Protein AF-0000000072192775 (afdb_homodimer)

Sequence (724 aa):
MSHDRILIKGNEAVAFGALDAGCRCYFGYPITPQNEIPETMSLRLPECGGQFVQAESEVAAINMLLGAGACGIPAMTSSSSCGISLMQEGISYMAGSHIPAVIVNMERGGPGLGDIGPSQGDYFQAVKGGGHGDHRNLVLAPSTAQECYDMMFLAFALAFKYANPVMLLGDAIVAQIKEPVRRQPPADALSPEALAELAAPWRMEGYGKRGPGARPRLLKSVYLAEGALAARNRLLMEKYAAMQAEACAECWNTDDAELVVVAFGSMARIARSAVRKLREEGLKAGLFRPKTLYPFPAGALRALAPGRRFLVIEQNTGQMVEDVRLSLMGENARVDWHGVMPGLFIGADALEDPIRQACKENMSHDRILIKGNEAVAFGALDAGCRCYFGYPITPQNEIPETMSLRLPECGGQFVQAESEVAAINMLLGAGACGIPAMTSSSSCGISLMQEGISYMAGSHIPAVIVNMERGGPGLGDIGPSQGDYFQAVKGGGHGDHRNLVLAPSTAQECYDMMFLAFALAFKYANPVMLLGDAIVAQIKEPVRRQPPADALSPEALAELAAPWRMEGYGKRGPGARPRLLKSVYLAEGALAARNRLLMEKYAAMQAEACAECWNTDDAELVVVAFGSMARIARSAVRKLREEGLKAGLFRPKTLYPFPAGALRALAPGRRFLVIEQNTGQMVEDVRLSLMGENARVDWHGVMPGLFIGADALEDPIRQACKEN

Structure (mmCIF, N/CA/C/O backbone):
data_AF-0000000072192775-model_v1
#
loop_
_entity.id
_entity.type
_entity.pdbx_description
1 polymer '2-oxoglutarate oxidoreductase, alpha subunit'
#
loop_
_atom_site.group_PDB
_atom_site.id
_atom_site.type_symbol
_atom_site.label_atom_id
_atom_site.label_alt_id
_atom_site.label_comp_id
_atom_site.label_asym_id
_atom_site.label_entity_id
_atom_site.label_seq_id
_atom_site.pdbx_PDB_ins_code
_atom_site.Cartn_x
_atom_site.Cartn_y
_atom_site.Cartn_z
_atom_site.occupancy
_atom_site.B_iso_or_equiv
_atom_site.auth_seq_id
_atom_site.auth_comp_id
_atom_site.auth_asym_id
_atom_site.auth_atom_id
_atom_site.pdbx_PDB_model_num
ATOM 1 N N . MET A 1 1 ? -4.758 -40 -22.578 1 39.53 1 MET A N 1
ATOM 2 C CA . MET A 1 1 ? -3.82 -39.406 -23.531 1 39.53 1 MET A CA 1
ATOM 3 C C . MET A 1 1 ? -2.602 -38.844 -22.797 1 39.53 1 MET A C 1
ATOM 5 O O . MET A 1 1 ? -2.73 -38.25 -21.734 1 39.53 1 MET A O 1
ATOM 9 N N . SER A 1 2 ? -1.519 -39.344 -22.766 1 46.53 2 SER A N 1
ATOM 10 C CA . SER A 1 2 ? -0.275 -38.969 -22.094 1 46.53 2 SER A CA 1
ATOM 11 C C . SER A 1 2 ? -0.077 -37.469 -22.141 1 46.53 2 SER A C 1
ATOM 13 O O . SER A 1 2 ? -0.031 -36.875 -23.203 1 46.53 2 SER A O 1
ATOM 15 N N . HIS A 1 3 ? -0.639 -36.688 -21.281 1 59.78 3 HIS A N 1
ATOM 16 C CA . HIS A 1 3 ? -0.583 -35.25 -21.469 1 59.78 3 HIS A CA 1
ATOM 17 C C . HIS A 1 3 ? 0.86 -34.75 -21.547 1 59.78 3 HIS A C 1
ATOM 19 O O . HIS A 1 3 ? 1.587 -34.781 -20.547 1 59.78 3 HIS A O 1
ATOM 25 N N . ASP A 1 4 ? 1.481 -34.719 -22.766 1 79.81 4 ASP A N 1
ATOM 26 C CA . ASP A 1 4 ? 2.846 -34.344 -23.109 1 79.81 4 ASP A CA 1
ATOM 27 C C . ASP A 1 4 ? 3.201 -32.969 -22.531 1 79.81 4 ASP A C 1
ATOM 29 O O . ASP A 1 4 ? 2.338 -32.094 -22.391 1 79.81 4 ASP A O 1
ATOM 33 N N . ARG A 1 5 ? 4.348 -32.906 -21.719 1 92.44 5 ARG A N 1
ATOM 34 C CA . ARG A 1 5 ? 4.906 -31.656 -21.203 1 92.44 5 ARG A CA 1
ATOM 35 C C . ARG A 1 5 ? 5.52 -30.828 -22.328 1 92.44 5 ARG A C 1
ATOM 37 O O . ARG A 1 5 ? 6.133 -31.375 -23.25 1 92.44 5 ARG A O 1
ATOM 44 N N . ILE A 1 6 ? 5.227 -29.578 -22.266 1 96 6 ILE A N 1
ATOM 45 C CA . ILE A 1 6 ? 5.805 -28.672 -23.25 1 96 6 ILE A CA 1
ATOM 46 C C . ILE A 1 6 ? 6.766 -27.703 -22.547 1 96 6 ILE A C 1
ATOM 48 O O . ILE A 1 6 ? 6.492 -27.25 -21.438 1 96 6 ILE A O 1
ATOM 52 N N . LEU A 1 7 ? 7.941 -27.469 -23.125 1 97.81 7 LEU A N 1
ATOM 53 C CA . LEU A 1 7 ? 8.93 -26.547 -22.578 1 97.81 7 LEU A CA 1
ATOM 54 C C . LEU A 1 7 ? 8.562 -25.109 -22.906 1 97.81 7 LEU A C 1
ATOM 56 O O . LEU A 1 7 ? 8.672 -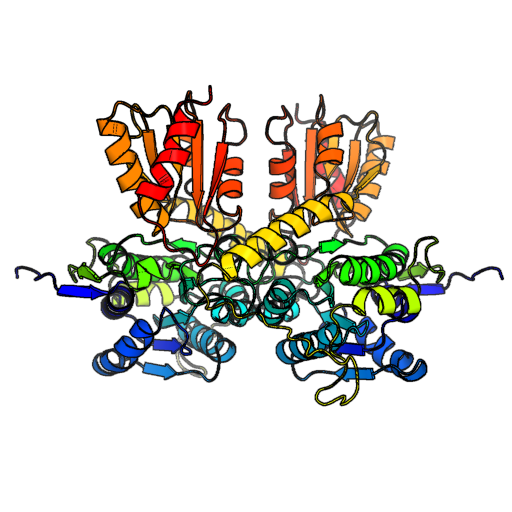24.672 -24.062 1 97.81 7 LEU A O 1
ATOM 60 N N . ILE A 1 8 ? 8.133 -24.328 -21.922 1 98 8 ILE A N 1
ATOM 61 C CA . ILE A 1 8 ? 7.691 -22.969 -22.156 1 98 8 ILE A CA 1
ATOM 62 C C . ILE A 1 8 ? 8.117 -22.078 -20.984 1 98 8 ILE A C 1
ATOM 64 O O . ILE A 1 8 ? 8.516 -22.578 -19.938 1 98 8 ILE A O 1
ATOM 68 N N . LYS A 1 9 ? 8.062 -20.812 -21.188 1 98.44 9 LYS A N 1
ATOM 69 C CA . LYS A 1 9 ? 8.391 -19.812 -20.172 1 98.44 9 LYS A CA 1
ATOM 70 C C . LYS A 1 9 ? 7.238 -19.625 -19.188 1 98.44 9 LYS A C 1
ATOM 72 O O . LYS A 1 9 ? 6.094 -19.953 -19.5 1 98.44 9 LYS A O 1
ATOM 77 N N . GLY A 1 10 ? 7.562 -19.094 -17.984 1 98.75 10 GLY A N 1
ATOM 78 C CA . GLY A 1 10 ? 6.52 -18.766 -17.016 1 98.75 10 GLY A CA 1
ATOM 79 C C . GLY A 1 10 ? 5.426 -17.891 -17.609 1 98.75 10 GLY A C 1
ATOM 80 O O . GLY A 1 10 ? 4.238 -18.156 -17.391 1 98.75 10 GLY A O 1
ATOM 81 N N . ASN A 1 11 ? 5.793 -16.859 -18.391 1 98.81 11 ASN A N 1
ATOM 82 C CA . ASN A 1 11 ? 4.824 -15.992 -19.047 1 98.81 11 ASN A CA 1
ATOM 83 C C . ASN A 1 11 ? 3.895 -16.781 -19.969 1 98.81 11 ASN A C 1
ATOM 85 O O . ASN A 1 11 ? 2.682 -16.562 -19.969 1 98.81 11 ASN A O 1
ATOM 89 N N . GLU A 1 12 ? 4.457 -17.641 -20.766 1 98.75 12 GLU A N 1
ATOM 90 C CA . GLU A 1 12 ? 3.648 -18.469 -21.656 1 98.75 12 GLU A CA 1
ATOM 91 C C . GLU A 1 12 ? 2.717 -19.391 -20.875 1 98.75 12 GLU A C 1
ATOM 93 O O . GLU A 1 12 ? 1.563 -19.578 -21.266 1 98.75 12 GLU A O 1
ATOM 98 N N . ALA A 1 13 ? 3.262 -19.938 -19.797 1 98.81 13 ALA A N 1
ATOM 99 C CA . ALA A 1 13 ? 2.455 -20.797 -18.938 1 98.81 13 ALA A CA 1
ATOM 100 C C . ALA A 1 13 ? 1.255 -20.047 -18.375 1 98.81 13 ALA A C 1
ATOM 102 O O . ALA A 1 13 ? 0.152 -20.594 -18.297 1 98.81 13 ALA A O 1
ATOM 103 N N . VAL A 1 14 ? 1.438 -18.812 -17.984 1 98.88 14 VAL A N 1
ATOM 104 C CA . VAL A 1 14 ? 0.349 -17.953 -17.516 1 98.88 14 VAL A CA 1
ATOM 105 C C . VAL A 1 14 ? -0.704 -17.812 -18.609 1 98.88 14 VAL A C 1
ATOM 107 O O . VAL A 1 14 ? -1.898 -17.984 -18.359 1 98.88 14 VAL A O 1
ATOM 110 N N . ALA A 1 15 ? -0.265 -17.484 -19.812 1 98.75 15 ALA A N 1
ATOM 111 C CA . ALA A 1 15 ? -1.183 -17.281 -20.938 1 98.75 15 ALA A CA 1
ATOM 112 C C . ALA A 1 15 ? -1.99 -18.531 -21.219 1 98.75 15 ALA A C 1
ATOM 114 O O . ALA A 1 15 ? -3.217 -18.484 -21.344 1 98.75 15 ALA A O 1
ATOM 115 N N . PHE A 1 16 ? -1.298 -19.656 -21.328 1 98.25 16 PHE A N 1
ATOM 116 C CA . PHE A 1 16 ? -1.972 -20.906 -21.609 1 98.25 16 PHE A CA 1
ATOM 117 C C . PHE A 1 16 ? -2.918 -21.297 -20.484 1 98.25 16 PHE A C 1
ATOM 119 O O . PHE A 1 16 ? -4.02 -21.781 -20.719 1 98.25 16 PHE A O 1
ATOM 126 N N . GLY A 1 17 ? -2.432 -21.094 -19.219 1 98.44 17 GLY A N 1
ATOM 127 C CA . GLY A 1 17 ? -3.309 -21.344 -18.094 1 98.44 17 GLY A CA 1
ATOM 128 C C . GLY A 1 17 ? -4.578 -20.516 -18.125 1 98.44 17 GLY A C 1
ATOM 129 O O . GLY A 1 17 ? -5.664 -21.016 -17.844 1 98.44 17 GLY A O 1
ATOM 130 N N . ALA A 1 18 ? -4.465 -19.266 -18.453 1 98.56 18 ALA A N 1
ATOM 131 C CA . ALA A 1 18 ? -5.621 -18.375 -18.547 1 98.56 18 ALA A CA 1
ATOM 132 C C . ALA A 1 18 ? -6.586 -18.844 -19.625 1 98.56 18 ALA A C 1
ATOM 134 O O . ALA A 1 18 ? -7.797 -18.906 -19.406 1 98.56 18 ALA A O 1
ATOM 135 N N . LEU A 1 19 ? -6.035 -19.141 -20.812 1 97.56 19 LEU A N 1
ATOM 136 C CA . LEU A 1 19 ? -6.848 -19.609 -21.938 1 97.56 19 LEU A CA 1
ATOM 137 C C . LEU A 1 19 ? -7.605 -20.875 -21.562 1 97.56 19 LEU A C 1
ATOM 139 O O . LEU A 1 19 ? -8.812 -20.969 -21.797 1 97.56 19 LEU A O 1
ATOM 143 N N . ASP A 1 20 ? -6.863 -21.781 -20.938 1 96.75 20 ASP A N 1
ATOM 144 C CA . ASP A 1 20 ? -7.445 -23.078 -20.594 1 96.75 20 ASP A CA 1
ATOM 145 C C . ASP A 1 20 ? -8.445 -22.938 -19.453 1 96.75 20 ASP A C 1
ATOM 147 O O . ASP A 1 20 ? -9.367 -23.75 -19.312 1 96.75 20 ASP A O 1
ATOM 151 N N . ALA A 1 21 ? -8.281 -21.906 -18.641 1 97.44 21 ALA A N 1
ATOM 152 C CA . ALA A 1 21 ? -9.195 -21.641 -17.531 1 97.44 21 ALA A CA 1
ATOM 153 C C . ALA A 1 21 ? -10.469 -20.969 -18 1 97.44 21 ALA A C 1
ATOM 155 O O . ALA A 1 21 ? -11.406 -20.766 -17.234 1 97.44 21 ALA A O 1
ATOM 156 N N . GLY A 1 22 ? -10.508 -20.531 -19.281 1 96.12 22 GLY A N 1
ATOM 157 C CA . GLY A 1 22 ? -11.742 -20 -19.844 1 96.12 22 GLY A CA 1
ATOM 158 C C . GLY A 1 22 ? -11.703 -18.5 -20.062 1 96.12 22 GLY A C 1
ATOM 159 O O . GLY A 1 22 ? -12.734 -17.875 -20.297 1 96.12 22 GLY A O 1
ATOM 160 N N . CYS A 1 23 ? -10.508 -17.906 -19.984 1 97.81 23 CYS A N 1
ATOM 161 C CA . CYS A 1 23 ? -10.367 -16.484 -20.266 1 97.81 23 CYS A CA 1
ATOM 162 C C . CYS A 1 23 ? -10.836 -16.156 -21.672 1 97.81 23 CYS A C 1
ATOM 164 O O . CYS A 1 23 ? -10.477 -16.859 -22.625 1 97.81 23 CYS A O 1
ATOM 166 N N . ARG A 1 24 ? -11.586 -15.055 -21.797 1 97.06 24 ARG A N 1
ATOM 167 C CA . ARG A 1 24 ? -12.117 -14.75 -23.125 1 97.06 24 ARG A CA 1
ATOM 168 C C . ARG A 1 24 ? -11.844 -13.305 -23.5 1 97.06 24 ARG A C 1
ATOM 170 O O . ARG A 1 24 ? -12.016 -12.914 -24.656 1 97.06 24 ARG A O 1
ATOM 177 N N . CYS A 1 25 ? -11.383 -12.508 -22.578 1 98.38 25 CYS A N 1
ATOM 178 C CA . CYS A 1 25 ? -10.969 -11.141 -22.875 1 98.38 25 CYS A CA 1
ATOM 179 C C . CYS A 1 25 ? -9.625 -10.82 -22.234 1 98.38 25 CYS A C 1
ATOM 181 O O . CYS A 1 25 ? -9.367 -11.211 -21.109 1 98.38 25 CYS A O 1
ATOM 183 N N . TYR A 1 26 ? -8.797 -10.227 -23 1 98.75 26 TYR A N 1
ATOM 184 C CA . TYR A 1 26 ? -7.523 -9.719 -22.516 1 98.75 26 TYR A CA 1
ATOM 185 C C . TYR A 1 26 ? -7.316 -8.266 -22.922 1 98.75 26 TYR A C 1
ATOM 187 O O . TYR A 1 26 ? -7.484 -7.918 -24.094 1 98.75 26 TYR A O 1
ATOM 195 N N . PHE A 1 27 ? -6.965 -7.418 -21.938 1 98.69 27 PHE A N 1
ATOM 196 C CA . PHE A 1 27 ? -6.633 -6.012 -22.141 1 98.69 27 PHE A CA 1
ATOM 197 C C . PHE A 1 27 ? -5.277 -5.68 -21.531 1 98.69 27 PHE A C 1
ATOM 199 O O . PHE A 1 27 ? -5.074 -5.855 -20.328 1 98.69 27 PHE A O 1
ATOM 206 N N . GLY A 1 28 ? -4.355 -5.293 -22.297 1 97.38 28 GLY A N 1
ATOM 207 C CA . GLY A 1 28 ? -3.061 -5.016 -21.703 1 97.38 28 GLY A CA 1
ATOM 208 C C . GLY A 1 28 ? -2.242 -4.008 -22.484 1 97.38 28 GLY A C 1
ATOM 209 O O . GLY A 1 28 ? -2.668 -3.543 -23.547 1 97.38 28 GLY A O 1
ATOM 210 N N . TYR A 1 29 ? -1.213 -3.527 -21.906 1 96 29 TYR A N 1
ATOM 211 C CA . TYR A 1 29 ? -0.194 -2.652 -22.469 1 96 29 TYR A CA 1
ATOM 212 C C . TYR A 1 29 ? 1.191 -3.273 -22.344 1 96 29 TYR A C 1
ATOM 214 O O . TYR A 1 29 ? 1.532 -3.836 -21.297 1 96 29 TYR A O 1
ATOM 222 N N . PRO A 1 30 ? 2.023 -3.197 -23.438 1 94.88 30 PRO A N 1
ATOM 223 C CA . PRO A 1 30 ? 3.322 -3.873 -23.391 1 94.88 30 PRO A CA 1
ATOM 224 C C . PRO A 1 30 ? 4.27 -3.279 -22.359 1 94.88 30 PRO A C 1
ATOM 226 O O . PRO A 1 30 ? 4.395 -2.057 -22.25 1 94.88 30 PRO A O 1
ATOM 229 N N . ILE A 1 31 ? 4.922 -4.09 -21.688 1 95.62 31 ILE A N 1
ATOM 230 C CA . ILE A 1 31 ? 5.957 -3.703 -20.734 1 95.62 31 ILE A CA 1
ATOM 231 C C . ILE A 1 31 ? 6.742 -4.938 -20.297 1 95.62 31 ILE A C 1
ATOM 233 O O . ILE A 1 31 ? 6.16 -5.98 -20 1 95.62 31 ILE A O 1
ATOM 237 N N . THR A 1 32 ? 8.016 -4.871 -20.297 1 94.88 32 THR A N 1
ATOM 238 C CA . THR A 1 32 ? 8.883 -5.953 -19.859 1 94.88 32 THR A CA 1
ATOM 239 C C . THR A 1 32 ? 8.836 -6.098 -18.344 1 94.88 32 THR A C 1
ATOM 241 O O . THR A 1 32 ? 8.852 -5.098 -17.609 1 94.88 32 THR A O 1
ATOM 244 N N . PRO A 1 33 ? 8.672 -7.273 -17.781 1 96.69 33 PRO A N 1
ATOM 245 C CA . PRO A 1 33 ? 9.078 -8.547 -18.391 1 96.69 33 PRO A CA 1
ATOM 246 C C . PRO A 1 33 ? 7.887 -9.422 -18.766 1 96.69 33 PRO A C 1
ATOM 248 O O . PRO A 1 33 ? 8.055 -10.617 -19.016 1 96.69 33 PRO A O 1
ATOM 251 N N . GLN A 1 34 ? 6.691 -8.938 -18.812 1 97.31 34 GLN A N 1
ATOM 252 C CA . GLN A 1 34 ? 5.516 -9.789 -18.984 1 97.31 34 GLN A CA 1
ATOM 253 C C . GLN A 1 34 ? 5.113 -9.891 -20.453 1 97.31 34 GLN A C 1
ATOM 255 O O . GLN A 1 34 ? 4.012 -10.352 -20.766 1 97.31 34 GLN A O 1
ATOM 260 N N . ASN A 1 35 ? 5.93 -9.555 -21.422 1 96.5 35 ASN A N 1
ATOM 261 C CA . ASN A 1 35 ? 5.551 -9.305 -22.797 1 96.5 35 ASN A CA 1
ATOM 262 C C . ASN A 1 35 ? 5.086 -10.578 -23.5 1 96.5 35 ASN A C 1
ATOM 264 O O . ASN A 1 35 ? 4.266 -10.523 -24.422 1 96.5 35 ASN A O 1
ATOM 268 N N . GLU A 1 36 ? 5.559 -11.758 -23.125 1 98.06 36 GLU A N 1
ATOM 269 C CA . GLU A 1 36 ? 5.164 -13 -23.781 1 98.06 36 GLU A CA 1
ATOM 270 C C . GLU A 1 36 ? 3.707 -13.344 -23.5 1 98.06 36 GLU A C 1
ATOM 272 O O . GLU A 1 36 ? 3.092 -14.125 -24.219 1 98.06 36 GLU A O 1
ATOM 277 N N . ILE A 1 37 ? 3.135 -12.727 -22.406 1 98.69 37 ILE A N 1
ATOM 278 C CA . ILE A 1 37 ? 1.734 -12.984 -22.094 1 98.69 37 ILE A CA 1
ATOM 279 C C . ILE A 1 37 ? 0.841 -12.375 -23.172 1 98.69 37 ILE A C 1
ATOM 281 O O . ILE A 1 37 ? 0.1 -13.086 -23.859 1 98.69 37 ILE A O 1
ATOM 285 N N . PRO A 1 38 ? 0.933 -11.039 -23.359 1 98.38 38 PRO A N 1
ATOM 286 C CA . PRO A 1 38 ? 0.093 -10.477 -24.422 1 98.38 38 PRO A CA 1
ATOM 287 C C . PRO A 1 38 ? 0.439 -11.031 -25.797 1 98.38 38 PRO A C 1
ATOM 289 O O . PRO A 1 38 ? -0.441 -11.156 -26.656 1 98.38 38 PRO A O 1
ATOM 292 N N . GLU A 1 39 ? 1.694 -11.352 -26.062 1 98.12 39 GLU A N 1
ATOM 293 C CA . GLU A 1 39 ? 2.061 -11.961 -27.328 1 98.12 39 GLU A CA 1
ATOM 294 C C . GLU A 1 39 ? 1.301 -13.258 -27.562 1 98.12 39 GLU A C 1
ATOM 296 O O . GLU A 1 39 ? 0.729 -13.477 -28.641 1 98.12 39 GLU A O 1
ATOM 301 N N . THR A 1 40 ? 1.324 -14.102 -26.578 1 98.25 40 THR A N 1
ATOM 302 C CA . THR A 1 40 ? 0.631 -15.383 -26.672 1 98.25 40 THR A CA 1
ATOM 303 C C . THR A 1 40 ? -0.878 -15.18 -26.75 1 98.25 40 THR A C 1
ATOM 305 O O . THR A 1 40 ? -1.558 -15.812 -27.547 1 98.25 40 THR A O 1
ATOM 308 N N . MET A 1 41 ? -1.397 -14.289 -25.938 1 98.5 41 MET A N 1
ATOM 309 C CA . MET A 1 41 ? -2.832 -14.031 -25.891 1 98.5 41 MET A CA 1
ATOM 310 C C . MET A 1 41 ? -3.32 -13.461 -27.219 1 98.5 41 MET A C 1
ATOM 312 O O . MET A 1 41 ? -4.418 -13.789 -27.672 1 98.5 41 MET A O 1
ATOM 316 N N . SER A 1 42 ? -2.537 -12.578 -27.781 1 98 42 SER A N 1
ATOM 317 C CA . SER A 1 42 ? -2.926 -11.953 -29.047 1 98 42 SER A CA 1
ATOM 318 C C . SER A 1 42 ? -3.078 -12.984 -30.156 1 98 42 SER A C 1
ATOM 320 O O . SER A 1 42 ? -3.898 -12.82 -31.047 1 98 42 SER A O 1
ATOM 322 N N . LEU A 1 43 ? -2.369 -14.047 -30.062 1 97.56 43 LEU A N 1
ATOM 323 C CA . LEU A 1 43 ? -2.396 -15.094 -31.078 1 97.56 43 LEU A CA 1
ATOM 324 C C . LEU A 1 43 ? -3.496 -16.109 -30.781 1 97.56 43 LEU A C 1
ATOM 326 O O . LEU A 1 43 ? -4.242 -16.5 -31.672 1 97.56 43 LEU A O 1
ATOM 330 N N . ARG A 1 44 ? -3.631 -16.484 -29.531 1 97.44 44 ARG A N 1
ATOM 331 C CA . ARG A 1 44 ? -4.402 -17.672 -29.188 1 97.44 44 ARG A CA 1
ATOM 332 C C . ARG A 1 44 ? -5.828 -17.312 -28.781 1 97.44 44 ARG A C 1
ATOM 334 O O . ARG A 1 44 ? -6.754 -18.094 -28.984 1 97.44 44 ARG A O 1
ATOM 341 N N . LEU A 1 45 ? -5.988 -16.156 -28.203 1 97.62 45 LEU A N 1
ATOM 342 C CA . LEU A 1 45 ? -7.289 -15.781 -27.656 1 97.62 45 LEU A CA 1
ATOM 343 C C . LEU A 1 45 ? -8.336 -15.703 -28.766 1 97.62 45 LEU A C 1
ATOM 345 O O . LEU A 1 45 ? -9.445 -16.234 -28.625 1 97.62 45 LEU A O 1
ATOM 349 N N . PRO A 1 46 ? -8.078 -15.039 -29.906 1 96.25 46 PRO A N 1
ATOM 350 C CA . PRO A 1 46 ? -9.055 -15 -30.984 1 96.25 46 PRO A CA 1
ATOM 351 C C . PRO A 1 46 ? -9.414 -16.391 -31.5 1 96.25 46 PRO A C 1
ATOM 353 O O . PRO A 1 46 ? -10.547 -16.625 -31.938 1 96.25 46 PRO A O 1
ATOM 356 N N . GLU A 1 47 ? -8.547 -17.297 -31.391 1 96.19 47 GLU A N 1
ATOM 357 C CA . GLU A 1 47 ? -8.758 -18.656 -31.875 1 96.19 47 GLU A CA 1
ATOM 358 C C . GLU A 1 47 ? -9.812 -19.391 -31.031 1 96.19 47 GLU A C 1
ATOM 360 O O . GLU A 1 47 ? -10.445 -20.328 -31.516 1 96.19 47 GLU A O 1
ATOM 365 N N . CYS A 1 48 ? -9.969 -18.969 -29.906 1 92.31 48 CYS A N 1
ATOM 366 C CA . CYS A 1 48 ? -10.938 -19.609 -29.031 1 92.31 48 CYS A CA 1
ATOM 367 C C . CYS A 1 48 ? -12.172 -18.734 -28.844 1 92.31 48 CYS A C 1
ATOM 369 O O . CYS A 1 48 ? -12.906 -18.906 -27.859 1 92.31 48 CYS A O 1
ATOM 371 N N . GLY A 1 49 ? -12.312 -17.672 -29.703 1 94.5 49 GLY A N 1
ATOM 372 C CA . GLY A 1 49 ? -13.508 -16.859 -29.688 1 94.5 49 GLY A CA 1
ATOM 373 C C . GLY A 1 49 ? -13.414 -15.68 -28.719 1 94.5 49 GLY A C 1
ATOM 374 O O . GLY A 1 49 ? -14.414 -15.039 -28.422 1 94.5 49 GLY A O 1
ATOM 375 N N . GLY A 1 50 ? -12.188 -15.469 -28.234 1 96.62 50 GLY A N 1
ATOM 376 C CA . GLY A 1 50 ? -12 -14.367 -27.312 1 96.62 50 GLY A CA 1
ATOM 377 C C . GLY A 1 50 ? -11.547 -13.086 -27.984 1 96.62 50 GLY A C 1
ATOM 378 O O . GLY A 1 50 ? -11.477 -13.016 -29.203 1 96.62 50 GLY A O 1
ATOM 379 N N . GLN A 1 51 ? -11.383 -12.07 -27.188 1 97.69 51 GLN A N 1
ATOM 380 C CA . GLN A 1 51 ? -10.992 -10.758 -27.688 1 97.69 51 GLN A CA 1
ATOM 381 C C . GLN A 1 51 ? -9.695 -10.281 -27.047 1 97.69 51 GLN A C 1
ATOM 383 O O . GLN A 1 51 ? -9.531 -10.398 -25.828 1 97.69 51 GLN A O 1
ATOM 388 N N . PHE A 1 52 ? -8.828 -9.836 -27.844 1 98.19 52 PHE A N 1
ATOM 389 C CA . PHE A 1 52 ? -7.562 -9.242 -27.422 1 98.19 52 PHE A CA 1
ATOM 390 C C . PHE A 1 52 ? -7.52 -7.758 -27.781 1 98.19 52 PHE A C 1
ATOM 392 O O . PHE A 1 52 ? -7.746 -7.387 -28.938 1 98.19 52 PHE A O 1
ATOM 399 N N . VAL A 1 53 ? -7.254 -6.887 -26.781 1 98.12 53 VAL A N 1
ATOM 400 C CA . VAL A 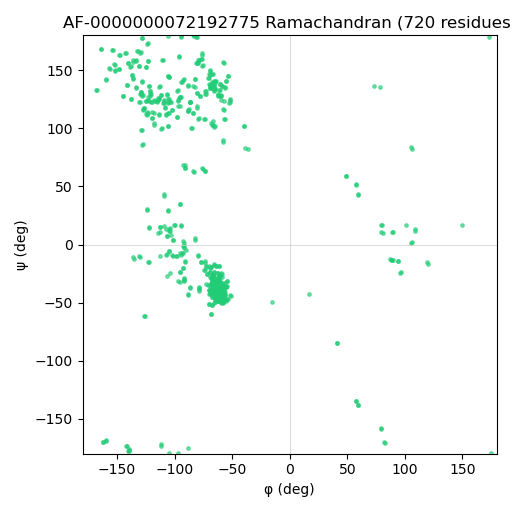1 53 ? -7.094 -5.461 -27.047 1 98.12 53 VAL A CA 1
ATOM 401 C C . VAL A 1 53 ? -5.781 -4.965 -26.453 1 98.12 53 VAL A C 1
ATOM 403 O O . VAL A 1 53 ? -5.555 -5.086 -25.234 1 98.12 53 VAL A O 1
ATOM 406 N N . GLN A 1 54 ? -4.906 -4.531 -27.234 1 97.44 54 GLN A N 1
ATOM 407 C CA . GLN A 1 54 ? -3.797 -3.727 -26.734 1 97.44 54 GLN A CA 1
ATOM 408 C C . GLN A 1 54 ? -4.254 -2.312 -26.391 1 97.44 54 GLN A C 1
ATOM 410 O O . GLN A 1 54 ? -4.5 -1.499 -27.281 1 97.44 54 GLN A O 1
ATOM 415 N N . ALA A 1 55 ? -4.301 -2.062 -25.141 1 96.75 55 ALA A N 1
ATOM 416 C CA . ALA A 1 55 ? -4.832 -0.781 -24.688 1 96.75 55 ALA A CA 1
ATOM 417 C C . ALA A 1 55 ? -3.818 0.339 -24.906 1 96.75 55 ALA A C 1
ATOM 419 O O . ALA A 1 55 ? -2.633 0.078 -25.125 1 96.75 55 ALA A O 1
ATOM 420 N N . GLU A 1 56 ? -4.246 1.581 -24.844 1 95.69 56 GLU A N 1
ATOM 421 C CA . GLU A 1 56 ? -3.395 2.758 -25 1 95.69 56 GLU A CA 1
ATOM 422 C C . GLU A 1 56 ? -2.547 2.992 -23.75 1 95.69 56 GLU A C 1
ATOM 424 O O . GLU A 1 56 ? -1.524 3.678 -23.812 1 95.69 56 GLU A O 1
ATOM 429 N N . SER A 1 57 ? -2.979 2.473 -22.672 1 96.5 57 SER A N 1
ATOM 430 C CA . SER A 1 57 ? -2.305 2.586 -21.375 1 96.5 57 SER A CA 1
ATOM 431 C C . SER A 1 57 ? -2.842 1.562 -20.391 1 96.5 57 SER A C 1
ATOM 433 O O . SER A 1 57 ? -3.848 0.901 -20.641 1 96.5 57 SER A O 1
ATOM 435 N N . GLU A 1 58 ? -2.199 1.449 -19.391 1 97.25 58 GLU A N 1
ATOM 436 C CA . GLU A 1 58 ? -2.668 0.565 -18.328 1 97.25 58 GLU A CA 1
ATOM 437 C C . GLU A 1 58 ? -3.926 1.119 -17.672 1 97.25 58 GLU A C 1
ATOM 439 O O . GLU A 1 58 ? -4.754 0.358 -17.156 1 97.25 58 GLU A O 1
ATOM 444 N N . VAL A 1 59 ? -4.148 2.434 -17.656 1 97.5 59 VAL A N 1
ATOM 445 C CA . VAL A 1 59 ? -5.406 3.004 -17.172 1 97.5 59 VAL A CA 1
ATOM 446 C C . VAL A 1 59 ? -6.559 2.51 -18.047 1 97.5 59 VAL A C 1
ATOM 448 O O . VAL A 1 59 ? -7.602 2.096 -17.531 1 97.5 59 VAL A O 1
ATOM 451 N N . ALA A 1 60 ? -6.316 2.551 -19.344 1 98.06 60 ALA A N 1
ATOM 452 C CA . ALA A 1 60 ? -7.336 2.055 -20.266 1 98.06 60 ALA A CA 1
ATOM 453 C C . ALA A 1 60 ? -7.562 0.557 -20.062 1 98.06 60 ALA A C 1
ATOM 455 O O . ALA A 1 60 ? -8.711 0.095 -20.062 1 98.06 60 ALA A O 1
ATOM 456 N N . ALA A 1 61 ? -6.523 -0.194 -19.922 1 98.5 61 ALA A N 1
ATOM 457 C CA . ALA A 1 61 ? -6.598 -1.647 -19.797 1 98.5 61 ALA A CA 1
ATOM 458 C C . ALA A 1 61 ? -7.441 -2.057 -18.594 1 98.5 61 ALA A C 1
ATOM 460 O O . ALA A 1 61 ? -8.328 -2.906 -18.719 1 98.5 61 ALA A O 1
ATOM 461 N N . ILE A 1 62 ? -7.176 -1.429 -17.469 1 98.5 62 ILE A N 1
ATOM 462 C CA . ILE A 1 62 ? -7.855 -1.837 -16.234 1 98.5 62 ILE A CA 1
ATOM 463 C C . ILE A 1 62 ? -9.328 -1.456 -16.328 1 98.5 62 ILE A C 1
ATOM 465 O O . ILE A 1 62 ? -10.188 -2.168 -15.797 1 98.5 62 ILE A O 1
ATOM 469 N N . ASN A 1 63 ? -9.641 -0.343 -16.953 1 97.81 63 ASN A N 1
ATOM 470 C CA . ASN A 1 63 ? -11.031 0.062 -17.078 1 97.81 63 ASN A CA 1
ATOM 471 C C . ASN A 1 63 ? -11.797 -0.834 -18.062 1 97.81 63 ASN A C 1
ATOM 473 O O . ASN A 1 63 ? -12.984 -1.086 -17.875 1 97.81 63 ASN A O 1
ATOM 477 N N . MET A 1 64 ? -11.117 -1.291 -19.109 1 98.38 64 MET A N 1
ATOM 478 C CA . MET A 1 64 ? -11.727 -2.283 -19.984 1 98.38 64 MET A CA 1
ATOM 479 C C . MET A 1 64 ? -11.961 -3.596 -19.25 1 98.38 64 MET A C 1
ATOM 481 O O . MET A 1 64 ? -13 -4.238 -19.438 1 98.38 64 MET A O 1
ATOM 485 N N . LEU A 1 65 ? -11.008 -3.98 -18.422 1 98.5 65 LEU A N 1
ATOM 486 C CA . LEU A 1 65 ? -11.148 -5.176 -17.594 1 98.5 65 LEU A CA 1
ATOM 487 C C . LEU A 1 65 ? -12.352 -5.051 -16.656 1 98.5 65 LEU A C 1
ATOM 489 O O . LEU A 1 65 ? -13.102 -6.012 -16.484 1 98.5 65 LEU A O 1
ATOM 493 N N . LEU A 1 66 ? -12.461 -3.854 -16.078 1 97.38 66 LEU A N 1
ATOM 494 C CA . LEU A 1 66 ? -13.617 -3.559 -15.234 1 97.38 66 LEU A CA 1
ATOM 495 C C . LEU A 1 66 ? -14.922 -3.814 -15.992 1 97.38 66 LEU A C 1
ATOM 497 O O . LEU A 1 66 ? -15.836 -4.449 -15.461 1 97.38 66 LEU A O 1
ATOM 501 N N . GLY A 1 67 ? -15.008 -3.322 -17.203 1 96.06 67 GLY A N 1
ATOM 502 C CA . GLY A 1 67 ? -16.203 -3.535 -18.031 1 96.06 67 GLY A CA 1
ATOM 503 C C . GLY A 1 67 ? -16.484 -5 -18.281 1 96.06 67 GLY A C 1
ATOM 504 O O . GLY A 1 67 ? -17.625 -5.449 -18.109 1 96.06 67 GLY A O 1
ATOM 505 N N . ALA A 1 68 ? -15.484 -5.754 -18.656 1 96.88 68 ALA A N 1
ATOM 506 C CA . ALA A 1 68 ? -15.648 -7.18 -18.938 1 96.88 68 ALA A CA 1
ATOM 507 C C . ALA A 1 68 ? -16.047 -7.941 -17.688 1 96.88 68 ALA A C 1
ATOM 509 O O . ALA A 1 68 ? -16.953 -8.773 -17.719 1 96.88 68 ALA A O 1
ATOM 510 N N . GLY A 1 69 ? -15.352 -7.672 -16.562 1 96.69 69 GLY A N 1
ATOM 511 C CA . GLY A 1 69 ? -15.68 -8.305 -15.305 1 96.69 69 GLY A CA 1
ATOM 512 C C . GLY A 1 69 ? -17.109 -8.047 -14.859 1 96.69 69 GLY A C 1
ATOM 513 O O . GLY A 1 69 ? -17.766 -8.93 -14.312 1 96.69 69 GLY A O 1
ATOM 514 N N . ALA A 1 70 ? -17.547 -6.812 -15.078 1 95.44 70 ALA A N 1
ATOM 515 C CA . ALA A 1 70 ? -18.906 -6.434 -14.703 1 95.44 70 ALA A CA 1
ATOM 516 C C . ALA A 1 70 ? -19.938 -7.266 -15.461 1 95.44 70 ALA A C 1
ATOM 518 O O . ALA A 1 70 ? -21.047 -7.504 -14.961 1 95.44 70 ALA A O 1
ATOM 519 N N . CYS A 1 71 ? -19.578 -7.742 -16.609 1 94.12 71 CYS A N 1
ATOM 520 C CA . CYS A 1 71 ? -20.484 -8.539 -17.438 1 94.12 71 CYS A CA 1
ATOM 521 C C . CYS A 1 71 ? -20.312 -10.023 -17.156 1 94.12 71 CYS A C 1
ATOM 523 O O . CYS A 1 71 ? -20.922 -10.859 -17.812 1 94.12 71 CYS A O 1
ATOM 525 N N . GLY A 1 72 ? -19.484 -10.367 -16.234 1 94.38 72 GLY A N 1
ATOM 526 C CA . GLY A 1 72 ? -19.297 -11.758 -15.844 1 94.38 72 GLY A CA 1
ATOM 527 C C . GLY A 1 72 ? -18.406 -12.531 -16.812 1 94.38 72 GLY A C 1
ATOM 528 O O . GLY A 1 72 ? -18.453 -13.766 -16.844 1 94.38 72 GLY A O 1
ATOM 529 N N . ILE A 1 73 ? -17.688 -11.82 -17.609 1 95.69 73 ILE A N 1
ATOM 530 C CA . ILE A 1 73 ? -16.797 -12.453 -18.578 1 95.69 73 ILE A CA 1
ATOM 531 C C . ILE A 1 73 ? -15.445 -12.742 -17.938 1 95.69 73 ILE A C 1
ATOM 533 O O . ILE A 1 73 ? -14.82 -11.844 -17.359 1 95.69 73 ILE A O 1
ATOM 537 N N . PRO A 1 74 ? -15.016 -14 -17.938 1 97.62 74 PRO A N 1
ATOM 538 C CA . PRO A 1 74 ? -13.648 -14.25 -17.5 1 97.62 74 PRO A CA 1
ATOM 539 C C . PRO A 1 74 ? -12.609 -13.477 -18.312 1 97.62 74 PRO A C 1
ATOM 541 O O . PRO A 1 74 ? -12.43 -13.758 -19.5 1 97.62 74 PRO A O 1
ATOM 544 N N . ALA A 1 75 ? -12.008 -12.477 -17.75 1 98.44 75 ALA A N 1
ATOM 545 C CA . ALA A 1 75 ? -11.078 -11.57 -18.422 1 98.44 75 ALA A CA 1
ATOM 546 C C . ALA A 1 75 ? -9.852 -11.305 -17.547 1 98.44 75 ALA A C 1
ATOM 548 O O . ALA A 1 75 ? -9.883 -11.508 -16.328 1 98.44 75 ALA A O 1
ATOM 549 N N . MET A 1 76 ? -8.797 -10.891 -18.203 1 98.81 76 MET A N 1
ATOM 550 C CA . MET A 1 76 ? -7.586 -10.641 -17.422 1 98.81 76 MET A CA 1
ATOM 551 C C . MET A 1 76 ? -6.77 -9.508 -18.047 1 98.81 76 MET A C 1
ATOM 553 O O . MET A 1 76 ? -7.051 -9.086 -19.172 1 98.81 76 MET A O 1
ATOM 557 N N . THR A 1 77 ? -5.898 -9 -17.281 1 98.88 77 THR A N 1
ATOM 558 C CA . THR A 1 77 ? -4.828 -8.117 -17.719 1 98.88 77 THR A CA 1
ATOM 559 C C . THR A 1 77 ? -3.49 -8.539 -17.109 1 98.88 77 THR A C 1
ATOM 561 O O . THR A 1 77 ? -3.449 -9.375 -16.219 1 98.88 77 THR A O 1
ATOM 564 N N . SER A 1 78 ? -2.463 -8.156 -17.703 1 98.81 78 SER A N 1
ATOM 565 C CA . SER A 1 78 ? -1.119 -8.344 -17.172 1 98.81 78 SER A CA 1
ATOM 566 C C . SER A 1 78 ? -0.264 -7.098 -17.359 1 98.81 78 SER A C 1
ATOM 568 O O . SER A 1 78 ? -0.475 -6.336 -18.312 1 98.81 78 SER A O 1
ATOM 570 N N . SER A 1 79 ? 0.588 -6.82 -16.469 1 98.69 79 SER A N 1
ATOM 571 C CA . SER A 1 79 ? 1.538 -5.715 -16.531 1 98.69 79 SER A CA 1
ATOM 572 C C . SER A 1 79 ? 2.717 -5.938 -15.594 1 98.69 79 SER A C 1
ATOM 574 O O . SER A 1 79 ? 3.025 -7.074 -15.234 1 98.69 79 SER A O 1
ATOM 576 N N . SER A 1 80 ? 3.502 -4.863 -15.422 1 98.19 80 SER A N 1
ATOM 577 C CA . SER A 1 80 ? 4.664 -4.918 -14.547 1 98.19 80 SER A CA 1
ATOM 578 C C . SER A 1 80 ? 4.781 -3.652 -13.703 1 98.19 80 SER A C 1
ATOM 580 O O . SER A 1 80 ? 4.812 -2.543 -14.242 1 98.19 80 SER A O 1
ATOM 582 N N . SER A 1 81 ? 4.848 -3.777 -12.438 1 97.44 81 SER A N 1
ATOM 583 C CA . SER A 1 81 ? 5.242 -2.803 -11.43 1 97.44 81 SER A CA 1
ATOM 584 C C . SER A 1 81 ? 4.664 -1.424 -11.734 1 97.44 81 SER A C 1
ATOM 586 O O . SER A 1 81 ? 3.502 -1.15 -11.43 1 97.44 81 SER A O 1
ATOM 588 N N . CYS A 1 82 ? 5.379 -0.61 -12.617 1 96.12 82 CYS A N 1
ATOM 589 C CA . CYS A 1 82 ? 4.93 0.75 -12.883 1 96.12 82 CYS A CA 1
ATOM 590 C C . CYS A 1 82 ? 3.578 0.749 -13.594 1 96.12 82 CYS A C 1
ATOM 592 O O . CYS A 1 82 ? 2.725 1.59 -13.305 1 96.12 82 CYS A O 1
ATOM 594 N N . GLY A 1 83 ? 3.395 -0.227 -14.516 1 97.5 83 GLY A N 1
ATOM 595 C CA . GLY A 1 83 ? 2.092 -0.353 -15.156 1 97.5 83 GLY A CA 1
ATOM 596 C C . GLY A 1 83 ? 0.98 -0.684 -14.18 1 97.5 83 GLY A C 1
ATOM 597 O O . GLY A 1 83 ? -0.144 -0.199 -14.32 1 97.5 83 GLY A O 1
ATOM 598 N N . ILE A 1 84 ? 1.258 -1.515 -13.219 1 98.31 84 ILE A N 1
ATOM 599 C CA . ILE A 1 84 ? 0.278 -1.869 -12.203 1 98.31 84 ILE A CA 1
ATOM 600 C C . ILE A 1 84 ? -0.055 -0.641 -11.359 1 98.31 84 ILE A C 1
ATOM 602 O O . ILE A 1 84 ? -1.197 -0.468 -10.922 1 98.31 84 ILE A O 1
ATOM 606 N N . SER A 1 85 ? 0.945 0.23 -11.094 1 97.94 85 SER A N 1
ATOM 607 C CA . SER A 1 85 ? 0.712 1.471 -10.359 1 97.94 85 SER A CA 1
ATOM 608 C C . SER A 1 85 ? -0.331 2.338 -11.055 1 97.94 85 SER A C 1
ATOM 610 O O . SER A 1 85 ? -1.134 3.004 -10.398 1 97.94 85 SER A O 1
ATOM 612 N N . LEU A 1 86 ? -0.355 2.318 -12.367 1 97.94 86 LEU A N 1
ATOM 613 C CA . LEU A 1 86 ? -1.311 3.098 -13.148 1 97.94 86 LEU A CA 1
ATOM 614 C C . LEU A 1 86 ? -2.709 2.496 -13.055 1 97.94 86 LEU A C 1
ATOM 616 O O . LEU A 1 86 ? -3.699 3.168 -13.352 1 97.94 86 LEU A O 1
ATOM 620 N N . MET A 1 87 ? -2.777 1.234 -12.656 1 98.19 87 MET A N 1
ATOM 621 C CA . MET A 1 87 ? -4.051 0.517 -12.648 1 98.19 87 MET A CA 1
ATOM 622 C C . MET A 1 87 ? -4.734 0.643 -11.289 1 98.19 87 MET A C 1
ATOM 624 O O . MET A 1 87 ? -5.867 0.189 -11.117 1 98.19 87 MET A O 1
ATOM 628 N N . GLN A 1 88 ? -4.117 1.322 -10.305 1 97.94 88 GLN A N 1
ATOM 629 C CA . GLN A 1 88 ? -4.512 1.191 -8.906 1 97.94 88 GLN A CA 1
ATOM 630 C C . GLN A 1 88 ? -5.918 1.73 -8.68 1 97.94 88 GLN A C 1
ATOM 632 O O . GLN A 1 88 ? -6.688 1.166 -7.898 1 97.94 88 GLN A O 1
ATOM 637 N N . GLU A 1 89 ? -6.301 2.867 -9.305 1 97.25 89 GLU A N 1
ATOM 638 C CA . GLU A 1 89 ? -7.664 3.365 -9.148 1 97.25 89 GLU A CA 1
ATOM 639 C C . GLU A 1 89 ? -8.688 2.334 -9.617 1 97.25 89 GLU A C 1
ATOM 641 O O . GLU A 1 89 ? -9.672 2.064 -8.922 1 97.25 89 GLU A O 1
ATOM 646 N N . GLY A 1 90 ? -8.414 1.752 -10.812 1 97.12 90 GLY A N 1
ATOM 647 C CA . GLY A 1 90 ? -9.328 0.756 -11.359 1 97.12 90 GLY A CA 1
ATOM 648 C C . GLY A 1 90 ? -9.422 -0.491 -10.5 1 97.12 90 GLY A C 1
ATOM 649 O O . GLY A 1 90 ? -10.508 -1.056 -10.336 1 97.12 90 GLY A O 1
ATOM 650 N N . ILE A 1 91 ? -8.32 -0.928 -9.922 1 97.62 91 ILE A N 1
ATOM 651 C CA . ILE A 1 91 ? -8.289 -2.117 -9.078 1 97.62 91 ILE A CA 1
ATOM 652 C C . ILE A 1 91 ? -9.141 -1.888 -7.828 1 97.62 91 ILE A C 1
ATOM 654 O O . ILE A 1 91 ? -9.977 -2.725 -7.477 1 97.62 91 ILE A O 1
ATOM 658 N N . SER A 1 92 ? -8.938 -0.757 -7.199 1 96.62 92 SER A N 1
ATOM 659 C CA . SER A 1 92 ? -9.719 -0.415 -6.016 1 96.62 92 SER A CA 1
ATOM 660 C C . SER A 1 92 ? -11.203 -0.292 -6.352 1 96.62 92 SER A C 1
ATOM 662 O O . SER A 1 92 ? -12.062 -0.672 -5.551 1 96.62 92 SER A O 1
ATOM 664 N N . TYR A 1 93 ? -11.484 0.235 -7.551 1 96.31 93 TYR A N 1
ATOM 665 C CA . TYR A 1 93 ? -12.859 0.38 -8.008 1 96.31 93 TYR A CA 1
ATOM 666 C C . TYR A 1 93 ? -13.531 -0.98 -8.18 1 96.31 93 TYR A C 1
ATOM 668 O O . TYR A 1 93 ? -14.672 -1.178 -7.758 1 96.31 93 TYR A O 1
ATOM 676 N N . MET A 1 94 ? -12.844 -1.864 -8.742 1 96.25 94 MET A N 1
ATOM 677 C CA . MET A 1 94 ? -13.383 -3.203 -8.961 1 96.25 94 MET A CA 1
ATOM 678 C C . MET A 1 94 ? -13.633 -3.912 -7.637 1 96.25 94 MET A C 1
ATOM 680 O O . MET A 1 94 ? -14.664 -4.559 -7.457 1 96.25 94 MET A O 1
ATOM 684 N N . ALA A 1 95 ? -12.695 -3.781 -6.699 1 95.69 95 ALA A N 1
ATOM 685 C CA . ALA A 1 95 ? -12.875 -4.383 -5.379 1 95.69 95 ALA A CA 1
ATOM 686 C C . ALA A 1 95 ? -14.102 -3.807 -4.68 1 95.69 95 ALA A C 1
ATOM 688 O O . ALA A 1 95 ? -14.914 -4.551 -4.121 1 95.69 95 ALA A O 1
ATOM 689 N N . GLY A 1 96 ? -14.219 -2.477 -4.73 1 93.88 96 GLY A N 1
ATOM 690 C CA . GLY A 1 96 ? -15.352 -1.812 -4.098 1 93.88 96 GLY A CA 1
ATOM 691 C C . GLY A 1 96 ? -16.672 -2.152 -4.742 1 93.88 96 GLY A C 1
ATOM 692 O O . GLY A 1 96 ? -17.719 -2.102 -4.09 1 93.88 96 GLY A O 1
ATOM 693 N N . SER A 1 97 ? -16.641 -2.576 -6.039 1 93.5 97 SER A N 1
ATOM 694 C CA . SER A 1 97 ? -17.859 -2.838 -6.801 1 93.5 97 SER A CA 1
ATOM 695 C C . SER A 1 97 ? -18.141 -4.332 -6.879 1 93.5 97 SER A C 1
ATOM 697 O O . SER A 1 97 ? -19.078 -4.754 -7.562 1 93.5 97 SER A O 1
ATOM 699 N N . HIS A 1 98 ? -17.391 -5.113 -6.25 1 93.69 98 HIS A N 1
ATOM 700 C CA . HIS A 1 98 ? -17.562 -6.562 -6.27 1 93.69 98 HIS A CA 1
ATOM 701 C C . HIS A 1 98 ? -17.5 -7.105 -7.695 1 93.69 98 HIS A C 1
ATOM 703 O O . HIS A 1 98 ? -18.406 -7.828 -8.125 1 93.69 98 HIS A O 1
ATOM 709 N N . ILE A 1 99 ? -16.469 -6.719 -8.344 1 96.06 99 ILE A N 1
ATOM 710 C CA . ILE A 1 99 ? -16.266 -7.152 -9.719 1 96.06 99 ILE A CA 1
ATOM 711 C C . ILE A 1 99 ? -15.031 -8.055 -9.797 1 96.06 99 ILE A C 1
ATOM 713 O O . ILE A 1 99 ? -13.945 -7.684 -9.336 1 96.06 99 ILE A O 1
ATOM 717 N N . PRO A 1 100 ? -15.188 -9.242 -10.336 1 97.25 100 PRO A N 1
ATOM 718 C CA . PRO A 1 100 ? -14.031 -10.125 -10.484 1 97.25 100 PRO A CA 1
ATOM 719 C C . PRO A 1 100 ? -13.047 -9.633 -11.539 1 97.25 100 PRO A C 1
ATOM 721 O O . PRO A 1 100 ? -13.453 -9.031 -12.539 1 97.25 100 PRO A O 1
ATOM 724 N N . ALA A 1 101 ? -11.82 -9.898 -11.281 1 96.5 101 ALA A N 1
ATOM 725 C CA . ALA A 1 101 ? -10.734 -9.609 -12.219 1 96.5 101 ALA A CA 1
ATOM 726 C C . ALA A 1 101 ? -9.5 -10.445 -11.906 1 96.5 101 ALA A C 1
ATOM 728 O O . ALA A 1 101 ? -9.203 -10.719 -10.742 1 96.5 101 ALA A O 1
ATOM 729 N N . VAL A 1 102 ? -8.852 -10.883 -12.977 1 98.88 102 VAL A N 1
ATOM 730 C CA . VAL A 1 102 ? -7.555 -11.516 -12.805 1 98.88 102 VAL A CA 1
ATOM 731 C C . VAL A 1 102 ? -6.457 -10.602 -13.344 1 98.88 102 VAL A C 1
ATOM 733 O O . VAL A 1 102 ? -6.504 -10.18 -14.5 1 98.88 102 VAL A O 1
ATOM 736 N N . ILE A 1 103 ? -5.527 -10.25 -12.516 1 98.88 103 ILE A N 1
ATOM 737 C CA . ILE A 1 103 ? -4.441 -9.328 -12.836 1 98.88 103 ILE A CA 1
ATOM 738 C C . ILE A 1 103 ? -3.098 -10.008 -12.594 1 98.88 103 ILE A C 1
ATOM 740 O O . ILE A 1 103 ? -2.848 -10.531 -11.5 1 98.88 103 ILE A O 1
ATOM 744 N N . VAL A 1 104 ? -2.283 -10.031 -13.609 1 98.94 104 VAL A N 1
ATOM 745 C CA . VAL A 1 104 ? -0.945 -10.594 -13.445 1 98.94 104 VAL A CA 1
ATOM 746 C C . VAL A 1 104 ? 0.079 -9.461 -13.352 1 98.94 104 VAL A C 1
ATOM 748 O O . VAL A 1 104 ? 0.137 -8.594 -14.219 1 98.94 104 VAL A O 1
ATOM 751 N N . ASN A 1 105 ? 0.831 -9.406 -12.305 1 98.81 105 ASN A N 1
ATOM 752 C CA . ASN A 1 105 ? 1.962 -8.508 -12.125 1 98.81 105 ASN A CA 1
ATOM 753 C C . ASN A 1 105 ? 3.287 -9.266 -12.117 1 98.81 105 ASN A C 1
ATOM 755 O O . ASN A 1 105 ? 3.643 -9.898 -11.125 1 98.81 105 ASN A O 1
ATOM 759 N N . MET A 1 106 ? 3.975 -9.242 -13.266 1 98.81 106 MET A N 1
ATOM 760 C CA . MET A 1 106 ? 5.359 -9.695 -13.273 1 98.81 106 MET A CA 1
ATOM 761 C C . MET A 1 106 ? 6.309 -8.57 -12.883 1 98.81 106 MET A C 1
ATOM 763 O O . MET A 1 106 ? 6.727 -7.781 -13.742 1 98.81 106 MET A O 1
ATOM 767 N N . GLU A 1 107 ? 6.727 -8.602 -11.641 1 98.38 107 GLU A N 1
ATOM 768 C CA . GLU A 1 107 ? 7.434 -7.477 -11.047 1 98.38 107 GLU A CA 1
ATOM 769 C C . GLU A 1 107 ? 8.781 -7.242 -11.727 1 98.38 107 GLU A C 1
ATOM 771 O O . GLU A 1 107 ? 9.477 -8.195 -12.078 1 98.38 107 GLU A O 1
ATOM 776 N N . ARG A 1 108 ? 9.062 -6.016 -11.898 1 96.44 108 ARG A N 1
ATOM 777 C CA . ARG A 1 108 ? 10.398 -5.582 -12.305 1 96.44 108 ARG A CA 1
ATOM 778 C C . ARG A 1 108 ? 10.984 -4.594 -11.305 1 96.44 108 ARG A C 1
ATOM 780 O O . ARG A 1 108 ? 10.289 -4.145 -10.391 1 96.44 108 ARG A O 1
ATOM 787 N N . GLY A 1 109 ? 12.25 -4.246 -11.516 1 94.62 109 GLY A N 1
ATOM 788 C CA . GLY A 1 109 ? 12.953 -3.412 -10.555 1 94.62 109 GLY A CA 1
ATOM 789 C C . GLY A 1 109 ? 12.383 -2.008 -10.453 1 94.62 109 GLY A C 1
ATOM 790 O O . GLY A 1 109 ? 12.109 -1.371 -11.477 1 94.62 109 GLY A O 1
ATOM 791 N N . GLY A 1 110 ? 12.125 -1.465 -9.219 1 93.69 110 GLY A N 1
ATOM 792 C CA . GLY A 1 110 ? 11.75 -0.098 -8.898 1 93.69 110 GLY A CA 1
ATOM 793 C C . GLY A 1 110 ? 12.391 0.417 -7.621 1 93.69 110 GLY A C 1
ATOM 794 O O . GLY A 1 110 ? 13.281 -0.229 -7.062 1 93.69 110 GLY A O 1
ATOM 795 N N . PRO A 1 111 ? 11.992 1.596 -7.207 1 94.88 111 PRO A N 1
ATOM 796 C CA . PRO A 1 111 ? 10.938 2.457 -7.758 1 94.88 111 PRO A CA 1
ATOM 797 C C . PRO A 1 111 ? 11.406 3.262 -8.969 1 94.88 111 PRO A C 1
ATOM 799 O O . PRO A 1 111 ? 12.562 3.133 -9.391 1 94.88 111 PRO A O 1
ATOM 802 N N . GLY A 1 112 ? 10.508 4.059 -9.562 1 91.38 112 GLY A N 1
ATOM 803 C CA . GLY A 1 112 ? 10.812 4.773 -10.797 1 91.38 112 GLY A CA 1
ATOM 804 C C . GLY A 1 112 ? 10.711 3.898 -12.031 1 91.38 112 GLY A C 1
ATOM 805 O O . GLY A 1 112 ? 9.984 2.902 -12.039 1 91.38 112 GLY A O 1
ATOM 806 N N . LEU A 1 113 ? 11.367 4.312 -13.055 1 87.25 113 LEU A N 1
ATOM 807 C CA . LEU A 1 113 ? 11.398 3.426 -14.211 1 87.25 113 LEU A CA 1
ATOM 808 C C . LEU A 1 113 ? 12.195 2.16 -13.906 1 87.25 113 LEU A C 1
ATOM 810 O O . LEU A 1 113 ? 11.977 1.12 -14.531 1 87.25 113 LEU A O 1
ATOM 814 N N . GLY A 1 114 ? 13.117 2.385 -12.922 1 90.88 114 GLY A N 1
ATOM 815 C CA . GLY A 1 114 ? 13.836 1.227 -12.414 1 90.88 114 GLY A CA 1
ATOM 816 C C . GLY A 1 114 ? 14.625 0.497 -13.484 1 90.88 114 GLY A C 1
ATOM 817 O O . GLY A 1 114 ? 15.398 1.113 -14.227 1 90.88 114 GLY A O 1
ATOM 818 N N . ASP A 1 115 ? 14.562 -0.774 -13.422 1 91.12 115 ASP A N 1
ATOM 819 C CA . ASP A 1 115 ? 15.148 -1.631 -14.445 1 91.12 115 ASP A CA 1
ATOM 820 C C . ASP A 1 115 ? 14.234 -2.812 -14.766 1 91.12 115 ASP A C 1
ATOM 822 O O . ASP A 1 115 ? 13.062 -2.828 -14.359 1 91.12 115 ASP A O 1
ATOM 826 N N . ILE A 1 116 ? 14.664 -3.723 -15.609 1 89.56 116 ILE A N 1
ATOM 827 C CA . ILE A 1 116 ? 13.797 -4.812 -16.047 1 89.56 116 ILE A CA 1
ATOM 828 C C . ILE A 1 116 ? 14.195 -6.105 -15.352 1 89.56 116 ILE A C 1
ATOM 830 O O . ILE A 1 116 ? 13.672 -7.176 -15.664 1 89.56 116 ILE A O 1
ATOM 834 N N . GLY A 1 117 ? 15.055 -5.941 -14.328 1 93.19 117 GLY A N 1
ATOM 835 C CA . GLY A 1 117 ? 15.516 -7.105 -13.594 1 93.19 117 GLY A CA 1
ATOM 836 C C . GLY A 1 117 ? 14.562 -7.547 -12.5 1 93.19 117 GLY A C 1
ATOM 837 O O . GLY A 1 117 ? 13.492 -6.953 -12.336 1 93.19 117 GLY A O 1
ATOM 838 N N . PRO A 1 118 ? 14.938 -8.586 -11.82 1 95.56 118 PRO A N 1
ATOM 839 C CA . PRO A 1 118 ? 14.023 -9.188 -10.844 1 95.56 118 PRO A CA 1
ATOM 840 C C . PRO A 1 118 ? 13.812 -8.305 -9.609 1 95.56 118 PRO A C 1
ATOM 842 O O . PRO A 1 118 ? 14.758 -7.648 -9.148 1 95.56 118 PRO A O 1
ATOM 845 N N . SER A 1 119 ? 12.641 -8.312 -9.133 1 97.56 119 SER A N 1
ATOM 846 C CA . SER A 1 119 ? 12.258 -7.57 -7.938 1 97.56 119 SER A CA 1
ATOM 847 C C . SER A 1 119 ? 11.023 -8.18 -7.281 1 97.56 119 SER A C 1
ATOM 849 O O . SER A 1 119 ? 10.219 -8.836 -7.949 1 97.56 119 SER A O 1
ATOM 851 N N . GLN A 1 120 ? 10.93 -8.023 -6.059 1 98.31 120 GLN A N 1
ATOM 852 C CA . GLN A 1 120 ? 9.719 -8.336 -5.301 1 98.31 120 GLN A CA 1
ATOM 853 C C . GLN A 1 120 ? 9.234 -7.121 -4.52 1 98.31 120 GLN A C 1
ATOM 855 O O . GLN A 1 120 ? 8.672 -7.262 -3.43 1 98.31 120 GLN A O 1
ATOM 860 N N . GLY A 1 121 ? 9.531 -5.98 -5.105 1 97.5 121 GLY A N 1
ATOM 861 C CA . GLY A 1 121 ? 9.289 -4.723 -4.41 1 97.5 121 GLY A CA 1
ATOM 862 C C . GLY A 1 121 ? 7.852 -4.254 -4.516 1 97.5 121 GLY A C 1
ATOM 863 O O . GLY A 1 121 ? 7.52 -3.152 -4.066 1 97.5 121 GLY A O 1
ATOM 864 N N . ASP A 1 122 ? 6.938 -5.039 -5.109 1 97.94 122 ASP A N 1
ATOM 865 C CA . ASP A 1 122 ? 5.543 -4.633 -5.262 1 97.94 122 ASP A CA 1
ATOM 866 C C . ASP A 1 122 ? 4.648 -5.367 -4.266 1 97.94 122 ASP A C 1
ATOM 868 O O . ASP A 1 122 ? 3.422 -5.344 -4.391 1 97.94 122 ASP A O 1
ATOM 872 N N . TYR A 1 123 ? 5.293 -6.02 -3.242 1 98.56 123 TYR A N 1
ATOM 873 C CA . TYR A 1 123 ? 4.555 -6.836 -2.287 1 98.56 123 TYR A CA 1
ATOM 874 C C . TYR A 1 123 ? 3.49 -6.012 -1.57 1 98.56 123 TYR A C 1
ATOM 876 O O . TYR A 1 123 ? 2.312 -6.379 -1.562 1 98.56 123 TYR A O 1
ATOM 884 N N . PHE A 1 124 ? 3.877 -4.844 -1.042 1 97.94 124 PHE A N 1
ATOM 885 C CA . PHE A 1 124 ? 2.924 -4.008 -0.319 1 97.94 124 PHE A CA 1
ATOM 886 C C . PHE A 1 124 ? 1.824 -3.512 -1.248 1 97.94 124 PHE A C 1
ATOM 888 O O . PHE A 1 124 ? 0.646 -3.529 -0.889 1 97.94 124 PHE A O 1
ATOM 895 N N . GLN A 1 125 ? 2.172 -3.08 -2.418 1 97.56 125 GLN A N 1
ATOM 896 C CA . GLN A 1 125 ? 1.187 -2.617 -3.389 1 97.56 125 GLN A CA 1
ATOM 897 C C . GLN A 1 125 ? 0.152 -3.699 -3.682 1 97.56 125 GLN A C 1
ATOM 899 O O . GLN A 1 125 ? -1.038 -3.408 -3.822 1 97.56 125 GLN A O 1
ATOM 904 N N . ALA A 1 126 ? 0.612 -4.91 -3.709 1 98.12 126 ALA A N 1
ATOM 905 C CA . ALA A 1 126 ? -0.24 -6.031 -4.098 1 98.12 126 ALA A CA 1
ATOM 906 C C . ALA A 1 126 ? -1.149 -6.453 -2.945 1 98.12 126 ALA A C 1
ATOM 908 O O . ALA A 1 126 ? -2.336 -6.719 -3.148 1 98.12 126 ALA A O 1
ATOM 909 N N . VAL A 1 127 ? -0.597 -6.43 -1.652 1 97.38 127 VAL A N 1
ATOM 910 C CA . VAL A 1 127 ? -1.335 -7.109 -0.593 1 97.38 127 VAL A CA 1
ATOM 911 C C . VAL A 1 127 ? -1.991 -6.078 0.324 1 97.38 127 VAL A C 1
ATOM 913 O O . VAL A 1 127 ? -2.91 -6.406 1.078 1 97.38 127 VAL A O 1
ATOM 916 N N . LYS A 1 128 ? -1.522 -4.832 0.529 1 87.88 128 LYS A N 1
ATOM 917 C CA . LYS A 1 128 ? -2.01 -3.885 1.528 1 87.88 128 LYS A CA 1
ATOM 918 C C . LYS A 1 128 ? -2.682 -2.684 0.867 1 87.88 128 LYS A C 1
ATOM 920 O O . LYS A 1 128 ? -3.322 -1.875 1.542 1 87.88 128 LYS A O 1
ATOM 925 N N . GLY A 1 129 ? -2.65 -2.41 -0.438 1 71.12 129 GLY A N 1
ATOM 926 C CA . GLY A 1 129 ? -3.428 -1.232 -0.786 1 71.12 129 GLY A CA 1
ATOM 927 C C . GLY A 1 129 ? -2.877 -0.488 -1.988 1 71.12 129 GLY A C 1
ATOM 928 O O . GLY A 1 129 ? -3.055 0.726 -2.107 1 71.12 129 GLY A O 1
ATOM 929 N N . GLY A 1 130 ? -2.266 -0.823 -2.613 1 90.81 130 GLY A N 1
ATOM 930 C CA . GLY A 1 130 ? -1.91 -0.086 -3.816 1 90.81 130 GLY A CA 1
ATOM 931 C C . GLY A 1 130 ? -2.871 1.044 -4.129 1 90.81 130 GLY A C 1
ATOM 932 O O . GLY A 1 130 ? -2.48 2.213 -4.148 1 90.81 130 GLY A O 1
ATOM 933 N N . GLY A 1 131 ? -4.215 0.797 -4.129 1 95.62 131 GLY A N 1
ATOM 934 C CA . GLY A 1 131 ? -5.277 1.758 -4.375 1 95.62 131 GLY A CA 1
ATOM 935 C C . GLY A 1 131 ? -5.891 2.311 -3.102 1 95.62 131 GLY A C 1
ATOM 936 O O . GLY A 1 131 ? -5.402 2.039 -2.004 1 95.62 131 GLY A O 1
ATOM 937 N N . HIS A 1 132 ? -6.895 3.199 -3.23 1 96.88 132 HIS A N 1
ATOM 938 C CA . HIS A 1 132 ? -7.516 3.895 -2.109 1 96.88 132 HIS A CA 1
ATOM 939 C C . HIS A 1 132 ? -8.531 3.004 -1.402 1 96.88 132 HIS A C 1
ATOM 941 O O . HIS A 1 132 ? -9.031 2.043 -1.988 1 96.88 132 HIS A O 1
ATOM 947 N N . GLY A 1 133 ? -8.781 3.336 -0.149 1 95.69 133 GLY A N 1
ATOM 948 C CA . GLY A 1 133 ? -9.797 2.652 0.639 1 95.69 133 GLY A CA 1
ATOM 949 C C . GLY A 1 133 ? -9.305 1.35 1.241 1 95.69 133 GLY A C 1
ATOM 950 O O . GLY A 1 133 ? -8.109 1.059 1.214 1 95.69 133 GLY A O 1
ATOM 951 N N . ASP A 1 134 ? -10.109 0.523 1.804 1 95.06 134 ASP A N 1
ATOM 952 C CA . ASP A 1 134 ? -9.812 -0.709 2.529 1 95.06 134 ASP A CA 1
ATOM 953 C C . ASP A 1 134 ? -9.922 -1.925 1.611 1 95.06 134 ASP A C 1
ATOM 955 O O . ASP A 1 134 ? -10.336 -3.002 2.047 1 95.06 134 ASP A O 1
ATOM 959 N N . HIS A 1 135 ? -9.531 -1.701 0.352 1 94.69 135 HIS A N 1
ATOM 960 C CA . HIS A 1 135 ? -9.641 -2.832 -0.562 1 94.69 135 HIS A CA 1
ATOM 961 C C . HIS A 1 135 ? -8.477 -3.801 -0.377 1 94.69 135 HIS A C 1
ATOM 963 O O . HIS A 1 135 ? -7.422 -3.418 0.132 1 94.69 135 HIS A O 1
ATOM 969 N N . ARG A 1 136 ? -8.695 -5.043 -0.751 1 96.44 136 ARG A N 1
ATOM 970 C CA . ARG A 1 136 ? -7.652 -6.062 -0.821 1 96.44 136 ARG A CA 1
ATOM 971 C C . ARG A 1 136 ? -7.777 -6.883 -2.102 1 96.44 136 ARG A C 1
ATOM 973 O O . ARG A 1 136 ? -8.883 -7.141 -2.574 1 96.44 136 ARG A O 1
ATOM 980 N N . ASN A 1 137 ? -6.621 -7.18 -2.586 1 97.31 137 ASN A N 1
ATOM 981 C CA . ASN A 1 137 ? -6.566 -8.242 -3.586 1 97.31 137 ASN A CA 1
ATOM 982 C C . ASN A 1 137 ? -6.258 -9.594 -2.949 1 97.31 137 ASN A C 1
ATOM 984 O O . ASN A 1 137 ? -5.516 -9.672 -1.969 1 97.31 137 ASN A O 1
ATOM 988 N N . LEU A 1 138 ? -6.965 -10.641 -3.459 1 98.5 138 LEU A N 1
ATOM 989 C CA . LEU A 1 138 ? -6.371 -11.945 -3.209 1 98.5 138 LEU A CA 1
ATOM 990 C C . LEU A 1 138 ? -5.133 -12.156 -4.074 1 98.5 138 LEU A C 1
ATOM 992 O O . LEU A 1 138 ? -5.16 -11.898 -5.277 1 98.5 138 LEU A O 1
ATOM 996 N N . VAL A 1 139 ? -4 -12.57 -3.465 1 98.88 139 VAL A N 1
ATOM 997 C CA . VAL A 1 139 ? -2.73 -12.555 -4.188 1 98.88 139 VAL A CA 1
ATOM 998 C C . VAL A 1 139 ? -2.094 -13.938 -4.148 1 98.88 139 VAL A C 1
ATOM 1000 O O . VAL A 1 139 ? -1.855 -14.492 -3.07 1 98.88 139 VAL A O 1
ATOM 1003 N N . LEU A 1 140 ? -1.826 -14.477 -5.305 1 98.94 140 LEU A N 1
ATOM 1004 C CA . LEU A 1 140 ? -1.132 -15.75 -5.48 1 98.94 140 LEU A CA 1
ATOM 1005 C C . LEU A 1 140 ? 0.301 -15.523 -5.953 1 98.94 140 LEU A C 1
ATOM 1007 O O . LEU A 1 140 ? 0.567 -14.594 -6.719 1 98.94 140 LEU A O 1
ATOM 1011 N N . ALA A 1 141 ? 1.218 -16.344 -5.516 1 98.88 141 ALA A N 1
ATOM 1012 C CA . ALA A 1 141 ? 2.625 -16.172 -5.863 1 98.88 141 ALA A CA 1
ATOM 1013 C C . ALA A 1 141 ? 3.227 -17.453 -6.418 1 98.88 141 ALA A C 1
ATOM 1015 O O . ALA A 1 141 ? 3.701 -18.297 -5.656 1 98.88 141 ALA A O 1
ATOM 1016 N N . PRO A 1 142 ? 3.322 -17.594 -7.691 1 98.81 142 PRO A N 1
ATOM 1017 C CA . PRO A 1 142 ? 3.939 -18.797 -8.281 1 98.81 142 PRO A CA 1
ATOM 1018 C C . PRO A 1 142 ? 5.461 -18.781 -8.164 1 98.81 142 PRO A C 1
ATOM 1020 O O . PRO A 1 142 ? 6.074 -17.719 -8.086 1 98.81 142 PRO A O 1
ATOM 1023 N N . SER A 1 143 ? 6.055 -19.953 -8.172 1 98.5 143 SER A N 1
ATOM 1024 C CA . SER A 1 143 ? 7.508 -20.078 -8.102 1 98.5 143 SER A CA 1
ATOM 1025 C C . SER A 1 143 ? 8.055 -20.859 -9.289 1 98.5 143 SER A C 1
ATOM 1027 O O . SER A 1 143 ? 9.258 -20.844 -9.547 1 98.5 143 SER A O 1
ATOM 1029 N N . THR A 1 144 ? 7.211 -21.578 -10.047 1 98.31 144 THR A N 1
ATOM 1030 C CA . THR A 1 144 ? 7.605 -22.375 -11.195 1 98.31 144 THR A CA 1
ATOM 1031 C C . THR A 1 144 ? 6.691 -22.109 -12.391 1 98.31 144 THR A C 1
ATOM 1033 O O . THR A 1 144 ? 5.625 -21.5 -12.234 1 98.31 144 THR A O 1
ATOM 1036 N N . ALA A 1 145 ? 7.121 -22.562 -13.547 1 98.5 145 ALA A N 1
ATOM 1037 C CA . ALA A 1 145 ? 6.281 -22.422 -14.734 1 98.5 145 ALA A CA 1
ATOM 1038 C C . ALA A 1 145 ? 4.984 -23.219 -14.578 1 98.5 145 ALA A C 1
ATOM 1040 O O . ALA A 1 145 ? 3.918 -22.766 -15 1 98.5 145 ALA A O 1
ATOM 1041 N N . GLN A 1 146 ? 5.07 -24.375 -14 1 98.5 146 GLN A N 1
ATOM 1042 C CA . GLN A 1 146 ? 3.869 -25.172 -13.789 1 98.5 146 GLN A CA 1
ATOM 1043 C C . GLN A 1 146 ? 2.879 -24.438 -12.883 1 98.5 146 GLN A C 1
ATOM 1045 O O . GLN A 1 146 ? 1.672 -24.469 -13.133 1 98.5 146 GLN A O 1
ATOM 1050 N N . GLU A 1 147 ? 3.383 -23.828 -11.828 1 98.56 147 GLU A N 1
ATOM 1051 C CA . GLU A 1 147 ? 2.506 -23.094 -10.93 1 98.56 147 GLU A CA 1
ATOM 1052 C C . GLU A 1 147 ? 1.902 -21.875 -11.625 1 98.56 147 GLU A C 1
ATOM 1054 O O . GLU A 1 147 ? 0.769 -21.484 -11.336 1 98.56 147 GLU A O 1
ATOM 1059 N N . CYS A 1 148 ? 2.68 -21.25 -12.531 1 98.88 148 CYS A N 1
ATOM 1060 C CA . CYS A 1 148 ? 2.117 -20.172 -13.336 1 98.88 148 CYS A CA 1
ATOM 1061 C C . CYS A 1 148 ? 0.882 -20.656 -14.094 1 98.88 148 CYS A C 1
ATOM 1063 O O . CYS A 1 148 ? -0.118 -19.938 -14.164 1 98.88 148 CYS A O 1
ATOM 1065 N N . TYR A 1 149 ? 0.988 -21.828 -14.641 1 98.69 149 TYR A N 1
ATOM 1066 C CA . TYR A 1 149 ? -0.131 -22.422 -15.367 1 98.69 149 TYR A CA 1
ATOM 1067 C C . TYR A 1 149 ? -1.271 -22.766 -14.422 1 98.69 149 TYR A C 1
ATOM 1069 O O . TYR A 1 149 ? -2.408 -22.328 -14.617 1 98.69 149 TYR A O 1
ATOM 1077 N N . ASP A 1 150 ? -0.98 -23.484 -13.367 1 98.69 150 ASP A N 1
ATOM 1078 C CA . ASP A 1 150 ? -1.986 -24.031 -12.461 1 98.69 150 ASP A CA 1
ATOM 1079 C C . ASP A 1 150 ? -2.719 -22.906 -11.719 1 98.69 150 ASP A C 1
ATOM 1081 O O . ASP A 1 150 ? -3.93 -22.984 -11.508 1 98.69 150 ASP A O 1
ATOM 1085 N N . MET A 1 151 ? -2.02 -21.891 -11.336 1 98.81 151 MET A N 1
ATOM 1086 C CA . MET A 1 151 ? -2.596 -20.859 -10.492 1 98.81 151 MET A CA 1
ATOM 1087 C C . MET A 1 151 ? -3.551 -19.969 -11.281 1 98.81 151 MET A C 1
ATOM 1089 O O . MET A 1 151 ? -4.355 -19.234 -10.695 1 98.81 151 MET A O 1
ATOM 1093 N N . MET A 1 152 ? -3.496 -20.047 -12.609 1 98.81 152 MET A N 1
ATOM 1094 C CA . MET A 1 152 ? -4.461 -19.266 -13.391 1 98.81 152 MET A CA 1
ATOM 1095 C C . MET A 1 152 ? -5.867 -19.844 -13.227 1 98.81 152 MET A C 1
ATOM 1097 O O . MET A 1 152 ? -6.844 -19.078 -13.172 1 98.81 152 MET A O 1
ATOM 1101 N N . PHE A 1 153 ? -5.973 -21.188 -13.188 1 98.56 153 PHE A N 1
ATOM 1102 C CA . PHE A 1 153 ? -7.273 -21.797 -12.914 1 98.56 153 PHE A CA 1
ATOM 1103 C C . PHE A 1 153 ? -7.809 -21.344 -11.562 1 98.56 153 PHE A C 1
ATOM 1105 O O . PHE A 1 153 ? -8.977 -20.969 -11.445 1 98.56 153 PHE A O 1
ATOM 1112 N N . LEU A 1 154 ? -6.918 -21.359 -10.625 1 98.75 154 LEU A N 1
ATOM 1113 C CA . LEU A 1 154 ? -7.277 -20.953 -9.273 1 98.75 154 LEU A CA 1
ATOM 1114 C C . LEU A 1 154 ? -7.66 -19.469 -9.234 1 98.75 154 LEU A C 1
ATOM 1116 O O . LEU A 1 154 ? -8.625 -19.094 -8.562 1 98.75 154 LEU A O 1
ATOM 1120 N N . ALA A 1 155 ? -6.902 -18.672 -9.891 1 98.88 155 ALA A N 1
ATOM 1121 C CA . ALA A 1 155 ? -7.137 -17.219 -9.914 1 98.88 155 ALA A CA 1
ATOM 1122 C C . ALA A 1 155 ? -8.539 -16.906 -10.438 1 98.88 155 ALA A C 1
ATOM 1124 O O . ALA A 1 155 ? -9.266 -16.125 -9.828 1 98.88 155 ALA A O 1
ATOM 1125 N N . PHE A 1 156 ? -8.906 -17.5 -11.555 1 98.75 156 PHE A N 1
ATOM 1126 C CA . PHE A 1 156 ? -10.234 -17.234 -12.117 1 98.75 156 PHE A CA 1
ATOM 1127 C C . PHE A 1 156 ? -11.32 -17.766 -11.188 1 98.75 156 PHE A C 1
ATOM 1129 O O . PHE A 1 156 ? -12.32 -17.078 -10.953 1 98.75 156 PHE A O 1
ATOM 1136 N N . ALA A 1 157 ? -11.133 -18.938 -10.664 1 98.62 157 ALA A N 1
ATOM 1137 C CA . ALA A 1 157 ? -12.117 -19.516 -9.75 1 98.62 157 ALA A CA 1
ATOM 1138 C C . ALA A 1 157 ? -12.336 -18.594 -8.547 1 98.62 157 ALA A C 1
ATOM 1140 O O . ALA A 1 157 ? -13.477 -18.312 -8.172 1 98.62 157 ALA A O 1
ATOM 1141 N N . LEU A 1 158 ? -11.273 -18.141 -7.938 1 98.75 158 LEU A N 1
ATOM 1142 C CA . LEU A 1 158 ? -11.344 -17.328 -6.73 1 98.75 158 LEU A CA 1
ATOM 1143 C C . LEU A 1 158 ? -11.906 -15.945 -7.039 1 98.75 158 LEU A C 1
ATOM 1145 O O . LEU A 1 158 ? -12.633 -15.367 -6.23 1 98.75 158 LEU A O 1
ATOM 1149 N N . ALA A 1 159 ? -11.508 -15.375 -8.211 1 98.69 159 ALA A N 1
ATOM 1150 C CA . ALA A 1 159 ? -12.031 -14.07 -8.602 1 98.69 159 ALA A CA 1
ATOM 1151 C C . ALA A 1 159 ? -13.555 -14.086 -8.68 1 98.69 159 ALA A C 1
ATOM 1153 O O . ALA A 1 159 ? -14.219 -13.172 -8.188 1 98.69 159 ALA A O 1
ATOM 1154 N N . PHE A 1 160 ? -14.125 -15.125 -9.273 1 98.06 160 PHE A N 1
ATOM 1155 C CA . PHE A 1 160 ? -15.562 -15.211 -9.453 1 98.06 160 PHE A CA 1
ATOM 1156 C C . PHE A 1 160 ? -16.25 -15.633 -8.156 1 98.06 160 PHE A C 1
ATOM 1158 O O . PHE A 1 160 ? -17.328 -15.148 -7.828 1 98.06 160 PHE A O 1
ATOM 1165 N N . LYS A 1 161 ? -15.586 -16.531 -7.402 1 97.81 161 LYS A N 1
ATOM 1166 C CA . LYS A 1 161 ? -16.141 -16.969 -6.121 1 97.81 161 LYS A CA 1
ATOM 1167 C C . LYS A 1 161 ? -16.359 -15.773 -5.188 1 97.81 161 LYS A C 1
ATOM 1169 O O . LYS A 1 161 ? -17.391 -15.68 -4.531 1 97.81 161 LYS A O 1
ATOM 1174 N N . TYR A 1 162 ? -15.43 -14.859 -5.172 1 97.75 162 TYR A N 1
ATOM 1175 C CA . TYR A 1 162 ? -15.469 -13.773 -4.199 1 97.75 162 TYR A CA 1
ATOM 1176 C C . TYR A 1 162 ? -15.906 -12.469 -4.859 1 97.75 162 TYR A C 1
ATOM 1178 O O . TYR A 1 162 ? -16.062 -11.453 -4.184 1 97.75 162 TYR A O 1
ATOM 1186 N N . ALA A 1 163 ? -16.062 -12.484 -6.215 1 96.5 163 ALA A N 1
ATOM 1187 C CA . ALA A 1 163 ? -16.344 -11.258 -6.953 1 96.5 163 ALA A CA 1
ATOM 1188 C C . ALA A 1 163 ? -15.375 -10.141 -6.551 1 96.5 163 ALA A C 1
ATOM 1190 O O . ALA A 1 163 ? -15.805 -9.086 -6.082 1 96.5 163 ALA A O 1
ATOM 1191 N N . ASN A 1 164 ? -14.086 -10.414 -6.754 1 97.38 164 ASN A N 1
ATOM 1192 C CA . ASN A 1 164 ? -12.977 -9.578 -6.305 1 97.38 164 ASN A CA 1
ATOM 1193 C C . ASN A 1 164 ? -11.758 -9.719 -7.207 1 97.38 164 ASN A C 1
ATOM 1195 O O . ASN A 1 164 ? -11.57 -10.758 -7.84 1 97.38 164 ASN A O 1
ATOM 1199 N N . PRO A 1 165 ? -10.984 -8.68 -7.32 1 98 165 PRO A N 1
ATOM 1200 C CA . PRO A 1 165 ? -9.727 -8.867 -8.047 1 98 165 PRO A CA 1
ATOM 1201 C C . PRO A 1 165 ? -8.812 -9.906 -7.395 1 98 165 PRO A C 1
ATOM 1203 O O . PRO A 1 165 ? -8.727 -9.977 -6.168 1 98 165 PRO A O 1
ATOM 1206 N N . VAL A 1 166 ? -8.227 -10.711 -8.195 1 98.81 166 VAL A N 1
ATOM 1207 C CA . VAL A 1 166 ? -7.184 -11.648 -7.809 1 98.81 166 VAL A CA 1
ATOM 1208 C C . VAL A 1 166 ? -5.91 -11.359 -8.602 1 98.81 166 VAL A C 1
ATOM 1210 O O . VAL A 1 166 ? -5.949 -11.219 -9.82 1 98.81 166 VAL A O 1
ATOM 1213 N N . MET A 1 167 ? -4.828 -11.25 -7.887 1 98.81 167 MET A N 1
ATOM 1214 C CA . MET A 1 167 ? -3.561 -10.938 -8.539 1 98.81 167 MET A CA 1
ATOM 1215 C C . MET A 1 167 ? -2.604 -12.125 -8.469 1 98.81 167 MET A C 1
ATOM 1217 O O . MET A 1 167 ? -2.486 -12.773 -7.43 1 98.81 167 MET A O 1
ATOM 1221 N N . LEU A 1 168 ? -2.078 -12.5 -9.555 1 98.94 168 LEU A N 1
ATOM 1222 C CA . LEU A 1 168 ? -0.889 -13.344 -9.594 1 98.94 168 LEU A CA 1
ATOM 1223 C C . LEU A 1 168 ? 0.379 -12.5 -9.57 1 98.94 168 LEU A C 1
ATOM 1225 O O . LEU A 1 168 ? 0.644 -11.742 -10.5 1 98.94 168 LEU A O 1
ATOM 1229 N N . LEU A 1 169 ? 1.139 -12.625 -8.539 1 98.88 169 LEU A N 1
ATOM 1230 C CA . LEU A 1 169 ? 2.336 -11.812 -8.352 1 98.88 169 LEU A CA 1
ATOM 1231 C C . LEU A 1 169 ? 3.596 -12.625 -8.617 1 98.88 169 LEU A C 1
ATOM 1233 O O . LEU A 1 169 ? 4.004 -13.438 -7.781 1 98.88 169 LEU A O 1
ATOM 1237 N N . GLY A 1 170 ? 4.188 -12.453 -9.75 1 98.69 170 GLY A N 1
ATOM 1238 C CA . GLY A 1 170 ? 5.477 -13.016 -10.109 1 98.69 170 GLY A CA 1
ATOM 1239 C C . GLY A 1 170 ? 6.566 -11.969 -10.25 1 98.69 170 GLY A C 1
ATOM 1240 O O . GLY A 1 170 ? 6.414 -10.836 -9.789 1 98.69 170 GLY A O 1
ATOM 1241 N N . ASP A 1 171 ? 7.715 -12.336 -10.695 1 98.31 171 ASP A N 1
ATOM 1242 C CA . ASP A 1 171 ? 8.812 -11.422 -10.977 1 98.31 171 ASP A CA 1
ATOM 1243 C C . ASP A 1 171 ? 9.539 -11.812 -12.258 1 98.31 171 ASP A C 1
ATOM 1245 O O . ASP A 1 171 ? 9.117 -12.727 -12.969 1 98.31 171 ASP A O 1
ATOM 1249 N N . ALA A 1 172 ? 10.562 -11.086 -12.562 1 97.62 172 ALA A N 1
ATOM 1250 C CA . ALA A 1 172 ? 11.25 -11.273 -13.836 1 97.62 172 ALA A CA 1
ATOM 1251 C C . ALA A 1 172 ? 11.82 -12.68 -13.953 1 97.62 172 ALA A C 1
ATOM 1253 O O . ALA A 1 172 ? 11.875 -13.25 -15.047 1 97.62 172 ALA A O 1
ATOM 1254 N N . ILE A 1 173 ? 12.195 -13.273 -12.875 1 97.94 173 ILE A N 1
ATOM 1255 C CA . ILE A 1 173 ? 12.742 -14.625 -12.883 1 97.94 173 ILE A CA 1
ATOM 1256 C C . ILE A 1 173 ? 11.641 -15.625 -13.211 1 97.94 173 ILE A C 1
ATOM 1258 O O . ILE A 1 173 ? 11.781 -16.453 -14.117 1 97.94 173 ILE A O 1
ATOM 1262 N N . VAL A 1 174 ? 10.539 -15.555 -12.516 1 98 174 VAL A N 1
ATOM 1263 C CA . VAL A 1 174 ? 9.398 -16.438 -12.727 1 98 174 VAL A CA 1
ATOM 1264 C C . VAL A 1 174 ? 8.852 -16.25 -14.141 1 98 174 VAL A C 1
ATOM 1266 O O . VAL A 1 174 ? 8.461 -17.219 -14.797 1 98 174 VAL A O 1
ATOM 1269 N N . ALA A 1 175 ? 8.852 -15.094 -14.617 1 98.25 175 ALA A N 1
ATOM 1270 C CA . ALA A 1 175 ? 8.344 -14.758 -15.945 1 98.25 175 ALA A CA 1
ATOM 1271 C C . ALA A 1 175 ? 9.141 -15.469 -17.031 1 98.25 175 ALA A C 1
ATOM 1273 O O . ALA A 1 175 ? 8.578 -15.906 -18.031 1 98.25 175 ALA A O 1
ATOM 1274 N N . GLN A 1 176 ? 10.445 -15.594 -16.781 1 97.19 176 GLN A N 1
ATOM 1275 C CA . GLN A 1 176 ? 11.344 -15.977 -17.875 1 97.19 176 GLN A CA 1
ATOM 1276 C C . GLN A 1 176 ? 11.82 -17.422 -17.703 1 97.19 176 GLN A C 1
ATOM 1278 O O . GLN A 1 176 ? 12.453 -17.984 -18.609 1 97.19 176 GLN A O 1
ATOM 1283 N N . ILE A 1 177 ? 11.523 -17.969 -16.594 1 96.56 177 ILE A N 1
ATOM 1284 C CA . ILE A 1 177 ? 11.969 -19.328 -16.375 1 96.56 177 ILE A CA 1
ATOM 1285 C C . ILE A 1 177 ? 11.367 -20.25 -17.422 1 96.56 177 ILE A C 1
ATOM 1287 O O . ILE A 1 177 ? 10.195 -20.109 -17.797 1 96.56 177 ILE A O 1
ATOM 1291 N N . LYS A 1 178 ? 12.211 -21.125 -18.031 1 97.62 178 LYS A N 1
ATOM 1292 C CA . LYS A 1 178 ? 11.75 -22.109 -19.016 1 97.62 178 LYS A CA 1
ATOM 1293 C C . LYS A 1 178 ? 11.773 -23.516 -18.422 1 97.62 178 LYS A C 1
ATOM 1295 O O . LYS A 1 178 ? 12.836 -24.031 -18.078 1 97.62 178 LYS A O 1
ATOM 1300 N N . GLU A 1 179 ? 10.555 -24.047 -18.234 1 97.94 179 GLU A N 1
ATOM 1301 C CA . GLU A 1 179 ? 10.391 -25.359 -17.625 1 97.94 179 GLU A CA 1
ATOM 1302 C C . GLU A 1 179 ? 9.328 -26.188 -18.344 1 97.94 179 GLU A C 1
ATOM 1304 O O . GLU A 1 179 ? 8.484 -25.625 -19.047 1 97.94 179 GLU A O 1
ATOM 1309 N N . PRO A 1 180 ? 9.453 -27.547 -18.266 1 98.06 180 PRO A N 1
ATOM 1310 C CA . PRO A 1 180 ? 8.352 -28.359 -18.781 1 98.06 180 PRO A CA 1
ATOM 1311 C C . PRO A 1 180 ? 7.043 -28.141 -18.031 1 98.06 180 PRO A C 1
ATOM 1313 O O . PRO A 1 180 ? 7.039 -28.141 -16.797 1 98.06 180 PRO A O 1
ATOM 1316 N N . VAL A 1 181 ? 5.988 -27.859 -18.75 1 98.12 181 VAL A N 1
ATOM 1317 C CA . VAL A 1 181 ? 4.676 -27.625 -18.156 1 98.12 181 VAL A CA 1
ATOM 1318 C C . VAL A 1 181 ? 3.664 -28.609 -18.719 1 98.12 181 VAL A C 1
ATOM 1320 O O . VAL A 1 181 ? 3.611 -28.859 -19.922 1 98.12 181 VAL A O 1
ATOM 1323 N N . ARG A 1 182 ? 3 -29.266 -17.781 1 97.38 182 ARG A N 1
ATOM 1324 C CA . ARG A 1 182 ? 1.86 -30.094 -18.172 1 97.38 182 ARG A CA 1
ATOM 1325 C C . ARG A 1 182 ? 0.592 -29.266 -18.297 1 97.38 182 ARG A C 1
ATOM 1327 O O . ARG A 1 182 ? 0.073 -28.766 -17.297 1 97.38 182 ARG A O 1
ATOM 1334 N N . ARG A 1 183 ? 0.075 -29.125 -19.484 1 95.69 183 ARG A N 1
ATOM 1335 C CA . ARG A 1 183 ? -1.125 -28.328 -19.719 1 95.69 183 ARG A CA 1
ATOM 1336 C C . ARG A 1 183 ? -2.385 -29.141 -19.438 1 95.69 183 ARG A C 1
ATOM 1338 O O . ARG A 1 183 ? -3.158 -29.438 -20.344 1 95.69 183 ARG A O 1
ATOM 1345 N N . GLN A 1 184 ? -2.523 -29.531 -18.312 1 95.69 184 GLN A N 1
ATOM 1346 C CA . GLN A 1 184 ? -3.697 -30.234 -17.797 1 95.69 184 GLN A CA 1
ATOM 1347 C C . GLN A 1 184 ? -4.344 -29.469 -16.641 1 95.69 184 GLN A C 1
ATOM 1349 O O . GLN A 1 184 ? -3.674 -29.125 -15.672 1 95.69 184 GLN A O 1
ATOM 1354 N N . PRO A 1 185 ? -5.562 -29.188 -16.875 1 95.44 185 PRO A N 1
ATOM 1355 C CA . PRO A 1 185 ? -6.238 -28.469 -15.781 1 95.44 185 PRO A CA 1
ATOM 1356 C C . PRO A 1 185 ? -6.148 -29.219 -14.445 1 95.44 185 PRO A C 1
ATOM 1358 O O . PRO A 1 185 ? -6.242 -30.438 -14.406 1 95.44 185 PRO A O 1
ATOM 1361 N N . PRO A 1 186 ? -5.941 -28.438 -13.383 1 95.62 186 PRO A N 1
ATOM 1362 C CA . PRO A 1 186 ? -6.004 -29.094 -12.07 1 95.62 186 PRO A CA 1
ATOM 1363 C C . PRO A 1 186 ? -7.336 -29.797 -11.82 1 95.62 186 PRO A C 1
ATOM 1365 O O . PRO A 1 186 ? -8.359 -29.406 -12.406 1 95.62 186 PRO A O 1
ATOM 1368 N N . ALA A 1 187 ? -7.305 -30.734 -10.977 1 93.25 187 ALA A N 1
ATOM 1369 C CA . ALA A 1 187 ? -8.477 -31.562 -10.719 1 93.25 187 ALA A CA 1
ATOM 1370 C C . ALA A 1 187 ? -9.641 -30.719 -10.18 1 93.25 187 ALA A C 1
ATOM 1372 O O . ALA A 1 187 ? -10.805 -31.031 -10.453 1 93.25 187 ALA A O 1
ATOM 1373 N N . ASP A 1 188 ? -9.289 -29.688 -9.5 1 93.38 188 ASP A N 1
ATOM 1374 C CA . ASP A 1 188 ? -10.32 -28.875 -8.852 1 93.38 188 ASP A CA 1
ATOM 1375 C C . ASP A 1 188 ? -10.633 -27.625 -9.672 1 93.38 188 ASP A C 1
ATOM 1377 O O . ASP A 1 188 ? -11.242 -26.688 -9.172 1 93.38 188 ASP A O 1
ATOM 1381 N N . ALA A 1 189 ? -10.25 -27.625 -10.906 1 96 189 ALA A N 1
ATOM 1382 C CA . ALA A 1 189 ? -10.5 -26.484 -11.773 1 96 189 ALA A CA 1
ATOM 1383 C C . ALA A 1 189 ? -11.992 -26.312 -12.055 1 9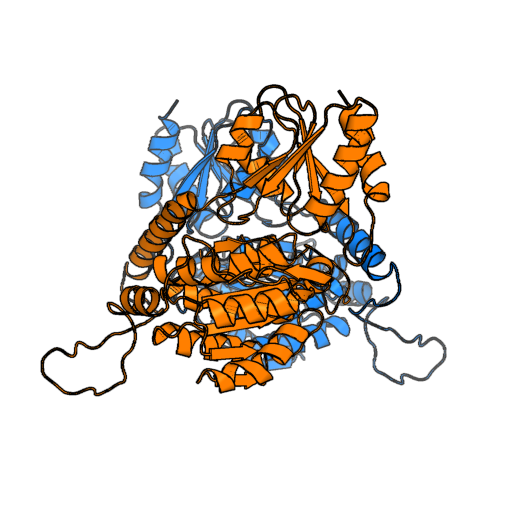6 189 ALA A C 1
ATOM 1385 O O . ALA A 1 189 ? -12.711 -27.312 -12.242 1 96 189 ALA A O 1
ATOM 1386 N N . LEU A 1 190 ? -12.445 -25.109 -12.062 1 95.75 190 LEU A N 1
ATOM 1387 C CA . LEU A 1 190 ? -13.828 -24.844 -12.445 1 95.75 190 LEU A CA 1
ATOM 1388 C C . LEU A 1 190 ? -13.961 -24.781 -13.969 1 95.75 190 LEU A C 1
ATOM 1390 O O . LEU A 1 190 ? -13.086 -24.25 -14.648 1 95.75 190 LEU A O 1
ATOM 1394 N N . SER A 1 191 ? -15.062 -25.297 -14.445 1 92.5 191 SER A N 1
ATOM 1395 C CA . SER A 1 191 ? -15.352 -25.188 -15.867 1 92.5 191 SER A CA 1
ATOM 1396 C C . SER A 1 191 ? -15.844 -23.781 -16.234 1 92.5 191 SER A C 1
ATOM 1398 O O . SER A 1 191 ? -16.297 -23.031 -15.359 1 92.5 191 SER A O 1
ATOM 1400 N N . PRO A 1 192 ? -15.742 -23.469 -17.469 1 89.38 192 PRO A N 1
ATOM 1401 C CA . PRO A 1 192 ? -16.297 -22.188 -17.906 1 89.38 192 PRO A CA 1
ATOM 1402 C C . PRO A 1 192 ? -17.781 -22.047 -17.547 1 89.38 192 PRO A C 1
ATOM 1404 O O . PRO A 1 192 ? -18.234 -20.938 -17.203 1 89.38 192 PRO A O 1
ATOM 1407 N N . GLU A 1 193 ? -18.484 -23.125 -17.625 1 92.19 193 GLU A N 1
ATOM 1408 C CA . GLU A 1 193 ? -19.906 -23.109 -17.281 1 92.19 193 GLU A CA 1
ATOM 1409 C C . GLU A 1 193 ? -20.094 -22.812 -15.797 1 92.19 193 GLU A C 1
ATOM 1411 O O . GLU A 1 193 ? -21 -22.062 -15.422 1 92.19 193 GLU A O 1
ATOM 1416 N N . ALA A 1 194 ? -19.203 -23.406 -15.031 1 95 194 ALA A N 1
ATOM 1417 C CA . ALA A 1 194 ? -19.281 -23.156 -13.594 1 95 194 ALA A CA 1
ATOM 1418 C C . ALA A 1 194 ? -18.969 -21.703 -13.266 1 95 194 ALA A C 1
ATOM 1420 O O . ALA A 1 194 ? -19.594 -21.109 -12.391 1 95 194 ALA A O 1
ATOM 1421 N N . LEU A 1 195 ? -18.031 -21.109 -13.906 1 94.44 195 LEU A N 1
ATOM 1422 C CA . LEU A 1 195 ? -17.703 -19.703 -13.719 1 94.44 195 LEU A CA 1
ATOM 1423 C C . LEU A 1 195 ? -18.891 -18.812 -14.094 1 94.44 195 LEU A C 1
ATOM 1425 O O . LEU A 1 195 ? -19.219 -17.859 -13.383 1 94.44 195 LEU A O 1
ATOM 1429 N N . ALA A 1 196 ? -19.5 -19.172 -15.219 1 92.25 196 ALA A N 1
ATOM 1430 C CA . ALA A 1 196 ? -20.656 -18.422 -15.68 1 92.25 196 ALA A CA 1
ATOM 1431 C C . ALA A 1 196 ? -21.797 -18.469 -14.656 1 92.25 196 ALA A C 1
ATOM 1433 O O . ALA A 1 196 ? -22.516 -17.5 -14.461 1 92.25 196 ALA A O 1
ATOM 1434 N N . GLU A 1 197 ? -21.922 -19.594 -14.062 1 94.56 197 GLU A N 1
ATOM 1435 C CA . GLU A 1 197 ? -22.969 -19.781 -13.062 1 94.56 197 GLU A CA 1
ATOM 1436 C C . GLU A 1 197 ? -22.703 -18.906 -11.836 1 94.56 197 GLU A C 1
ATOM 1438 O O . GLU A 1 197 ? -23.641 -18.375 -11.234 1 94.56 197 GLU A O 1
ATOM 1443 N N . LEU A 1 198 ? -21.453 -18.75 -11.469 1 93.81 198 LEU A N 1
ATOM 1444 C CA . LEU A 1 198 ? -21.094 -17.922 -10.32 1 93.81 198 LEU A CA 1
ATOM 1445 C C . LEU A 1 198 ? -21.453 -16.453 -10.586 1 93.81 198 LEU A C 1
ATOM 1447 O O . LEU A 1 198 ? -21.734 -15.711 -9.648 1 93.81 198 LEU A O 1
ATOM 1451 N N . ALA A 1 199 ? -21.438 -16.047 -11.828 1 92.94 199 ALA A N 1
ATOM 1452 C CA . ALA A 1 199 ? -21.672 -14.656 -12.188 1 92.94 199 ALA A CA 1
ATOM 1453 C C . ALA A 1 199 ? -23.156 -14.398 -12.445 1 92.94 199 ALA A C 1
ATOM 1455 O O . ALA A 1 199 ? -23.594 -13.242 -12.484 1 92.94 199 ALA A O 1
ATOM 1456 N N . ALA A 1 200 ? -23.984 -15.359 -12.609 1 89.44 200 ALA A N 1
ATOM 1457 C CA . ALA A 1 200 ? -25.359 -15.273 -13.07 1 89.44 200 ALA A CA 1
ATOM 1458 C C . ALA A 1 200 ? -26.188 -14.336 -12.195 1 89.44 200 ALA A C 1
ATOM 1460 O O . ALA A 1 200 ? -26.984 -13.555 -12.695 1 89.44 200 ALA A O 1
ATOM 1461 N N . PRO A 1 201 ? -25.875 -14.352 -10.906 1 86.56 201 PRO A N 1
ATOM 1462 C CA . PRO A 1 201 ? -26.75 -13.562 -10.039 1 86.56 201 PRO A CA 1
ATOM 1463 C C . PRO A 1 201 ? -26.469 -12.062 -10.133 1 86.56 201 PRO A C 1
ATOM 1465 O O . PRO A 1 201 ? -27.297 -11.25 -9.695 1 86.56 201 PRO A O 1
ATOM 1468 N N . TRP A 1 202 ? -25.312 -11.664 -10.711 1 86.06 202 TRP A N 1
ATOM 1469 C CA . TRP A 1 202 ? -24.969 -10.258 -10.539 1 86.06 202 TRP A CA 1
ATOM 1470 C C . TRP A 1 202 ? -24.484 -9.641 -11.852 1 86.06 202 TRP A C 1
ATOM 1472 O O . TRP A 1 202 ? -24.438 -8.422 -11.992 1 86.06 202 TRP A O 1
ATOM 1482 N N . ARG A 1 203 ? -24.203 -10.43 -12.82 1 88.25 203 ARG A N 1
ATOM 1483 C CA . ARG A 1 203 ? -23.562 -9.922 -14.031 1 88.25 203 ARG A CA 1
ATOM 1484 C C . ARG A 1 203 ? -24.516 -9.031 -14.82 1 88.25 203 ARG A C 1
ATOM 1486 O O . ARG A 1 203 ? -25.734 -9.273 -14.836 1 88.25 203 ARG A O 1
ATOM 1493 N N . MET A 1 204 ? -23.828 -8.062 -15.5 1 85.5 204 MET A N 1
ATOM 1494 C CA . MET A 1 204 ? -24.609 -7.191 -16.375 1 85.5 204 MET A CA 1
ATOM 1495 C C . MET A 1 204 ? -24.891 -7.875 -17.703 1 85.5 204 MET A C 1
ATOM 1497 O O . MET A 1 204 ? -23.984 -8.375 -18.375 1 85.5 204 MET A O 1
ATOM 1501 N N . GLU A 1 205 ? -26.203 -8.102 -18.062 1 77.56 205 GLU A N 1
ATOM 1502 C CA . GLU A 1 205 ? -26.609 -8.797 -19.281 1 77.56 205 GLU A CA 1
ATOM 1503 C C . GLU A 1 205 ? -27.234 -7.84 -20.281 1 77.56 205 GLU A C 1
ATOM 1505 O O . GLU A 1 205 ? -27.734 -8.266 -21.328 1 77.56 205 GLU A O 1
ATOM 1510 N N . GLY A 1 206 ? -26.703 -6.582 -20.547 1 62.91 206 GLY A N 1
ATOM 1511 C CA . GLY A 1 206 ? -27.156 -5.586 -21.516 1 62.91 206 GLY A CA 1
ATOM 1512 C C . GLY A 1 206 ? -28.438 -4.887 -21.094 1 62.91 206 GLY A C 1
ATOM 1513 O O . GLY A 1 206 ? -29.312 -5.5 -20.484 1 62.91 206 GLY A O 1
ATOM 1514 N N . TYR A 1 207 ? -28.219 -3.592 -21.359 1 54.44 207 TYR A N 1
ATOM 1515 C CA . TYR A 1 207 ? -29.312 -2.672 -21.062 1 54.44 207 TYR A CA 1
ATOM 1516 C C . TYR A 1 207 ? -30.531 -2.947 -21.938 1 54.44 207 TYR A C 1
ATOM 1518 O O . TYR A 1 207 ? -30.391 -3.121 -23.156 1 54.44 207 TYR A O 1
ATOM 1526 N N . GLY A 1 208 ? -31.719 -3.016 -21.547 1 51.75 208 GLY A N 1
ATOM 1527 C CA . GLY A 1 208 ? -32.906 -3.117 -22.359 1 51.75 208 GLY A CA 1
ATOM 1528 C C . GLY A 1 208 ? -33.406 -4.547 -22.547 1 51.75 208 GLY A C 1
ATOM 1529 O O . GLY A 1 208 ? -34.344 -4.797 -23.281 1 51.75 208 GLY A O 1
ATOM 1530 N N . LYS A 1 209 ? -32.375 -5.57 -22.391 1 55.25 209 LYS A N 1
ATOM 1531 C CA . LYS A 1 209 ? -33.156 -6.805 -22.422 1 55.25 209 LYS A CA 1
ATOM 1532 C C . LYS A 1 209 ? -34.469 -6.652 -21.656 1 55.25 209 LYS A C 1
ATOM 1534 O O . LYS A 1 209 ? -34.5 -6.145 -20.531 1 55.25 209 LYS A O 1
ATOM 1539 N N . ARG A 1 210 ? -35.406 -6.48 -22.578 1 50.56 210 ARG A N 1
ATOM 1540 C CA . ARG A 1 210 ? -36.844 -6.371 -22.328 1 50.56 210 ARG A CA 1
ATOM 1541 C C . ARG A 1 210 ? -37.5 -7.746 -22.328 1 50.56 210 ARG A C 1
ATOM 1543 O O . ARG A 1 210 ? -37.031 -8.672 -22.984 1 50.56 210 ARG A O 1
ATOM 1550 N N . GLY A 1 211 ? -37.969 -8.086 -21.25 1 48.31 211 GLY A N 1
ATOM 1551 C CA . GLY A 1 211 ? -38.844 -9.242 -21.125 1 48.31 211 GLY A CA 1
ATOM 1552 C C . GLY A 1 211 ? -39.219 -9.562 -19.703 1 48.31 211 GLY A C 1
ATOM 1553 O O . GLY A 1 211 ? -38.75 -8.914 -18.766 1 48.31 211 GLY A O 1
ATOM 1554 N N . PRO A 1 212 ? -39.969 -10.57 -19.531 1 48.34 212 PRO A N 1
ATOM 1555 C CA . PRO A 1 212 ? -40.406 -11.047 -18.219 1 48.34 212 PRO A CA 1
ATOM 1556 C C . PRO A 1 212 ? -39.281 -11.609 -17.359 1 48.34 212 PRO A C 1
ATOM 1558 O O . PRO A 1 212 ? -38.469 -12.414 -17.844 1 48.34 212 PRO A O 1
ATOM 1561 N N . GLY A 1 213 ? -38.719 -10.805 -16.25 1 57.03 213 GLY A N 1
ATOM 1562 C CA . GLY A 1 213 ? -37.75 -11.305 -15.312 1 57.03 213 GLY A CA 1
ATOM 1563 C C . GLY A 1 213 ? -36.438 -10.531 -15.336 1 57.03 213 GLY A C 1
ATOM 1564 O O . GLY A 1 213 ? -35.531 -10.805 -14.539 1 57.03 213 GLY A O 1
ATOM 1565 N N . ALA A 1 214 ? -36.375 -9.805 -16.391 1 53.94 214 ALA A N 1
ATOM 1566 C CA . ALA A 1 214 ? -35.125 -9.023 -16.422 1 53.94 214 ALA A CA 1
ATOM 1567 C C . ALA A 1 214 ? -35.125 -7.957 -15.328 1 53.94 214 ALA A C 1
ATOM 1569 O O . ALA A 1 214 ? -36.094 -7.188 -15.195 1 53.94 214 ALA A O 1
ATOM 1570 N N . ARG A 1 215 ? -34.438 -8.094 -14.266 1 60.44 215 ARG A N 1
ATOM 1571 C CA . ARG A 1 215 ? -34.281 -7.07 -13.242 1 60.44 215 ARG A CA 1
ATOM 1572 C C . ARG A 1 215 ? -33 -6.25 -13.477 1 60.44 215 ARG A C 1
ATOM 1574 O O . ARG A 1 215 ? -31.953 -6.801 -13.812 1 60.44 215 ARG A O 1
ATOM 1581 N N . PRO A 1 216 ? -33.188 -4.992 -13.516 1 61.84 216 PRO A N 1
ATOM 1582 C CA . PRO A 1 216 ? -32 -4.156 -13.656 1 61.84 216 PRO A CA 1
ATOM 1583 C C . PRO A 1 216 ? -30.938 -4.473 -12.617 1 61.84 216 PRO A C 1
ATOM 1585 O O . PRO A 1 216 ? -31.25 -4.777 -11.461 1 61.84 216 PRO A O 1
ATOM 1588 N N . ARG A 1 217 ? -29.75 -4.836 -13.188 1 73.56 217 ARG A N 1
ATOM 1589 C CA . ARG A 1 217 ? -28.594 -5.008 -12.297 1 73.56 217 ARG A CA 1
ATOM 1590 C C . ARG A 1 217 ? -27.734 -3.756 -12.273 1 73.56 217 ARG A C 1
ATOM 1592 O O . ARG A 1 217 ? -27.531 -3.107 -13.305 1 73.56 217 ARG A O 1
ATOM 1599 N N . LEU A 1 218 ? -27.531 -3.25 -11.125 1 70.06 218 LEU A N 1
ATOM 1600 C CA . LEU A 1 218 ? -26.703 -2.061 -10.938 1 70.06 218 LEU A CA 1
ATOM 1601 C C . LEU A 1 218 ? -25.438 -2.395 -10.164 1 70.06 218 LEU A C 1
ATOM 1603 O O . LEU A 1 218 ? -25.516 -2.953 -9.062 1 70.06 218 LEU A O 1
ATOM 1607 N N . LEU A 1 219 ? -24.375 -2.273 -10.953 1 74.5 219 LEU A N 1
ATOM 1608 C CA . LEU A 1 219 ? -23.078 -2.312 -10.281 1 74.5 219 LEU A CA 1
ATOM 1609 C C . LEU A 1 219 ? -22.547 -0.902 -10.039 1 74.5 219 LEU A C 1
ATOM 1611 O O . LEU A 1 219 ? -22.297 -0.156 -10.992 1 74.5 219 LEU A O 1
ATOM 1615 N N . LYS A 1 220 ? -22.531 -0.498 -8.82 1 74.31 220 LYS A N 1
ATOM 1616 C CA . LYS A 1 220 ? -22.078 0.854 -8.492 1 74.31 220 LYS A CA 1
ATOM 1617 C C . LYS A 1 220 ? -21.062 0.839 -7.359 1 74.31 220 LYS A C 1
ATOM 1619 O O . LYS A 1 220 ? -21.016 -0.102 -6.562 1 74.31 220 LYS A O 1
ATOM 1624 N N . SER A 1 221 ? -20.281 1.819 -7.402 1 75.38 221 SER A N 1
ATOM 1625 C CA . SER A 1 221 ? -19.281 1.964 -6.336 1 75.38 221 SER A CA 1
ATOM 1626 C C . SER A 1 221 ? -19.438 3.303 -5.621 1 75.38 221 SER A C 1
ATOM 1628 O O . SER A 1 221 ? -18.5 3.775 -4.977 1 75.38 221 SER A O 1
ATOM 1630 N N . VAL A 1 222 ? -20.516 3.98 -5.809 1 80.44 222 VAL A N 1
ATOM 1631 C CA . VAL A 1 222 ? -20.781 5.238 -5.121 1 80.44 222 VAL A CA 1
ATOM 1632 C C . VAL A 1 222 ? -21.891 5.043 -4.098 1 80.44 222 VAL A C 1
ATOM 1634 O O . VAL A 1 222 ? -22.953 4.488 -4.418 1 80.44 222 VAL A O 1
ATOM 1637 N N . TYR A 1 223 ? -21.672 5.34 -2.953 1 81.25 223 TYR A N 1
ATOM 1638 C CA . TYR A 1 223 ? -22.594 5.141 -1.845 1 81.25 223 TYR A CA 1
ATOM 1639 C C . TYR A 1 223 ? -22.781 6.43 -1.052 1 81.25 223 TYR A C 1
ATOM 1641 O O . TYR A 1 223 ? -22.203 6.594 0.023 1 81.25 223 TYR A O 1
ATOM 1649 N N . LEU A 1 224 ? -23.703 7.254 -1.511 1 79.38 224 LEU A N 1
ATOM 1650 C CA . LEU A 1 224 ? -23.844 8.586 -0.938 1 79.38 224 LEU A CA 1
ATOM 1651 C C . LEU A 1 224 ? -24.875 8.586 0.193 1 79.38 224 LEU A C 1
ATOM 1653 O O . LEU A 1 224 ? -24.844 9.461 1.062 1 79.38 224 LEU A O 1
ATOM 1657 N N . ALA A 1 225 ? -25.719 7.52 0.126 1 82.12 225 ALA A N 1
ATOM 1658 C CA . ALA A 1 225 ? -26.703 7.438 1.199 1 82.12 225 ALA A CA 1
ATOM 1659 C C . ALA A 1 225 ? -26.031 7.156 2.541 1 82.12 225 ALA A C 1
ATOM 1661 O O . ALA A 1 225 ? -25.062 6.406 2.607 1 82.12 225 ALA A O 1
ATOM 1662 N N . GLU A 1 226 ? -26.641 7.719 3.502 1 82.81 226 GLU A N 1
ATOM 1663 C CA . GLU A 1 226 ? -26.078 7.559 4.836 1 82.81 226 GLU A CA 1
ATOM 1664 C C . GLU A 1 226 ? -25.953 6.086 5.219 1 82.81 226 GLU A C 1
ATOM 1666 O O . GLU A 1 226 ? -26.922 5.328 5.074 1 82.81 226 GLU A O 1
ATOM 1671 N N . GLY A 1 227 ? -24.766 5.707 5.551 1 88.38 227 GLY A N 1
ATOM 1672 C CA . GLY A 1 227 ? -24.562 4.352 6.039 1 88.38 227 GLY A CA 1
ATOM 1673 C C . GLY A 1 227 ? -24.312 3.35 4.93 1 88.38 227 GLY A C 1
ATOM 1674 O O . GLY A 1 227 ? -23.875 2.223 5.191 1 88.38 227 GLY A O 1
ATOM 1675 N N . ALA A 1 228 ? -24.578 3.789 3.721 1 90.12 228 ALA A N 1
ATOM 1676 C CA . ALA A 1 228 ? -24.453 2.852 2.607 1 90.12 228 ALA A CA 1
ATOM 1677 C C . ALA A 1 228 ? -23.016 2.398 2.436 1 90.12 228 ALA A C 1
ATOM 1679 O O . ALA A 1 228 ? -22.75 1.212 2.23 1 90.12 228 ALA A O 1
ATOM 1680 N N . LEU A 1 229 ? -22.141 3.307 2.484 1 92.94 229 LEU A N 1
ATOM 1681 C CA . LEU A 1 229 ? -20.734 2.949 2.354 1 92.94 229 LEU A CA 1
ATOM 1682 C C . LEU A 1 229 ? -20.281 2.086 3.525 1 92.94 229 LEU A C 1
ATOM 1684 O O . LEU A 1 229 ? -19.484 1.155 3.35 1 92.94 229 LEU A O 1
ATOM 1688 N N . ALA A 1 230 ? -20.75 2.404 4.684 1 94.25 230 ALA A N 1
ATOM 1689 C CA . ALA A 1 230 ? -20.406 1.616 5.867 1 94.25 230 ALA A CA 1
ATOM 1690 C C . ALA A 1 230 ? -20.844 0.162 5.699 1 94.25 230 ALA A C 1
ATOM 1692 O O . ALA A 1 230 ? -20.094 -0.756 6.047 1 94.25 230 ALA A O 1
ATOM 1693 N N . ALA A 1 231 ? -22.047 -0.007 5.227 1 93.94 231 ALA A N 1
ATOM 1694 C CA . ALA A 1 231 ? -22.547 -1.354 4.988 1 93.94 231 ALA A CA 1
ATOM 1695 C C . ALA A 1 231 ? -21.688 -2.1 3.977 1 93.94 231 ALA A C 1
ATOM 1697 O O . ALA A 1 231 ? -21.438 -3.297 4.133 1 93.94 231 ALA A O 1
ATOM 1698 N N . ARG A 1 232 ? -21.281 -1.389 2.994 1 92.88 232 ARG A N 1
ATOM 1699 C CA . ARG A 1 232 ? -20.422 -1.986 1.974 1 92.88 232 ARG A CA 1
ATOM 1700 C C . ARG A 1 232 ? -19.078 -2.414 2.562 1 92.88 232 ARG A C 1
ATOM 1702 O O . ARG A 1 232 ? -18.578 -3.49 2.244 1 92.88 232 ARG A O 1
ATOM 1709 N N . ASN A 1 233 ? -18.5 -1.583 3.336 1 95.19 233 ASN A N 1
ATOM 1710 C CA . ASN A 1 233 ? -17.219 -1.902 3.947 1 95.19 233 ASN A CA 1
ATOM 1711 C C . ASN A 1 233 ? -17.344 -3.07 4.922 1 95.19 233 ASN A C 1
ATOM 1713 O O . ASN A 1 233 ? -16.406 -3.871 5.051 1 95.19 233 ASN A O 1
ATOM 1717 N N . ARG A 1 234 ? -18.469 -3.219 5.602 1 96.31 234 ARG A N 1
ATOM 1718 C CA . ARG A 1 234 ? -18.688 -4.391 6.445 1 96.31 234 ARG A CA 1
ATOM 1719 C C . ARG A 1 234 ? -18.734 -5.664 5.609 1 96.31 234 ARG A C 1
ATOM 1721 O O . ARG A 1 234 ? -18.203 -6.699 6.012 1 96.31 234 ARG A O 1
ATOM 1728 N N . LEU A 1 235 ? -19.406 -5.531 4.48 1 95 235 LEU A N 1
ATOM 1729 C CA . LEU A 1 235 ? -19.453 -6.664 3.564 1 95 235 LEU A CA 1
ATOM 1730 C C . LEU A 1 235 ? -18.047 -7.035 3.084 1 95 235 LEU A C 1
ATOM 1732 O O . LEU A 1 235 ? -17.719 -8.219 2.975 1 95 235 LEU A O 1
ATOM 1736 N N . LEU A 1 236 ? -17.25 -6.059 2.811 1 94.69 236 LEU A N 1
ATOM 1737 C CA . LEU A 1 236 ? -15.875 -6.305 2.381 1 94.69 236 LEU A CA 1
ATOM 1738 C C . LEU A 1 236 ? -15.07 -6.98 3.484 1 94.69 236 LEU A C 1
ATOM 1740 O O . LEU A 1 236 ? -14.289 -7.898 3.219 1 94.69 236 LEU A O 1
ATOM 1744 N N . MET A 1 237 ? -15.242 -6.52 4.691 1 96.75 237 MET A N 1
ATOM 1745 C CA . MET A 1 237 ? -14.555 -7.137 5.824 1 96.75 237 MET A CA 1
ATOM 1746 C C . MET A 1 237 ? -14.906 -8.617 5.93 1 96.75 237 MET A C 1
ATOM 1748 O O . MET A 1 237 ? -14.023 -9.453 6.141 1 96.75 237 MET A O 1
ATOM 1752 N N . GLU A 1 238 ? -16.156 -8.898 5.793 1 97.88 238 GLU A N 1
ATOM 1753 C CA . GLU A 1 238 ? -16.594 -10.289 5.852 1 97.88 238 GLU A CA 1
ATOM 1754 C C . GLU A 1 238 ? -16 -11.109 4.707 1 97.88 238 GLU A C 1
ATOM 1756 O O . GLU A 1 238 ? -15.586 -12.25 4.902 1 97.88 238 GLU A O 1
ATOM 1761 N N . LYS A 1 239 ? -16.016 -10.531 3.547 1 97.44 239 LYS A N 1
ATOM 1762 C CA . LYS A 1 239 ? -15.453 -11.18 2.365 1 97.44 239 LYS A CA 1
ATOM 1763 C C . LYS A 1 239 ? -13.977 -11.508 2.568 1 97.44 239 LYS A C 1
ATOM 1765 O O . LYS A 1 239 ? -13.547 -12.625 2.297 1 97.44 239 LYS A O 1
ATOM 1770 N N . TYR A 1 240 ? -13.203 -10.523 3.035 1 97.44 240 TYR A N 1
ATOM 1771 C CA . TYR A 1 240 ? -11.773 -10.711 3.227 1 97.44 240 TYR A CA 1
ATOM 1772 C C . TYR A 1 240 ? -11.5 -11.703 4.352 1 97.44 240 TYR A C 1
ATOM 1774 O O . TYR A 1 240 ? -10.539 -12.469 4.289 1 97.44 240 TYR A O 1
ATOM 1782 N N . ALA A 1 241 ? -12.336 -11.688 5.328 1 98 241 ALA A N 1
ATOM 1783 C CA . ALA A 1 241 ? -12.234 -12.703 6.371 1 98 241 ALA A CA 1
ATOM 1784 C C . ALA A 1 241 ? -12.477 -14.102 5.805 1 98 241 ALA A C 1
ATOM 1786 O O . ALA A 1 241 ? -11.781 -15.055 6.164 1 98 241 ALA A O 1
ATOM 1787 N N . ALA A 1 242 ? -13.438 -14.211 4.918 1 98.56 242 ALA A N 1
ATOM 1788 C CA . ALA A 1 242 ? -13.758 -15.5 4.305 1 98.56 242 ALA A CA 1
ATOM 1789 C C . ALA A 1 242 ? -12.617 -15.984 3.42 1 98.56 242 ALA A C 1
ATOM 1791 O O . ALA A 1 242 ? -12.383 -17.188 3.301 1 98.56 242 ALA A O 1
ATOM 1792 N N . MET A 1 243 ? -11.875 -15.078 2.838 1 98.31 243 MET A N 1
ATOM 1793 C CA . MET A 1 243 ? -10.766 -15.414 1.951 1 98.31 243 MET A CA 1
ATOM 1794 C C . MET A 1 243 ? -9.648 -16.125 2.717 1 98.31 243 MET A C 1
ATOM 1796 O O . MET A 1 243 ? -8.789 -16.766 2.113 1 98.31 243 MET A O 1
ATOM 1800 N N . GLN A 1 244 ? -9.68 -16.016 4.055 1 98.44 244 GLN A N 1
ATOM 1801 C CA . GLN A 1 244 ? -8.648 -16.656 4.863 1 98.44 244 GLN A CA 1
ATOM 1802 C C . GLN A 1 244 ? -8.641 -18.172 4.633 1 98.44 244 GLN A C 1
ATOM 1804 O O . GLN A 1 244 ? -7.598 -18.812 4.777 1 98.44 244 GLN A O 1
ATOM 1809 N N . ALA A 1 245 ? -9.734 -18.719 4.23 1 98.5 245 ALA A N 1
ATOM 1810 C CA . ALA A 1 245 ? -9.836 -20.141 3.947 1 98.5 245 ALA A CA 1
ATOM 1811 C C . ALA A 1 245 ? -8.938 -20.531 2.775 1 98.5 245 ALA A C 1
ATOM 1813 O O . ALA A 1 245 ? -8.594 -21.719 2.615 1 98.5 245 ALA A O 1
ATOM 1814 N N . GLU A 1 246 ? -8.523 -19.5 1.947 1 98.62 246 GLU A N 1
ATOM 1815 C CA . GLU A 1 246 ? -7.754 -19.766 0.738 1 98.62 246 GLU A CA 1
ATOM 1816 C C . GLU A 1 246 ? -6.254 -19.672 1.01 1 98.62 246 GLU A C 1
ATOM 1818 O O . GLU A 1 246 ? -5.441 -20.016 0.149 1 98.62 246 GLU A O 1
ATOM 1823 N N . ALA A 1 247 ? -5.855 -19.219 2.25 1 98.81 247 ALA A N 1
ATOM 1824 C CA . ALA A 1 247 ? -4.438 -19.078 2.582 1 98.81 247 ALA A CA 1
ATOM 1825 C C . ALA A 1 247 ? -3.709 -20.406 2.461 1 98.81 247 ALA A C 1
ATOM 1827 O O . ALA A 1 247 ? -4.164 -21.422 2.996 1 98.81 247 ALA A O 1
ATOM 1828 N N . CYS A 1 248 ? -2.607 -20.359 1.713 1 98.69 248 CYS A N 1
ATOM 1829 C CA . CYS A 1 248 ? -1.891 -21.594 1.407 1 98.69 248 CYS A CA 1
ATOM 1830 C C . CYS A 1 248 ? -0.383 -21.375 1.438 1 98.69 248 CYS A C 1
ATOM 1832 O O . CYS A 1 248 ? 0.104 -20.328 0.984 1 98.69 248 CYS A O 1
ATOM 1834 N N . ALA A 1 249 ? 0.353 -22.281 2.018 1 98.81 249 ALA A N 1
ATOM 1835 C CA . ALA A 1 249 ? 1.812 -22.281 2.051 1 98.81 249 ALA A CA 1
ATOM 1836 C C . ALA A 1 249 ? 2.379 -23.672 1.868 1 98.81 249 ALA A C 1
ATOM 1838 O O . ALA A 1 249 ? 1.661 -24.672 2.027 1 98.81 249 ALA A O 1
ATOM 1839 N N . GLU A 1 250 ? 3.549 -23.703 1.425 1 98.62 250 GLU A N 1
ATOM 1840 C CA . GLU A 1 250 ? 4.32 -24.938 1.356 1 98.62 250 GLU A CA 1
ATOM 1841 C C . GLU A 1 250 ? 5.402 -24.969 2.432 1 98.62 250 GLU A C 1
ATOM 1843 O O . GLU A 1 250 ? 6.129 -24 2.621 1 98.62 250 GLU A O 1
ATOM 1848 N N . CYS A 1 251 ? 5.461 -26.047 3.184 1 98.56 251 CYS A N 1
ATOM 1849 C CA . CYS A 1 251 ? 6.531 -26.297 4.141 1 98.56 251 CYS A CA 1
ATOM 1850 C C . CYS A 1 251 ? 7.492 -27.359 3.625 1 98.56 251 CYS A C 1
ATOM 1852 O O . CYS A 1 251 ? 7.07 -28.469 3.287 1 98.56 251 CYS A O 1
ATOM 1854 N N . TRP A 1 252 ? 8.734 -26.953 3.531 1 98.38 252 TRP A N 1
ATOM 1855 C CA . TRP A 1 252 ? 9.758 -27.875 3.061 1 98.38 252 TRP A CA 1
ATOM 1856 C C . TRP A 1 252 ? 10.82 -28.109 4.129 1 98.38 252 TRP A C 1
ATOM 1858 O O . TRP A 1 252 ? 11.523 -27.172 4.52 1 98.38 252 TRP A O 1
ATOM 1868 N N . ASN A 1 253 ? 10.969 -29.312 4.715 1 98 253 ASN A N 1
ATOM 1869 C CA . ASN A 1 253 ? 11.938 -29.703 5.727 1 98 253 ASN A CA 1
ATOM 1870 C C . ASN A 1 253 ? 11.805 -28.844 6.988 1 98 253 ASN A C 1
ATOM 1872 O O . ASN A 1 253 ? 12.805 -28.391 7.543 1 98 253 ASN A O 1
ATOM 1876 N N . THR A 1 254 ? 10.547 -28.594 7.426 1 98.06 254 THR A N 1
ATOM 1877 C CA . THR A 1 254 ? 10.359 -27.719 8.57 1 98.06 254 THR A CA 1
ATOM 1878 C C . THR A 1 254 ? 10.156 -28.516 9.852 1 98.06 254 THR A C 1
ATOM 1880 O O . THR A 1 254 ? 10.25 -27.969 10.953 1 98.06 254 THR A O 1
ATOM 1883 N N . ASP A 1 255 ? 9.969 -29.797 9.781 1 96.81 255 ASP A N 1
ATOM 1884 C CA . ASP A 1 255 ? 9.617 -30.625 10.938 1 96.81 255 ASP A CA 1
ATOM 1885 C C . ASP A 1 255 ? 10.719 -30.578 12 1 96.81 255 ASP A C 1
ATOM 1887 O O . ASP A 1 255 ? 10.43 -30.469 13.195 1 96.81 255 ASP A O 1
ATOM 1891 N N . ASP A 1 256 ? 11.945 -30.656 11.57 1 96.81 256 ASP A N 1
ATOM 1892 C CA . ASP A 1 256 ? 13.062 -30.672 12.516 1 96.81 256 ASP A CA 1
ATOM 1893 C C . ASP A 1 256 ? 13.898 -29.406 12.398 1 96.81 256 ASP A C 1
ATOM 1895 O O . ASP A 1 256 ? 15.016 -29.344 12.93 1 96.81 256 ASP A O 1
ATOM 1899 N N . ALA A 1 257 ? 13.398 -28.422 11.664 1 97.25 257 ALA A N 1
ATOM 1900 C CA . ALA A 1 257 ? 14.18 -27.219 11.391 1 97.25 257 ALA A CA 1
ATOM 1901 C C . ALA A 1 257 ? 14.336 -26.375 12.656 1 97.25 257 ALA A C 1
ATOM 1903 O O . ALA A 1 257 ? 13.398 -26.25 13.445 1 97.25 257 ALA A O 1
ATOM 1904 N N . GLU A 1 258 ? 15.477 -25.875 12.859 1 97 258 GLU A N 1
ATOM 1905 C CA . GLU A 1 258 ? 15.727 -24.875 13.891 1 97 258 GLU A CA 1
ATOM 1906 C C . GLU A 1 258 ? 15.586 -23.469 13.336 1 97 258 GLU A C 1
ATOM 1908 O O . GLU A 1 258 ? 15.227 -22.531 14.062 1 97 258 GLU A O 1
ATOM 1913 N N . LEU A 1 259 ? 15.914 -23.328 12.094 1 98.19 259 LEU A N 1
ATOM 1914 C CA . LEU A 1 259 ? 15.719 -22.094 11.344 1 98.19 259 LEU A CA 1
ATOM 1915 C C . LEU A 1 259 ? 14.742 -22.312 10.188 1 98.19 259 LEU A C 1
ATOM 1917 O O . LEU A 1 259 ? 14.922 -23.234 9.383 1 98.19 259 LEU A O 1
ATOM 1921 N N . VAL A 1 260 ? 13.758 -21.578 10.164 1 98.62 260 VAL A N 1
ATOM 1922 C CA . VAL A 1 260 ? 12.82 -21.609 9.039 1 98.62 260 VAL A CA 1
ATOM 1923 C C . VAL A 1 260 ? 13.023 -20.391 8.156 1 98.62 260 VAL A C 1
ATOM 1925 O O . VAL A 1 260 ? 12.805 -19.25 8.602 1 98.62 260 VAL A O 1
ATOM 1928 N N . VAL A 1 261 ? 13.469 -20.594 6.973 1 98.88 261 VAL A N 1
ATOM 1929 C CA . VAL A 1 261 ? 13.562 -19.531 5.973 1 98.88 261 VAL A CA 1
ATOM 1930 C C . VAL A 1 261 ? 12.188 -19.266 5.375 1 98.88 261 VAL A C 1
ATOM 1932 O O . VAL A 1 261 ? 11.477 -20.188 4.996 1 98.88 261 VAL A O 1
ATOM 1935 N N . VAL A 1 262 ? 11.766 -18.031 5.367 1 98.94 262 VAL A N 1
ATOM 1936 C CA . VAL A 1 262 ? 10.492 -17.625 4.773 1 98.94 262 VAL A CA 1
ATOM 1937 C C . VAL A 1 262 ? 10.75 -16.844 3.49 1 98.94 262 VAL A C 1
ATOM 1939 O O . VAL A 1 262 ? 11.414 -15.805 3.512 1 98.94 262 VAL A O 1
ATOM 1942 N N . ALA A 1 263 ? 10.305 -17.328 2.385 1 98.94 263 ALA A N 1
ATOM 1943 C CA . ALA A 1 263 ? 10.477 -16.703 1.077 1 98.94 263 ALA A CA 1
ATOM 1944 C C . ALA A 1 263 ? 9.336 -17.078 0.136 1 98.94 263 ALA A C 1
ATOM 1946 O O . ALA A 1 263 ? 8.672 -18.094 0.33 1 98.94 263 ALA A O 1
ATOM 1947 N N . PHE A 1 264 ? 9.039 -16.25 -0.858 1 98.88 264 PHE A N 1
ATOM 1948 C CA . PHE A 1 264 ? 7.98 -16.562 -1.815 1 98.88 264 PHE A CA 1
ATOM 1949 C C . PHE A 1 264 ? 8.492 -16.422 -3.246 1 98.88 264 PHE A C 1
ATOM 1951 O O . PHE A 1 264 ? 9.562 -15.867 -3.477 1 98.88 264 PHE A O 1
ATOM 1958 N N . GLY A 1 265 ? 7.746 -16.953 -4.176 1 98.56 265 GLY A N 1
ATOM 1959 C CA . GLY A 1 265 ? 8.062 -16.781 -5.586 1 98.56 265 GLY A CA 1
ATOM 1960 C C . GLY A 1 265 ? 9.453 -17.281 -5.949 1 98.56 265 GLY A C 1
ATOM 1961 O O . GLY A 1 265 ? 9.844 -18.375 -5.57 1 98.56 265 GLY A O 1
ATOM 1962 N N . SER A 1 266 ? 10.18 -16.516 -6.699 1 98.19 266 SER A N 1
ATOM 1963 C CA . SER A 1 266 ? 11.5 -16.891 -7.191 1 98.19 266 SER A CA 1
ATOM 1964 C C . SER A 1 266 ? 12.5 -17.016 -6.051 1 98.19 266 SER A C 1
ATOM 1966 O O . SER A 1 266 ? 13.359 -17.906 -6.07 1 98.19 266 SER A O 1
ATOM 1968 N N . MET A 1 267 ? 12.398 -16.156 -5.055 1 98.56 267 MET A N 1
ATOM 1969 C CA . MET A 1 267 ? 13.328 -16.188 -3.932 1 98.56 267 MET A CA 1
ATOM 1970 C C . MET A 1 267 ? 13.172 -17.484 -3.135 1 98.56 267 MET A C 1
ATOM 1972 O O . MET A 1 267 ? 14.148 -18 -2.592 1 98.56 267 MET A O 1
ATOM 1976 N N . ALA A 1 268 ? 11.93 -17.969 -3.074 1 98.69 268 ALA A N 1
ATOM 1977 C CA . ALA A 1 268 ? 11.711 -19.234 -2.402 1 98.69 268 ALA A CA 1
ATOM 1978 C C . ALA A 1 268 ? 12.43 -20.375 -3.125 1 98.69 268 ALA A C 1
ATOM 1980 O O . ALA A 1 268 ? 12.977 -21.281 -2.488 1 98.69 268 ALA A O 1
ATOM 1981 N N . ARG A 1 269 ? 12.406 -20.344 -4.418 1 96.81 269 ARG A N 1
ATOM 1982 C CA . ARG A 1 269 ? 13.086 -21.359 -5.215 1 96.81 269 ARG A CA 1
ATOM 1983 C C . ARG A 1 269 ? 14.594 -21.328 -4.965 1 96.81 269 ARG A C 1
ATOM 1985 O O . ARG A 1 269 ? 15.219 -22.375 -4.754 1 96.81 269 ARG A O 1
ATOM 1992 N N . ILE A 1 270 ? 15.117 -20.172 -5.02 1 97.75 270 ILE A N 1
ATOM 1993 C CA . ILE A 1 270 ? 16.547 -19.984 -4.805 1 97.75 270 ILE A CA 1
ATOM 1994 C C . ILE A 1 270 ? 16.906 -20.391 -3.375 1 97.75 270 ILE A C 1
ATOM 1996 O O . ILE A 1 270 ? 17.906 -21.078 -3.15 1 97.75 270 ILE A O 1
ATOM 2000 N N . ALA A 1 271 ? 16.094 -19.953 -2.42 1 98.56 271 ALA A N 1
ATOM 2001 C CA . ALA A 1 271 ? 16.328 -20.297 -1.016 1 98.56 271 ALA A CA 1
ATOM 2002 C C . ALA A 1 271 ? 16.25 -21.797 -0.79 1 98.56 271 ALA A C 1
ATOM 2004 O O . ALA A 1 271 ? 16.984 -22.344 0.041 1 98.56 271 ALA A O 1
ATOM 2005 N N . ARG A 1 272 ? 15.344 -22.469 -1.483 1 98.31 272 ARG A N 1
ATOM 2006 C CA . ARG A 1 272 ? 15.203 -23.906 -1.341 1 98.31 272 ARG A CA 1
ATOM 2007 C C . ARG A 1 272 ? 16.5 -24.625 -1.691 1 98.31 272 ARG A C 1
ATOM 2009 O O . ARG A 1 272 ? 16.922 -25.547 -0.988 1 98.31 272 ARG A O 1
ATOM 2016 N N . SER A 1 273 ? 17.094 -24.219 -2.76 1 97.94 273 SER A N 1
ATOM 2017 C CA . SER A 1 273 ? 18.359 -24.797 -3.18 1 97.94 273 SER A CA 1
ATOM 2018 C C . SER A 1 273 ? 19.438 -24.562 -2.135 1 97.94 273 SER A C 1
ATOM 2020 O O . SER A 1 273 ? 20.234 -25.453 -1.849 1 97.94 273 SER A O 1
ATOM 2022 N N . ALA A 1 274 ? 19.484 -23.359 -1.606 1 98.38 274 ALA A N 1
ATOM 2023 C CA . ALA A 1 274 ? 20.453 -23.031 -0.565 1 98.38 274 ALA A CA 1
ATOM 2024 C C . ALA A 1 274 ? 20.219 -23.875 0.687 1 98.38 274 ALA A C 1
ATOM 2026 O O . ALA A 1 274 ? 21.172 -24.391 1.274 1 98.38 274 ALA A O 1
ATOM 2027 N N . VAL A 1 275 ? 18.984 -24 1.111 1 98.38 275 VAL A N 1
ATOM 2028 C CA . VAL A 1 275 ? 18.609 -24.766 2.293 1 98.38 275 VAL A CA 1
ATOM 2029 C C . VAL A 1 275 ? 18.984 -26.234 2.088 1 98.38 275 VAL A C 1
ATOM 2031 O O . VAL A 1 275 ? 19.5 -26.875 3.006 1 98.38 275 VAL A O 1
ATOM 2034 N N . ARG A 1 276 ? 18.719 -26.781 0.894 1 98.19 276 ARG A N 1
ATOM 2035 C CA . ARG A 1 276 ? 19.062 -28.156 0.574 1 98.19 276 ARG A CA 1
ATOM 2036 C C . ARG A 1 276 ? 20.547 -28.422 0.79 1 98.19 276 ARG A C 1
ATOM 2038 O O . ARG A 1 276 ? 20.922 -29.391 1.431 1 98.19 276 ARG A O 1
ATOM 2045 N N . LYS A 1 277 ? 21.328 -27.516 0.249 1 97.75 277 LYS A N 1
ATOM 2046 C CA . LYS A 1 277 ? 22.781 -27.641 0.381 1 97.75 277 LYS A CA 1
ATOM 2047 C C . LYS A 1 277 ? 23.203 -27.578 1.846 1 97.75 277 LYS A C 1
ATOM 2049 O O . LYS A 1 277 ? 24.031 -28.375 2.291 1 97.75 277 LYS A O 1
ATOM 2054 N N . LEU A 1 278 ? 22.688 -26.672 2.568 1 97.56 278 LEU A N 1
ATOM 2055 C CA . LEU A 1 278 ? 23.062 -26.469 3.963 1 97.56 278 LEU A CA 1
ATOM 2056 C C . LEU A 1 278 ? 22.609 -27.641 4.82 1 97.56 278 LEU A C 1
ATOM 2058 O O . LEU A 1 278 ? 23.281 -28 5.789 1 97.56 278 LEU A O 1
ATOM 2062 N N . ARG A 1 279 ? 21.516 -28.297 4.508 1 97.38 279 ARG A N 1
ATOM 2063 C CA . ARG A 1 279 ? 21.062 -29.5 5.191 1 97.38 279 ARG A CA 1
ATOM 2064 C C . ARG A 1 279 ? 22.047 -30.641 4.984 1 97.38 279 ARG A C 1
ATOM 2066 O O . ARG A 1 279 ? 22.281 -31.438 5.902 1 97.38 279 ARG A O 1
ATOM 2073 N N . GLU A 1 280 ? 22.531 -30.672 3.807 1 97.56 280 GLU A N 1
ATOM 2074 C CA . GLU A 1 280 ? 23.547 -31.688 3.521 1 97.56 280 GLU A CA 1
ATOM 2075 C C . GLU A 1 280 ? 24.797 -31.484 4.379 1 97.56 280 GLU A C 1
ATOM 2077 O O . GLU A 1 280 ? 25.516 -32.438 4.672 1 97.56 280 GLU A O 1
ATOM 2082 N N . GLU A 1 281 ? 24.984 -30.266 4.805 1 96.75 281 GLU A N 1
ATOM 2083 C CA . GLU A 1 281 ? 26.125 -29.922 5.645 1 96.75 281 GLU A CA 1
ATOM 2084 C C . GLU A 1 281 ? 25.781 -30.078 7.125 1 96.75 281 GLU A C 1
ATOM 2086 O O . GLU A 1 281 ? 26.625 -29.812 7.988 1 96.75 281 GLU A O 1
ATOM 2091 N N . GLY A 1 282 ? 24.5 -30.391 7.418 1 96.62 282 GLY A N 1
ATOM 2092 C CA . GLY A 1 282 ? 24.125 -30.703 8.789 1 96.62 282 GLY A CA 1
ATOM 2093 C C . GLY A 1 282 ? 23.344 -29.594 9.469 1 96.62 282 GLY A C 1
ATOM 2094 O O . GLY A 1 282 ? 22.953 -29.719 10.633 1 96.62 282 GLY A O 1
ATOM 2095 N N . LEU A 1 283 ? 23.078 -28.562 8.742 1 97.12 283 LEU A N 1
ATOM 2096 C CA . LEU A 1 283 ? 22.312 -27.453 9.336 1 97.12 283 LEU A CA 1
ATOM 2097 C C . LEU A 1 283 ? 20.828 -27.734 9.266 1 97.12 283 LEU A C 1
ATOM 2099 O O . LEU A 1 283 ? 20.328 -28.219 8.242 1 97.12 283 LEU A O 1
ATOM 2103 N N . LYS A 1 284 ? 20.109 -27.484 10.273 1 97.38 284 LYS A N 1
ATOM 2104 C CA . LYS A 1 284 ? 18.688 -27.781 10.375 1 97.38 284 LYS A CA 1
ATOM 2105 C C . LYS A 1 284 ? 17.859 -26.578 9.93 1 97.38 284 LYS A C 1
ATOM 2107 O O . LYS A 1 284 ? 17.141 -25.984 10.742 1 97.38 284 LYS A O 1
ATOM 2112 N N . ALA A 1 285 ? 17.906 -26.297 8.727 1 98.12 285 ALA A N 1
ATOM 2113 C CA . ALA A 1 285 ? 17.109 -25.234 8.117 1 98.12 285 ALA A CA 1
ATOM 2114 C C . ALA A 1 285 ? 15.953 -25.812 7.312 1 98.12 285 ALA A C 1
ATOM 2116 O O . ALA A 1 285 ? 16.031 -26.938 6.801 1 98.12 285 ALA A O 1
ATOM 2117 N N . GLY A 1 286 ? 14.867 -25.172 7.324 1 98.56 286 GLY A N 1
ATOM 2118 C CA . GLY A 1 286 ? 13.711 -25.469 6.492 1 98.56 286 GLY A CA 1
ATOM 2119 C C . GLY A 1 286 ? 13.195 -24.266 5.734 1 98.56 286 GLY A C 1
ATOM 2120 O O . GLY A 1 286 ? 13.773 -23.172 5.828 1 98.56 286 GLY A O 1
ATOM 2121 N N . LEU A 1 287 ? 12.195 -24.453 4.926 1 98.88 287 LEU A N 1
ATOM 2122 C CA . LEU A 1 287 ? 11.641 -23.391 4.098 1 98.88 287 LEU A CA 1
ATOM 2123 C C . LEU A 1 287 ? 10.125 -23.328 4.242 1 98.88 287 LEU A C 1
ATOM 2125 O O . LEU A 1 287 ? 9.445 -24.344 4.141 1 98.88 287 LEU A O 1
ATOM 2129 N N . PHE A 1 288 ? 9.625 -22.234 4.617 1 98.88 288 PHE A N 1
ATOM 2130 C CA . PHE A 1 288 ? 8.203 -21.875 4.551 1 98.88 288 PHE A CA 1
ATOM 2131 C C . PHE A 1 288 ? 7.93 -20.953 3.375 1 98.88 288 PHE A C 1
ATOM 2133 O O . PHE A 1 288 ? 8.406 -19.812 3.348 1 98.88 288 PHE A O 1
ATOM 2140 N N . ARG A 1 289 ? 7.16 -21.406 2.432 1 98.94 289 ARG A N 1
ATOM 2141 C CA . ARG A 1 289 ? 6.875 -20.625 1.227 1 98.94 289 ARG A CA 1
ATOM 2142 C C . ARG A 1 289 ? 5.387 -20.312 1.118 1 98.94 289 ARG A C 1
ATOM 2144 O O . ARG A 1 289 ? 4.594 -21.172 0.737 1 98.94 289 ARG A O 1
ATOM 2151 N N . PRO A 1 290 ? 5.016 -19.047 1.428 1 98.94 290 PRO A N 1
ATOM 2152 C CA . PRO A 1 290 ? 3.623 -18.703 1.125 1 98.94 290 PRO A CA 1
ATOM 2153 C C . PRO A 1 290 ? 3.303 -18.797 -0.365 1 98.94 290 PRO A C 1
ATOM 2155 O O . PRO A 1 290 ? 4.039 -18.25 -1.193 1 98.94 290 PRO A O 1
ATOM 2158 N N . LYS A 1 291 ? 2.266 -19.5 -0.717 1 98.88 291 LYS A N 1
ATOM 2159 C CA . LYS A 1 291 ? 1.728 -19.547 -2.074 1 98.88 291 LYS A CA 1
ATOM 2160 C C . LYS A 1 291 ? 0.645 -18.484 -2.268 1 98.88 291 LYS A C 1
ATOM 2162 O O . LYS A 1 291 ? 0.379 -18.062 -3.395 1 98.88 291 LYS A O 1
ATOM 2167 N N . THR A 1 292 ? -0.041 -18.172 -1.169 1 98.88 292 THR A N 1
ATOM 2168 C CA . THR A 1 292 ? -0.922 -17.016 -1.078 1 98.88 292 THR A CA 1
ATOM 2169 C C . THR A 1 292 ? -0.275 -15.898 -0.252 1 98.88 292 THR A C 1
ATOM 2171 O O . THR A 1 292 ? 0.164 -16.141 0.875 1 98.88 292 THR A O 1
ATOM 2174 N N . LEU A 1 293 ? -0.186 -14.742 -0.816 1 98.88 293 LEU A N 1
ATOM 2175 C CA . LEU A 1 293 ? 0.418 -13.625 -0.101 1 98.88 293 LEU A CA 1
ATOM 2176 C C . LEU A 1 293 ? -0.648 -12.773 0.586 1 98.88 293 LEU A C 1
ATOM 2178 O O . LEU A 1 293 ? -0.353 -12.055 1.541 1 98.88 293 LEU A O 1
ATOM 2182 N N . TYR A 1 294 ? -1.86 -12.844 0.08 1 98.44 294 TYR A N 1
ATOM 2183 C CA . TYR A 1 294 ? -3.062 -12.383 0.762 1 98.44 294 TYR A CA 1
ATOM 2184 C C . TYR A 1 294 ? -4.254 -13.281 0.448 1 98.44 294 TYR A C 1
ATOM 2186 O O . TYR A 1 294 ? -4.605 -13.469 -0.719 1 98.44 294 TYR A O 1
ATOM 2194 N N . PRO A 1 295 ? -4.938 -13.758 1.379 1 98.31 295 PRO A N 1
ATOM 2195 C CA . PRO A 1 295 ? -4.551 -13.641 2.787 1 98.31 295 PRO A CA 1
ATOM 2196 C C . PRO A 1 295 ? -3.268 -14.398 3.111 1 98.31 295 PRO A C 1
ATOM 2198 O O . PRO A 1 295 ? -3.021 -15.477 2.553 1 98.31 295 PRO A O 1
ATOM 2201 N N . PHE A 1 296 ? -2.395 -13.805 3.965 1 98.81 296 PHE A N 1
ATOM 2202 C CA . PHE A 1 296 ? -1.142 -14.438 4.363 1 98.81 296 PHE A CA 1
ATOM 2203 C C . PHE A 1 296 ? -1.407 -15.695 5.18 1 98.81 296 PHE A C 1
ATOM 2205 O O . PHE A 1 296 ? -2.293 -15.711 6.035 1 98.81 296 PHE A O 1
ATOM 2212 N N . PRO A 1 297 ? -0.752 -16.75 4.93 1 98.81 297 PRO A N 1
ATOM 2213 C CA . PRO A 1 297 ? -0.967 -17.984 5.68 1 98.81 297 PRO A CA 1
ATOM 2214 C C . PRO A 1 297 ? -0.384 -17.938 7.09 1 98.81 297 PRO A C 1
ATOM 2216 O O . PRO A 1 297 ? 0.457 -18.766 7.445 1 98.81 297 PRO A O 1
ATOM 2219 N N . ALA A 1 298 ? -0.848 -17.109 7.875 1 98.38 298 ALA A N 1
ATOM 2220 C CA . ALA A 1 298 ? -0.351 -16.828 9.219 1 98.38 298 ALA A CA 1
ATOM 2221 C C . ALA A 1 298 ? -0.506 -18.031 10.133 1 98.38 298 ALA A C 1
ATOM 2223 O O . ALA A 1 298 ? 0.37 -18.312 10.953 1 98.38 298 ALA A O 1
ATOM 2224 N N . GLY A 1 299 ? -1.658 -18.719 10.062 1 97.81 299 GLY A N 1
ATOM 2225 C CA . GLY A 1 299 ? -1.879 -19.891 10.891 1 97.81 299 GLY A CA 1
ATOM 2226 C C . GLY A 1 299 ? -0.824 -20.953 10.703 1 97.81 299 GLY A C 1
ATOM 2227 O O . GLY A 1 299 ? -0.299 -21.5 11.68 1 97.81 299 GLY A O 1
ATOM 2228 N N . ALA A 1 300 ? -0.547 -21.219 9.422 1 98.19 300 ALA A N 1
ATOM 2229 C CA . ALA A 1 300 ? 0.464 -22.234 9.109 1 98.19 300 ALA A CA 1
ATOM 2230 C C . ALA A 1 300 ? 1.837 -21.812 9.617 1 98.19 300 ALA A C 1
ATOM 2232 O O . ALA A 1 300 ? 2.604 -22.641 10.117 1 98.19 300 ALA A O 1
ATOM 2233 N N . LEU A 1 301 ? 2.166 -20.547 9.516 1 98.56 301 LEU A N 1
ATOM 2234 C CA . LEU A 1 301 ? 3.453 -20.047 9.984 1 98.56 301 LEU A CA 1
ATOM 2235 C C . LEU A 1 301 ? 3.547 -20.125 11.508 1 98.56 301 LEU A C 1
ATOM 2237 O O . LEU A 1 301 ? 4.574 -20.531 12.047 1 98.56 301 LEU A O 1
ATOM 2241 N N . ARG A 1 302 ? 2.506 -19.719 12.195 1 97.19 302 ARG A N 1
ATOM 2242 C CA . ARG A 1 302 ? 2.467 -19.703 13.656 1 97.19 302 ARG A CA 1
ATOM 2243 C C . ARG A 1 302 ? 2.65 -21.125 14.203 1 97.19 302 ARG A C 1
ATOM 2245 O O . ARG A 1 302 ? 3.26 -21.297 15.266 1 97.19 302 ARG A O 1
ATOM 2252 N N . ALA A 1 303 ? 2.109 -22.062 13.508 1 97 303 ALA A N 1
ATOM 2253 C CA . ALA A 1 303 ? 2.217 -23.453 13.938 1 97 303 ALA A CA 1
ATOM 2254 C C . ALA A 1 303 ? 3.674 -23.906 13.992 1 97 303 ALA A C 1
ATOM 2256 O O . ALA A 1 303 ? 4.02 -24.828 14.727 1 97 303 ALA A O 1
ATOM 2257 N N . LEU A 1 304 ? 4.57 -23.172 13.305 1 97.38 304 LEU A N 1
ATOM 2258 C CA . LEU A 1 304 ? 5.98 -23.531 13.25 1 97.38 304 LEU A CA 1
ATOM 2259 C C . LEU A 1 304 ? 6.773 -22.781 14.32 1 97.38 304 LEU A C 1
ATOM 2261 O O . LEU A 1 304 ? 7.941 -23.109 14.57 1 97.38 304 LEU A O 1
ATOM 2265 N N . ALA A 1 305 ? 6.207 -21.844 14.992 1 95.5 305 ALA A N 1
ATOM 2266 C CA . ALA A 1 305 ? 6.906 -20.828 15.781 1 95.5 305 ALA A CA 1
ATOM 2267 C C . ALA A 1 305 ? 7.586 -21.453 17 1 95.5 305 ALA A C 1
ATOM 2269 O O . ALA A 1 305 ? 8.727 -21.109 17.328 1 95.5 305 ALA A O 1
ATOM 2270 N N . PRO A 1 306 ? 6.977 -22.375 17.734 1 92.56 306 PRO A N 1
ATOM 2271 C CA . PRO A 1 306 ? 7.566 -22.844 18.984 1 92.56 306 PRO A CA 1
ATOM 2272 C C . PRO A 1 306 ? 8.969 -23.422 18.797 1 92.56 306 PRO A C 1
ATOM 2274 O O . PRO A 1 306 ? 9.156 -24.375 18.031 1 92.56 306 PRO A O 1
ATOM 2277 N N . GLY A 1 307 ? 9.906 -22.734 19.438 1 90.56 307 GLY A N 1
ATOM 2278 C CA . GLY A 1 307 ? 11.273 -23.234 19.484 1 90.56 307 GLY A CA 1
ATOM 2279 C C . GLY A 1 307 ? 12.055 -22.969 18.203 1 90.56 307 GLY A C 1
ATOM 2280 O O . GLY A 1 307 ? 13.125 -23.547 18 1 90.56 307 GLY A O 1
ATOM 2281 N N . ARG A 1 308 ? 11.523 -22.156 17.328 1 94.25 308 ARG A N 1
ATOM 2282 C CA . ARG A 1 308 ? 12.195 -21.938 16.062 1 94.25 308 ARG A CA 1
ATOM 2283 C C . ARG A 1 308 ? 12.5 -20.453 15.836 1 94.25 308 ARG A C 1
ATOM 2285 O O . ARG A 1 308 ? 11.875 -19.594 16.453 1 94.25 308 ARG A O 1
ATOM 2292 N N . ARG A 1 309 ? 13.469 -20.219 14.977 1 96.38 309 ARG A N 1
ATOM 2293 C CA . ARG A 1 309 ? 13.805 -18.891 14.477 1 96.38 309 ARG A CA 1
ATOM 2294 C C . ARG A 1 309 ? 13.438 -18.75 13 1 96.38 309 ARG A C 1
ATOM 2296 O O . ARG A 1 309 ? 13.328 -19.75 12.289 1 96.38 309 ARG A O 1
ATOM 2303 N N . PHE A 1 310 ? 13.297 -17.562 12.617 1 98.44 310 PHE A N 1
ATOM 2304 C CA . PHE A 1 310 ? 12.867 -17.328 11.242 1 98.44 310 PHE A CA 1
ATOM 2305 C C . PHE A 1 310 ? 13.805 -16.344 10.547 1 98.44 310 PHE A C 1
ATOM 2307 O O . PHE A 1 310 ? 14.281 -15.391 11.164 1 98.44 310 PHE A O 1
ATOM 2314 N N . LEU A 1 311 ? 14.094 -16.578 9.312 1 98.75 311 LEU A N 1
ATOM 2315 C CA . LEU A 1 311 ? 14.812 -15.656 8.438 1 98.75 311 LEU A CA 1
ATOM 2316 C C . LEU A 1 311 ? 14 -15.375 7.176 1 98.75 311 LEU A C 1
ATOM 2318 O O . LEU A 1 311 ? 13.758 -16.281 6.371 1 98.75 311 LEU A O 1
ATOM 2322 N N . VAL A 1 312 ? 13.547 -14.156 7.062 1 98.94 312 VAL A N 1
ATOM 2323 C CA . VAL A 1 312 ? 12.789 -13.758 5.875 1 98.94 312 VAL A CA 1
ATOM 2324 C C . VAL A 1 312 ? 13.75 -13.297 4.785 1 98.94 312 VAL A C 1
ATOM 2326 O O . VAL A 1 312 ? 14.57 -12.398 5.008 1 98.94 312 VAL A O 1
ATOM 2329 N N . ILE A 1 313 ? 13.664 -13.938 3.652 1 98.88 313 ILE A N 1
ATOM 2330 C CA . ILE A 1 313 ? 14.461 -13.547 2.494 1 98.88 313 ILE A CA 1
ATOM 2331 C C . ILE A 1 313 ? 13.547 -13.055 1.377 1 98.88 313 ILE A C 1
ATOM 2333 O O . ILE A 1 313 ? 12.648 -13.781 0.939 1 98.88 313 ILE A O 1
ATOM 2337 N N . GLU A 1 314 ? 13.703 -11.961 0.938 1 98.75 314 GLU A N 1
ATOM 2338 C CA . GLU A 1 314 ? 12.922 -11.383 -0.15 1 98.75 314 GLU A CA 1
ATOM 2339 C C . GLU A 1 314 ? 13.758 -10.406 -0.976 1 98.75 314 GLU A C 1
ATOM 2341 O O . GLU A 1 314 ? 14.734 -9.844 -0.48 1 98.75 314 GLU A O 1
ATOM 2346 N N . GLN A 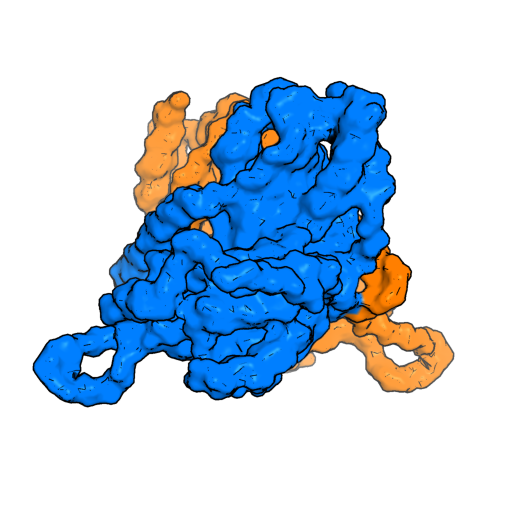1 315 ? 13.43 -10.273 -2.217 1 98.38 315 GLN A N 1
ATOM 2347 C CA . GLN A 1 315 ? 14.156 -9.367 -3.1 1 98.38 315 GLN A CA 1
ATOM 2348 C C . GLN A 1 315 ? 13.523 -7.977 -3.102 1 98.38 315 GLN A C 1
ATOM 2350 O O . GLN A 1 315 ? 13.023 -7.516 -4.129 1 98.38 315 GLN A O 1
ATOM 2355 N N . ASN A 1 316 ? 13.555 -7.324 -2.074 1 97.88 316 ASN A N 1
ATOM 2356 C CA . ASN A 1 316 ? 13.133 -5.957 -1.777 1 97.88 316 ASN A CA 1
ATOM 2357 C C . ASN A 1 316 ? 13.758 -5.445 -0.485 1 97.88 316 ASN A C 1
ATOM 2359 O O . ASN A 1 316 ? 14.695 -6.051 0.042 1 97.88 316 ASN A O 1
ATOM 2363 N N . THR A 1 317 ? 13.32 -4.309 0.025 1 97.06 317 THR A N 1
ATOM 2364 C CA . THR A 1 317 ? 14.008 -3.686 1.15 1 97.06 317 THR A CA 1
ATOM 2365 C C . THR A 1 317 ? 13.203 -3.859 2.438 1 97.06 317 THR A C 1
ATOM 2367 O O . THR A 1 317 ? 13.234 -2.992 3.312 1 97.06 317 THR A O 1
ATOM 2370 N N . GLY A 1 318 ? 12.43 -4.953 2.551 1 97.44 318 GLY A N 1
ATOM 2371 C CA . GLY A 1 318 ? 11.68 -5.281 3.75 1 97.44 318 GLY A CA 1
ATOM 2372 C C . GLY A 1 318 ? 10.188 -5.023 3.609 1 97.44 318 GLY A C 1
ATOM 2373 O O . GLY A 1 318 ? 9.703 -3.957 3.99 1 97.44 318 GLY A O 1
ATOM 2374 N N . GLN A 1 319 ? 9.398 -5.906 3.061 1 97.88 319 GLN A N 1
ATOM 2375 C CA . GLN A 1 319 ? 7.961 -5.77 2.873 1 97.88 319 GLN A CA 1
ATOM 2376 C C . GLN A 1 319 ? 7.215 -6.965 3.461 1 97.88 319 GLN A C 1
ATOM 2378 O O . GLN A 1 319 ? 6.578 -6.852 4.508 1 97.88 319 GLN A O 1
ATOM 2383 N N . MET A 1 320 ? 7.477 -8.156 2.953 1 98.69 320 MET A N 1
ATOM 2384 C CA . MET A 1 320 ? 6.82 -9.352 3.475 1 98.69 320 MET A CA 1
ATOM 2385 C C . MET A 1 320 ? 7.191 -9.586 4.938 1 98.69 320 MET A C 1
ATOM 2387 O O . MET A 1 320 ? 6.383 -10.094 5.711 1 98.69 320 MET A O 1
ATOM 2391 N N . VAL A 1 321 ? 8.375 -9.195 5.348 1 98.69 321 VAL A N 1
ATOM 2392 C CA . VAL A 1 321 ? 8.859 -9.406 6.707 1 98.69 321 VAL A CA 1
ATOM 2393 C C . VAL A 1 321 ? 7.867 -8.82 7.707 1 98.69 321 VAL A C 1
ATOM 2395 O O . VAL A 1 321 ? 7.699 -9.352 8.805 1 98.69 321 VAL A O 1
ATOM 2398 N N . GLU A 1 322 ? 7.176 -7.754 7.344 1 97.75 322 GLU A N 1
ATOM 2399 C CA . GLU A 1 322 ? 6.191 -7.168 8.25 1 97.75 322 GLU A CA 1
ATOM 2400 C C . GLU A 1 322 ? 5.031 -8.133 8.492 1 97.75 322 GLU A C 1
ATOM 2402 O O . GLU A 1 322 ? 4.559 -8.266 9.625 1 97.75 322 GLU A O 1
ATOM 2407 N N . ASP A 1 323 ? 4.566 -8.773 7.402 1 98.38 323 ASP A N 1
ATOM 2408 C CA . ASP A 1 323 ? 3.473 -9.727 7.562 1 98.38 323 ASP A CA 1
ATOM 2409 C C . ASP A 1 323 ? 3.924 -10.953 8.359 1 98.38 323 ASP A C 1
ATOM 2411 O O . ASP A 1 323 ? 3.141 -11.523 9.117 1 98.38 323 ASP A O 1
ATOM 2415 N N . VAL A 1 324 ? 5.195 -11.352 8.141 1 98.81 324 VAL A N 1
ATOM 2416 C CA . VAL A 1 324 ? 5.746 -12.461 8.914 1 98.81 324 VAL A CA 1
ATOM 2417 C C . VAL A 1 324 ? 5.781 -12.086 10.398 1 98.81 324 VAL A C 1
ATOM 2419 O O . VAL A 1 324 ? 5.332 -12.852 11.25 1 98.81 324 VAL A O 1
ATOM 2422 N N . ARG A 1 325 ? 6.262 -10.891 10.703 1 98 325 ARG A N 1
ATOM 2423 C CA . ARG A 1 325 ? 6.336 -10.422 12.078 1 98 325 ARG A CA 1
ATOM 2424 C C . ARG A 1 325 ? 4.945 -10.312 12.703 1 98 325 ARG A C 1
ATOM 2426 O O . ARG A 1 325 ? 4.734 -10.742 13.836 1 98 325 ARG A O 1
ATOM 2433 N N . LEU A 1 326 ? 4.016 -9.781 11.969 1 97.38 326 LEU A N 1
ATOM 2434 C CA . LEU A 1 326 ? 2.646 -9.672 12.461 1 97.38 326 LEU A CA 1
ATOM 2435 C C . LEU A 1 326 ? 2.061 -11.047 12.75 1 97.38 326 LEU A C 1
ATOM 2437 O O . LEU A 1 326 ? 1.343 -11.227 13.742 1 97.38 326 LEU A O 1
ATOM 2441 N N . SER A 1 327 ? 2.377 -11.992 11.875 1 97.38 327 SER A N 1
ATOM 2442 C CA . SER A 1 327 ? 1.845 -13.344 12.008 1 97.38 327 SER A CA 1
ATOM 2443 C C . SER A 1 327 ? 2.396 -14.039 13.25 1 97.38 327 SER A C 1
ATOM 2445 O O . SER A 1 327 ? 1.751 -14.922 13.805 1 97.38 327 SER A O 1
ATOM 2447 N N . LEU A 1 328 ? 3.549 -13.617 13.664 1 96.5 328 LEU A N 1
ATOM 2448 C CA . LEU A 1 328 ? 4.223 -14.305 14.758 1 96.5 328 LEU A CA 1
ATOM 2449 C C . LEU A 1 328 ? 4.16 -13.477 16.031 1 96.5 328 LEU A C 1
ATOM 2451 O O . LEU A 1 328 ? 4.824 -13.797 17.031 1 96.5 328 LEU A O 1
ATOM 2455 N N . MET A 1 329 ? 3.41 -12.414 15.961 1 92.62 329 MET A N 1
ATOM 2456 C CA . MET A 1 329 ? 3.248 -11.578 17.141 1 92.62 329 MET A CA 1
ATOM 2457 C C . MET A 1 329 ? 2.727 -12.398 18.312 1 92.62 329 MET A C 1
ATOM 2459 O O . MET A 1 329 ? 1.749 -13.141 18.188 1 92.62 329 MET A O 1
ATOM 2463 N N . GLY A 1 330 ? 3.289 -12.211 19.438 1 88.06 330 GLY A N 1
ATOM 2464 C CA . GLY A 1 330 ? 2.877 -12.938 20.625 1 88.06 330 GLY A CA 1
ATOM 2465 C C . GLY A 1 330 ? 3.609 -14.258 20.812 1 88.06 330 GLY A C 1
ATOM 2466 O O . GLY A 1 330 ? 3.539 -14.875 21.875 1 88.06 330 GLY A O 1
ATOM 2467 N N . GLU A 1 331 ? 4.266 -14.602 19.703 1 88.5 331 GLU A N 1
ATOM 2468 C CA . GLU A 1 331 ? 5.09 -15.805 19.797 1 88.5 331 GLU A CA 1
ATOM 2469 C C . GLU A 1 331 ? 6.523 -15.461 20.188 1 88.5 331 GLU A C 1
ATOM 2471 O O . GLU A 1 331 ? 6.988 -14.344 19.953 1 88.5 331 GLU A O 1
ATOM 2476 N N . ASN A 1 332 ? 7.133 -16.234 20.984 1 84.62 332 ASN A N 1
ATOM 2477 C CA . ASN A 1 332 ? 8.547 -16.062 21.281 1 84.62 332 ASN A CA 1
ATOM 2478 C C . ASN A 1 332 ? 9.43 -16.531 20.141 1 84.62 332 ASN A C 1
ATOM 2480 O O . ASN A 1 332 ? 10.109 -17.562 20.25 1 84.62 332 ASN A O 1
ATOM 2484 N N . ALA A 1 333 ? 9.297 -15.82 19.047 1 88.38 333 ALA A N 1
ATOM 2485 C CA . ALA A 1 333 ? 10.047 -16.203 17.844 1 88.38 333 ALA A CA 1
ATOM 2486 C C . ALA A 1 333 ? 10.828 -15.008 17.297 1 88.38 333 ALA A C 1
ATOM 2488 O O . ALA A 1 333 ? 10.281 -13.914 17.141 1 88.38 333 ALA A O 1
ATOM 2489 N N . ARG A 1 334 ? 12.07 -15.25 17.094 1 92.94 334 ARG A N 1
ATOM 2490 C CA . ARG A 1 334 ? 12.922 -14.234 16.469 1 92.94 334 ARG A CA 1
ATOM 2491 C C . ARG A 1 334 ? 12.75 -14.234 14.953 1 92.94 334 ARG A C 1
ATOM 2493 O O . ARG A 1 334 ? 12.727 -15.297 14.328 1 92.94 334 ARG A O 1
ATOM 2500 N N . VAL A 1 335 ? 12.539 -13.078 14.414 1 97.25 335 VAL A N 1
ATOM 2501 C CA . VAL A 1 335 ? 12.383 -12.938 12.969 1 97.25 335 VAL A CA 1
ATOM 2502 C C . VAL A 1 335 ? 13.477 -12.016 12.422 1 97.25 335 VAL A C 1
ATOM 2504 O O . VAL A 1 335 ? 13.445 -10.805 12.648 1 97.25 335 VAL A O 1
ATOM 2507 N N . ASP A 1 336 ? 14.43 -12.555 11.695 1 97.62 336 ASP A N 1
ATOM 2508 C CA . ASP A 1 336 ? 15.469 -11.789 11.008 1 97.62 336 ASP A CA 1
ATOM 2509 C C . ASP A 1 336 ? 15.094 -11.555 9.547 1 97.62 336 ASP A C 1
ATOM 2511 O O . ASP A 1 336 ? 14.188 -12.195 9.016 1 97.62 336 ASP A O 1
ATOM 2515 N N . TRP A 1 337 ? 15.75 -10.578 8.961 1 98.19 337 TRP A N 1
ATOM 2516 C CA . TRP A 1 337 ? 15.469 -10.195 7.586 1 98.19 337 TRP A CA 1
ATOM 2517 C C . TRP A 1 337 ? 16.75 -10.125 6.766 1 98.19 337 TRP A C 1
ATOM 2519 O O . TRP A 1 337 ? 17.766 -9.609 7.234 1 98.19 337 TRP A O 1
ATOM 2529 N N . HIS A 1 338 ? 16.766 -10.727 5.617 1 98.5 338 HIS A N 1
ATOM 2530 C CA . HIS A 1 338 ? 17.812 -10.57 4.609 1 98.5 338 HIS A CA 1
ATOM 2531 C C . HIS A 1 338 ? 17.234 -10.109 3.277 1 98.5 338 HIS A C 1
ATOM 2533 O O . HIS A 1 338 ? 16.516 -10.867 2.613 1 98.5 338 HIS A O 1
ATOM 2539 N N . GLY A 1 339 ? 17.594 -8.938 2.939 1 97.88 339 GLY A N 1
ATOM 2540 C CA . GLY A 1 339 ? 17.109 -8.383 1.687 1 97.88 339 GLY A CA 1
ATOM 2541 C C . GLY A 1 339 ? 18.094 -8.539 0.542 1 97.88 339 GLY A C 1
ATOM 2542 O O . GLY A 1 339 ? 19.297 -8.297 0.707 1 97.88 339 GLY A O 1
ATOM 2543 N N . VAL A 1 340 ? 17.562 -9 -0.566 1 97.5 340 VAL A N 1
ATOM 2544 C CA . VAL A 1 340 ? 18.281 -8.922 -1.835 1 97.5 340 VAL A CA 1
ATOM 2545 C C . VAL A 1 340 ? 17.844 -7.676 -2.6 1 97.5 340 VAL A C 1
ATOM 2547 O O . VAL A 1 340 ? 16.641 -7.453 -2.805 1 97.5 340 VAL A O 1
ATOM 2550 N N . MET A 1 341 ? 18.797 -6.859 -3.006 1 96.38 341 MET A N 1
ATOM 2551 C CA . MET A 1 341 ? 18.438 -5.598 -3.645 1 96.38 341 MET A CA 1
ATOM 2552 C C . MET A 1 341 ? 17.828 -5.836 -5.02 1 96.38 341 MET A C 1
ATOM 2554 O O . MET A 1 341 ? 18.297 -6.691 -5.773 1 96.38 341 MET A O 1
ATOM 2558 N N . PRO A 1 342 ? 16.734 -5.145 -5.301 1 94.94 342 PRO A N 1
ATOM 2559 C CA . PRO A 1 342 ? 16.125 -5.273 -6.633 1 94.94 342 PRO A CA 1
ATOM 2560 C C . PRO A 1 342 ? 17.125 -5.012 -7.758 1 94.94 342 PRO A C 1
ATOM 2562 O O . PRO A 1 342 ? 17.984 -4.133 -7.641 1 94.94 342 PRO A O 1
ATOM 2565 N N . GLY A 1 343 ? 16.922 -5.723 -8.766 1 89.69 343 GLY A N 1
ATOM 2566 C CA . GLY A 1 343 ? 17.781 -5.551 -9.938 1 89.69 343 GLY A CA 1
ATOM 2567 C C . GLY A 1 343 ? 18.953 -6.508 -9.961 1 89.69 343 GLY A C 1
ATOM 2568 O O . GLY A 1 343 ? 19.594 -6.68 -10.992 1 89.69 343 GLY A O 1
ATOM 2569 N N . LEU A 1 344 ? 19.219 -7.141 -8.82 1 92.5 344 LEU A N 1
ATOM 2570 C CA . LEU A 1 344 ? 20.328 -8.086 -8.758 1 92.5 344 LEU A CA 1
ATOM 2571 C C . LEU A 1 344 ? 19.859 -9.492 -9.148 1 92.5 344 LEU A C 1
ATOM 2573 O O . LEU A 1 344 ? 18.766 -9.914 -8.773 1 92.5 344 LEU A O 1
ATOM 2577 N N . PHE A 1 345 ? 20.703 -10.164 -9.953 1 91.88 345 PHE A N 1
ATOM 2578 C CA . PHE A 1 345 ? 20.516 -11.594 -10.203 1 91.88 345 PHE A CA 1
ATOM 2579 C C . PHE A 1 345 ? 21.422 -12.422 -9.289 1 91.88 345 PHE A C 1
ATOM 2581 O O . PHE A 1 345 ? 22.641 -12.258 -9.297 1 91.88 345 PHE A O 1
ATOM 2588 N N . ILE A 1 346 ? 20.719 -13.211 -8.516 1 92.94 346 ILE A N 1
ATOM 2589 C CA . ILE A 1 346 ? 21.516 -13.992 -7.578 1 92.94 346 ILE A CA 1
ATOM 2590 C C . ILE A 1 346 ? 21.203 -15.484 -7.75 1 92.94 346 ILE A C 1
ATOM 2592 O O . ILE A 1 346 ? 20.156 -15.844 -8.289 1 92.94 346 ILE A O 1
ATOM 2596 N N . GLY A 1 347 ? 22.219 -16.281 -7.395 1 93.81 347 GLY A N 1
ATOM 2597 C CA . GLY A 1 347 ? 22 -17.719 -7.277 1 93.81 347 GLY A CA 1
ATOM 2598 C C . GLY A 1 347 ? 21.922 -18.203 -5.84 1 93.81 347 GLY A C 1
ATOM 2599 O O . GLY A 1 347 ? 22 -17.391 -4.91 1 93.81 347 GLY A O 1
ATOM 2600 N N . ALA A 1 348 ? 21.734 -19.469 -5.707 1 93.81 348 ALA A N 1
ATOM 2601 C CA . ALA A 1 348 ? 21.594 -20.078 -4.391 1 93.81 348 ALA A CA 1
ATOM 2602 C C . ALA A 1 348 ? 22.812 -19.797 -3.523 1 93.81 348 ALA A C 1
ATOM 2604 O O . ALA A 1 348 ? 22.703 -19.656 -2.305 1 93.81 348 ALA A O 1
ATOM 2605 N N . ASP A 1 349 ? 23.953 -19.703 -4.105 1 95.69 349 ASP A N 1
ATOM 2606 C CA . ASP A 1 349 ? 25.188 -19.484 -3.379 1 95.69 349 ASP A CA 1
ATOM 2607 C C . ASP A 1 349 ? 25.156 -18.188 -2.59 1 95.69 349 ASP A C 1
ATOM 2609 O O . ASP A 1 349 ? 25.719 -18.094 -1.497 1 95.69 349 ASP A O 1
ATOM 2613 N N . ALA A 1 350 ? 24.453 -17.266 -3.189 1 96 350 ALA A N 1
ATOM 2614 C CA . ALA A 1 350 ? 24.391 -15.953 -2.561 1 96 350 ALA A CA 1
ATOM 2615 C C . ALA A 1 350 ? 23.562 -16 -1.278 1 96 350 ALA A C 1
ATOM 2617 O O . ALA A 1 350 ? 23.688 -15.117 -0.423 1 96 350 ALA A O 1
ATOM 2618 N N . LEU A 1 351 ? 22.719 -17.016 -1.08 1 98.06 351 LEU A N 1
ATOM 2619 C CA . LEU A 1 351 ? 21.828 -17.078 0.069 1 98.06 351 LEU A CA 1
ATOM 2620 C C . LEU A 1 351 ? 22.359 -18.031 1.13 1 98.06 351 LEU A C 1
ATOM 2622 O O . LEU A 1 351 ? 21.844 -18.078 2.248 1 98.06 351 LEU A O 1
ATOM 2626 N N . GLU A 1 352 ? 23.438 -18.797 0.753 1 97.88 352 GLU A N 1
ATOM 2627 C CA . GLU A 1 352 ? 23.984 -19.766 1.696 1 97.88 352 GLU A CA 1
ATOM 2628 C C . GLU A 1 352 ? 24.547 -19.078 2.934 1 97.88 352 GLU A C 1
ATOM 2630 O O . GLU A 1 352 ? 24.25 -19.484 4.062 1 97.88 352 GLU A O 1
ATOM 2635 N N . ASP A 1 353 ? 25.312 -18.031 2.734 1 97.06 353 ASP A N 1
ATOM 2636 C CA . ASP A 1 353 ? 25.969 -17.359 3.848 1 97.06 353 ASP A CA 1
ATOM 2637 C C . ASP A 1 353 ? 24.953 -16.719 4.793 1 97.06 353 ASP A C 1
ATOM 2639 O O . ASP A 1 353 ? 25.031 -16.906 6.008 1 97.06 353 ASP A O 1
ATOM 2643 N N . PRO A 1 354 ? 24.031 -15.961 4.211 1 97.5 354 PRO A N 1
ATOM 2644 C CA . PRO A 1 354 ? 23.031 -15.383 5.105 1 97.5 354 PRO A CA 1
ATOM 2645 C C . PRO A 1 354 ? 22.281 -16.438 5.914 1 97.5 354 PRO A C 1
ATOM 2647 O O . PRO A 1 354 ? 22 -16.234 7.098 1 97.5 354 PRO A O 1
ATOM 2650 N N . ILE A 1 355 ? 21.953 -17.531 5.348 1 98.12 355 ILE A N 1
ATOM 2651 C CA . ILE A 1 355 ? 21.219 -18.594 6.031 1 98.12 355 ILE A CA 1
ATOM 2652 C C . ILE A 1 355 ? 22.125 -19.25 7.066 1 98.12 355 ILE A C 1
ATOM 2654 O O . ILE A 1 355 ? 21.703 -19.5 8.195 1 98.12 355 ILE A O 1
ATOM 2658 N N . ARG A 1 356 ? 23.391 -19.484 6.676 1 97.06 356 ARG A N 1
ATOM 2659 C CA . ARG A 1 356 ? 24.359 -20.078 7.586 1 97.06 356 ARG A CA 1
ATOM 2660 C C . ARG A 1 356 ? 24.562 -19.219 8.82 1 97.06 356 ARG A C 1
ATOM 2662 O O . ARG A 1 356 ? 24.594 -19.719 9.945 1 97.06 356 ARG A O 1
ATOM 2669 N N . GLN A 1 357 ? 24.703 -17.938 8.594 1 96.56 357 GLN A N 1
ATOM 2670 C CA . GLN A 1 357 ? 24.906 -17 9.703 1 96.56 357 GLN A CA 1
ATOM 2671 C C . GLN A 1 357 ? 23.688 -16.984 10.633 1 96.56 357 GLN A C 1
ATOM 2673 O O . GLN A 1 357 ? 23.844 -16.938 11.859 1 96.56 357 GLN A O 1
ATOM 2678 N N . ALA A 1 358 ? 22.516 -17.047 10.055 1 95.81 358 ALA A N 1
ATOM 2679 C CA . ALA A 1 358 ? 21.281 -17.047 10.852 1 95.81 358 ALA A CA 1
ATOM 2680 C C . ALA A 1 358 ? 21.172 -18.328 11.68 1 95.81 358 ALA A C 1
ATOM 2682 O O . ALA A 1 358 ? 20.625 -18.312 12.789 1 95.81 358 ALA A O 1
ATOM 2683 N N . CYS A 1 359 ? 21.656 -19.406 11.18 1 93.69 359 CYS A N 1
ATOM 2684 C CA . CYS A 1 359 ? 21.625 -20.672 11.891 1 93.69 359 CYS A CA 1
ATOM 2685 C C . CYS A 1 359 ? 22.531 -20.641 13.117 1 93.69 359 CYS A C 1
ATOM 2687 O O . CYS A 1 359 ? 22.266 -21.297 14.117 1 93.69 359 CYS A O 1
ATOM 2689 N N . LYS A 1 360 ? 23.562 -19.875 13 1 88.94 360 LYS A N 1
ATOM 2690 C CA . LYS A 1 360 ? 24.578 -19.859 14.055 1 88.94 360 LYS A CA 1
ATOM 2691 C C . LYS A 1 360 ? 24.203 -18.859 15.148 1 88.94 360 LYS A C 1
ATOM 2693 O O . LYS A 1 360 ? 24.641 -19 16.297 1 88.94 360 LYS A O 1
ATOM 2698 N N . GLU A 1 361 ? 23.625 -17.734 14.758 1 80.44 361 GLU A N 1
ATOM 2699 C CA . GLU A 1 361 ? 23.281 -16.688 15.727 1 80.44 361 GLU A CA 1
ATOM 2700 C C . GLU A 1 361 ? 22.219 -17.172 16.703 1 80.44 361 GLU A C 1
ATOM 2702 O O . GLU A 1 361 ? 21.219 -17.766 16.297 1 80.44 361 GLU A O 1
ATOM 2707 N N . ASN A 1 362 ? 22.578 -17.578 18.031 1 65.12 362 ASN A N 1
ATOM 2708 C CA . ASN A 1 362 ? 21.719 -18 19.125 1 65.12 362 ASN A CA 1
ATOM 2709 C C . ASN A 1 362 ? 20.953 -16.812 19.734 1 65.12 362 ASN A C 1
ATOM 2711 O O . ASN A 1 362 ? 21.516 -15.719 19.875 1 65.12 362 ASN A O 1
ATOM 2715 N N . MET B 1 1 ? 3.393 43.094 15.289 1 38.72 1 MET B N 1
ATOM 2716 C CA . MET B 1 1 ? 2.055 43.219 14.727 1 38.72 1 MET B CA 1
ATOM 2717 C C . MET B 1 1 ? 1.147 42.094 15.18 1 38.72 1 MET B C 1
ATOM 2719 O O . MET B 1 1 ? 1.58 40.938 15.258 1 38.72 1 MET B O 1
ATOM 2723 N N . SER B 1 2 ? 0.28 42.188 16.031 1 46.09 2 SER B N 1
ATOM 2724 C CA . SER B 1 2 ? -0.647 41.219 16.594 1 46.09 2 SER B CA 1
ATOM 2725 C C . SER B 1 2 ? -1.118 40.219 15.531 1 46.09 2 SER B C 1
ATOM 2727 O O . SER B 1 2 ? -1.682 40.625 14.508 1 46.09 2 SER B O 1
ATOM 2729 N N . HIS B 1 3 ? -0.429 39.188 15.18 1 59.66 3 HIS B N 1
ATOM 2730 C CA . HIS B 1 3 ? -0.831 38.406 14.023 1 59.66 3 HIS B CA 1
ATOM 2731 C C . HIS B 1 3 ? -2.252 37.875 14.188 1 59.66 3 HIS B C 1
ATOM 2733 O O . HIS B 1 3 ? -2.504 37 15.023 1 59.66 3 HIS B O 1
ATOM 2739 N N . ASP B 1 4 ? -3.305 38.625 13.742 1 79.5 4 ASP B N 1
ATOM 2740 C CA . ASP B 1 4 ? -4.742 38.375 13.812 1 79.5 4 ASP B CA 1
ATOM 2741 C C . ASP B 1 4 ? -5.086 37 13.258 1 79.5 4 ASP B C 1
ATOM 2743 O O . ASP B 1 4 ? -4.426 36.5 12.344 1 79.5 4 ASP B O 1
ATOM 2747 N N . ARG B 1 5 ? -5.797 36.125 14.094 1 92.19 5 ARG B N 1
ATOM 2748 C CA . ARG B 1 5 ? -6.336 34.844 13.68 1 92.19 5 ARG B CA 1
ATOM 2749 C C . ARG B 1 5 ? -7.484 35.031 12.695 1 92.19 5 ARG B C 1
ATOM 2751 O O . ARG B 1 5 ? -8.297 35.938 12.836 1 92.19 5 ARG B O 1
ATOM 2758 N N . ILE B 1 6 ? -7.426 34.25 11.68 1 95.94 6 ILE B N 1
ATOM 2759 C CA . ILE B 1 6 ? -8.508 34.281 10.703 1 95.94 6 ILE B CA 1
ATOM 2760 C C . ILE B 1 6 ? -9.273 32.938 10.75 1 95.94 6 ILE B C 1
ATOM 2762 O O . ILE B 1 6 ? -8.68 31.875 10.906 1 95.94 6 ILE B O 1
ATOM 2766 N N . LEU B 1 7 ? -10.602 33 10.711 1 97.81 7 LEU B N 1
ATOM 2767 C CA . LEU B 1 7 ? -11.453 31.812 10.711 1 97.81 7 LEU B CA 1
ATOM 2768 C C . LEU B 1 7 ? -11.523 31.188 9.32 1 97.81 7 LEU B C 1
ATOM 2770 O O . LEU B 1 7 ? -12.156 31.75 8.414 1 97.81 7 LEU B O 1
ATOM 2774 N N . ILE B 1 8 ? -10.891 30.047 9.117 1 98 8 ILE B N 1
ATOM 2775 C CA . ILE B 1 8 ? -10.844 29.422 7.797 1 98 8 ILE B CA 1
ATOM 2776 C C . ILE B 1 8 ? -10.945 27.906 7.941 1 98 8 ILE B C 1
ATOM 2778 O O . ILE B 1 8 ? -10.789 27.375 9.039 1 98 8 ILE B O 1
ATOM 2782 N N . LYS B 1 9 ? -11.211 27.25 6.871 1 98.44 9 LYS B N 1
ATOM 2783 C CA . LYS B 1 9 ? -11.297 25.781 6.82 1 98.44 9 LYS B CA 1
ATOM 2784 C C . LYS B 1 9 ? -9.914 25.156 6.746 1 98.44 9 LYS B C 1
ATOM 2786 O O . LYS B 1 9 ? -8.945 25.828 6.379 1 98.44 9 LYS B O 1
ATOM 2791 N N . GLY B 1 10 ? -9.828 23.859 7.141 1 98.75 10 GLY B N 1
ATOM 2792 C CA . GLY B 1 10 ? -8.578 23.125 7.004 1 98.75 10 GLY B CA 1
ATOM 2793 C C . GLY B 1 10 ? -7.984 23.219 5.609 1 98.75 10 GLY B C 1
ATOM 2794 O O . GLY B 1 10 ? -6.785 23.453 5.453 1 98.75 10 GLY B O 1
ATOM 2795 N N . ASN B 1 11 ? -8.82 23.062 4.559 1 98.81 11 ASN B N 1
ATOM 2796 C CA . ASN B 1 11 ? -8.375 23.172 3.174 1 98.81 11 ASN B CA 1
ATOM 2797 C C . ASN B 1 11 ? -7.746 24.547 2.902 1 98.81 11 ASN B C 1
ATOM 2799 O O . ASN B 1 11 ? -6.699 24.625 2.258 1 98.81 11 ASN B O 1
ATOM 2803 N N . GLU B 1 12 ? -8.406 25.578 3.326 1 98.75 12 GLU B N 1
ATOM 2804 C CA . GLU B 1 12 ? -7.875 26.922 3.139 1 98.75 12 GLU B CA 1
ATOM 2805 C C . GLU B 1 12 ? -6.555 27.109 3.883 1 98.75 12 GLU B C 1
ATOM 2807 O O . GLU B 1 12 ? -5.633 27.734 3.367 1 98.75 12 GLU B O 1
ATOM 2812 N N . ALA B 1 13 ? -6.516 26.562 5.098 1 98.81 13 ALA B N 1
ATOM 2813 C CA . ALA B 1 13 ? -5.289 26.641 5.887 1 98.81 13 ALA B CA 1
ATOM 2814 C C . ALA B 1 13 ? -4.133 25.953 5.16 1 98.81 13 ALA B C 1
ATOM 2816 O O . ALA B 1 13 ? -3.004 26.453 5.176 1 98.81 13 ALA B O 1
ATOM 2817 N N . VAL B 1 14 ? -4.375 24.844 4.527 1 98.88 14 VAL B N 1
ATOM 2818 C CA . VAL B 1 14 ? -3.371 24.141 3.723 1 98.88 14 VAL B CA 1
ATOM 2819 C C . VAL B 1 14 ? -2.881 25.062 2.607 1 98.88 14 VAL B C 1
ATOM 2821 O O . VAL B 1 14 ? -1.675 25.219 2.402 1 98.88 14 VAL B O 1
ATOM 2824 N N . ALA B 1 15 ? -3.816 25.672 1.874 1 98.75 15 ALA B N 1
ATOM 2825 C CA . ALA B 1 15 ? -3.469 26.547 0.752 1 98.75 15 ALA B CA 1
ATOM 2826 C C . ALA B 1 15 ? -2.619 27.719 1.213 1 98.75 15 ALA B C 1
ATOM 2828 O O . ALA B 1 15 ? -1.574 28.016 0.623 1 98.75 15 ALA B O 1
ATOM 2829 N N . PHE B 1 16 ? -3.068 28.375 2.264 1 98.25 16 PHE B N 1
ATOM 2830 C CA . PHE B 1 16 ? -2.338 29.531 2.777 1 98.25 16 PHE B CA 1
ATOM 2831 C C . PHE B 1 16 ? -0.97 29.109 3.303 1 98.25 16 PHE B C 1
ATOM 2833 O O . PHE B 1 16 ? 0.02 29.828 3.104 1 98.25 16 PHE B O 1
ATOM 2840 N N . GLY B 1 17 ? -0.949 27.953 4.02 1 98.5 17 GLY B N 1
ATOM 2841 C CA . GLY B 1 17 ? 0.333 27.438 4.473 1 98.5 17 GLY B CA 1
ATOM 2842 C C . GLY B 1 17 ? 1.306 27.172 3.34 1 98.5 17 GLY B C 1
ATOM 2843 O O . GLY B 1 17 ? 2.49 27.5 3.443 1 98.5 17 GLY B O 1
ATOM 2844 N N . ALA B 1 18 ? 0.834 26.594 2.283 1 98.56 18 ALA B N 1
ATOM 2845 C CA . ALA B 1 18 ? 1.666 26.312 1.115 1 98.56 18 ALA B CA 1
ATOM 2846 C C . ALA B 1 18 ? 2.197 27.594 0.497 1 98.56 18 ALA B C 1
ATOM 2848 O O . ALA B 1 18 ? 3.387 27.703 0.187 1 98.56 18 ALA B O 1
ATOM 2849 N N . LEU B 1 19 ? 1.295 28.562 0.292 1 97.56 19 LEU B N 1
ATOM 2850 C CA . LEU B 1 19 ? 1.674 29.844 -0.287 1 97.56 19 LEU B CA 1
ATOM 2851 C C . LEU B 1 19 ? 2.742 30.531 0.559 1 97.56 19 LEU B C 1
ATOM 2853 O O . LEU B 1 19 ? 3.754 31 0.03 1 97.56 19 LEU B O 1
ATOM 2857 N N . ASP B 1 20 ? 2.492 30.516 1.854 1 96.75 20 ASP B N 1
ATOM 2858 C CA . ASP B 1 20 ? 3.398 31.203 2.775 1 96.75 20 ASP B CA 1
ATOM 2859 C C . ASP B 1 20 ? 4.723 30.453 2.896 1 96.75 20 ASP B C 1
ATOM 2861 O O . ASP B 1 20 ? 5.754 31.047 3.213 1 96.75 20 ASP B O 1
ATOM 2865 N N . ALA B 1 21 ? 4.691 29.156 2.635 1 97.44 21 ALA B N 1
ATOM 2866 C CA . ALA B 1 21 ? 5.902 28.328 2.689 1 97.44 21 ALA B CA 1
ATOM 2867 C C . ALA B 1 21 ? 6.734 28.5 1.421 1 97.44 21 ALA B C 1
ATOM 2869 O O . ALA B 1 21 ? 7.848 27.969 1.33 1 97.44 21 ALA B O 1
ATOM 2870 N N . GLY B 1 22 ? 6.191 29.188 0.397 1 96.19 22 GLY B N 1
ATOM 2871 C CA . GLY B 1 22 ? 6.98 29.484 -0.784 1 96.19 22 GLY B CA 1
ATOM 2872 C C . GLY B 1 22 ? 6.566 28.688 -2.004 1 96.19 22 GLY B C 1
ATOM 2873 O O . GLY B 1 22 ? 7.285 28.656 -3.006 1 96.19 22 GLY B O 1
ATOM 2874 N N . CYS B 1 23 ? 5.418 28.016 -1.937 1 97.88 23 CYS B N 1
ATOM 2875 C CA . CYS B 1 23 ? 4.91 27.281 -3.092 1 97.88 23 CYS B CA 1
ATOM 2876 C C . CYS B 1 23 ? 4.711 28.203 -4.281 1 97.88 23 CYS B C 1
ATOM 2878 O O . CYS B 1 23 ? 4.152 29.297 -4.141 1 97.88 23 CYS B O 1
ATOM 2880 N N . ARG B 1 24 ? 5.133 27.719 -5.453 1 97.12 24 ARG B N 1
ATOM 2881 C CA . ARG B 1 24 ? 5.031 28.609 -6.605 1 97.12 24 ARG B CA 1
ATOM 2882 C C . ARG B 1 24 ? 4.355 27.906 -7.781 1 97.12 24 ARG B C 1
ATOM 2884 O O . ARG B 1 24 ? 3.977 28.562 -8.758 1 97.12 24 ARG B O 1
ATOM 2891 N N . CYS B 1 25 ? 4.168 26.625 -7.688 1 98.38 25 CYS B N 1
ATOM 2892 C CA . CYS B 1 25 ? 3.416 25.906 -8.703 1 98.38 25 CYS B CA 1
ATOM 2893 C C . CYS B 1 25 ? 2.395 24.969 -8.07 1 98.38 25 CYS B C 1
ATOM 2895 O O . CYS B 1 25 ? 2.684 24.328 -7.059 1 98.38 25 CYS B O 1
ATOM 2897 N N . TYR B 1 26 ? 1.241 24.984 -8.602 1 98.75 26 TYR B N 1
ATOM 2898 C CA . TYR B 1 26 ? 0.187 24.062 -8.211 1 98.75 26 TYR B CA 1
ATOM 2899 C C . TYR B 1 26 ? -0.432 23.391 -9.43 1 98.75 26 TYR B C 1
ATOM 2901 O O . TYR B 1 26 ? -0.807 24.062 -10.391 1 98.75 26 TYR B O 1
ATOM 2909 N N . PHE B 1 27 ? -0.523 22.062 -9.383 1 98.69 27 PHE B N 1
ATOM 2910 C CA . PHE B 1 27 ? -1.17 21.234 -10.406 1 98.69 27 PHE B CA 1
ATOM 2911 C C . PHE B 1 27 ? -2.209 20.312 -9.789 1 98.69 27 PHE B C 1
ATOM 2913 O O . PHE B 1 27 ? -1.886 19.5 -8.922 1 98.69 27 PHE B O 1
ATOM 2920 N N . GLY B 1 28 ? -3.408 20.453 -10.125 1 97.31 28 GLY B N 1
ATOM 2921 C CA . GLY B 1 28 ? -4.387 19.578 -9.5 1 97.31 28 GLY B CA 1
ATOM 2922 C C . GLY B 1 28 ? -5.625 19.359 -10.344 1 97.31 28 GLY B C 1
ATOM 2923 O O . GLY B 1 28 ? -5.758 19.938 -11.422 1 97.31 28 GLY B O 1
ATOM 2924 N N . TYR B 1 29 ? -6.414 18.422 -9.977 1 95.88 29 TYR B N 1
ATOM 2925 C CA . TYR B 1 29 ? -7.723 18.094 -10.531 1 95.88 29 TYR B CA 1
ATOM 2926 C C . TYR B 1 29 ? -8.797 18.141 -9.453 1 95.88 29 TYR B C 1
ATOM 2928 O O . TYR B 1 29 ? -8.586 17.672 -8.328 1 95.88 29 TYR B O 1
ATOM 2936 N N . PRO B 1 30 ? -9.992 18.75 -9.773 1 94.81 30 PRO B N 1
ATOM 2937 C CA . PRO B 1 30 ? -11.016 18.922 -8.742 1 94.81 30 PRO B CA 1
ATOM 2938 C C . PRO B 1 30 ? -11.578 17.594 -8.242 1 94.81 30 PRO B C 1
ATOM 2940 O O . PRO B 1 30 ? -11.875 16.703 -9.047 1 94.81 30 PRO B O 1
ATOM 2943 N N . ILE B 1 31 ? -11.742 17.484 -7.027 1 95.56 31 ILE B N 1
ATOM 2944 C CA . ILE B 1 31 ? -12.375 16.328 -6.391 1 95.56 31 ILE B CA 1
ATOM 2945 C C . ILE B 1 31 ? -12.688 16.656 -4.934 1 95.56 31 ILE B C 1
ATOM 2947 O O . ILE B 1 31 ? -11.852 17.219 -4.227 1 95.56 31 ILE B O 1
ATOM 2951 N N . THR B 1 32 ? -13.844 16.359 -4.496 1 94.81 32 THR B N 1
ATOM 2952 C CA . THR B 1 32 ? -14.25 16.562 -3.107 1 94.81 32 THR B CA 1
ATOM 2953 C C . THR B 1 32 ? -13.586 15.531 -2.201 1 94.81 32 THR B C 1
ATOM 2955 O O . THR B 1 32 ? -13.508 14.352 -2.547 1 94.81 32 THR B O 1
ATOM 2958 N N . PRO B 1 33 ? -12.984 15.906 -1.087 1 96.75 33 PRO B N 1
ATOM 2959 C CA . PRO B 1 33 ? -13.352 17.094 -0.313 1 96.75 33 PRO B CA 1
ATOM 2960 C C . PRO B 1 33 ? -12.258 18.172 -0.333 1 96.75 33 PRO B C 1
ATOM 2962 O O . PRO B 1 33 ? -12.281 19.094 0.484 1 96.75 33 PRO B O 1
ATOM 2965 N N . GLN B 1 34 ? -11.297 18.125 -1.185 1 97.31 34 GLN B N 1
ATOM 2966 C CA . GLN B 1 34 ? -10.141 19.016 -1.105 1 97.31 34 GLN B CA 1
ATOM 2967 C C . GLN B 1 34 ? -10.336 20.25 -1.982 1 97.31 34 GLN B C 1
ATOM 2969 O O . GLN B 1 34 ? -9.383 20.984 -2.25 1 97.31 34 GLN B O 1
ATOM 2974 N N . ASN B 1 35 ? -11.516 20.594 -2.441 1 96.56 35 ASN B N 1
ATOM 2975 C CA . ASN B 1 35 ? -11.766 21.531 -3.533 1 96.56 35 ASN B CA 1
ATOM 2976 C C . ASN B 1 35 ? -11.383 22.953 -3.15 1 96.56 35 ASN B C 1
ATOM 2978 O O . ASN B 1 35 ? -11.016 23.75 -4.012 1 96.56 35 ASN B O 1
ATOM 2982 N N . GLU B 1 36 ? -11.438 23.359 -1.883 1 98.06 36 GLU B N 1
ATOM 2983 C CA . GLU B 1 36 ? -11.109 24.719 -1.479 1 98.06 36 GLU B CA 1
ATOM 2984 C C . GLU B 1 36 ? -9.617 25 -1.647 1 98.06 36 GLU B C 1
ATOM 2986 O O . GLU B 1 36 ? -9.195 26.156 -1.706 1 98.06 36 GLU B O 1
ATOM 2991 N N . ILE B 1 37 ? -8.797 23.891 -1.734 1 98.69 37 ILE B N 1
ATOM 2992 C CA . ILE B 1 37 ? -7.363 24.094 -1.922 1 98.69 37 ILE B CA 1
ATOM 2993 C C . ILE B 1 37 ? -7.098 24.672 -3.312 1 98.69 37 ILE B C 1
ATOM 2995 O O . ILE B 1 37 ? -6.562 25.766 -3.445 1 98.69 37 ILE B O 1
ATOM 2999 N N . PRO B 1 38 ? -7.508 23.922 -4.359 1 98.31 38 PRO B N 1
ATOM 3000 C CA . PRO B 1 38 ? -7.277 24.516 -5.684 1 98.31 38 PRO B CA 1
ATOM 3001 C C . PRO B 1 38 ? -8.023 25.828 -5.887 1 98.31 38 PRO B C 1
ATOM 3003 O O . PRO B 1 38 ? -7.547 26.703 -6.605 1 98.31 38 PRO B O 1
ATOM 3006 N N . GLU B 1 39 ? -9.195 25.984 -5.301 1 98.12 39 GLU B N 1
ATOM 3007 C CA . GLU B 1 39 ? -9.906 27.25 -5.398 1 98.12 39 GLU B CA 1
ATOM 3008 C C . GLU B 1 39 ? -9.07 28.406 -4.855 1 98.12 39 GLU B C 1
ATOM 3010 O O . GLU B 1 39 ? -8.938 29.453 -5.504 1 98.12 39 GLU B O 1
ATOM 3015 N N . THR B 1 40 ? -8.539 28.219 -3.688 1 98.25 40 THR B N 1
ATOM 3016 C CA . THR B 1 40 ? -7.711 29.234 -3.055 1 98.25 40 THR B CA 1
ATOM 3017 C C . THR B 1 40 ? -6.422 29.453 -3.842 1 98.25 40 THR B C 1
ATOM 3019 O O . THR B 1 40 ? -6.008 30.594 -4.074 1 98.25 40 THR B O 1
ATOM 3022 N N . MET B 1 41 ? -5.801 28.375 -4.262 1 98.5 41 MET B N 1
ATOM 3023 C CA . MET B 1 41 ? -4.543 28.438 -5 1 98.5 41 MET B CA 1
ATOM 3024 C C . MET B 1 41 ? -4.734 29.156 -6.332 1 98.5 41 MET B C 1
ATOM 3026 O O . MET B 1 41 ? -3.863 29.906 -6.773 1 98.5 41 MET B O 1
ATOM 3030 N N . SER B 1 42 ? -5.828 28.859 -6.992 1 98 42 SER B N 1
ATOM 3031 C CA . SER B 1 42 ? -6.094 29.453 -8.297 1 98 42 SER B CA 1
ATOM 3032 C C . SER B 1 42 ? -6.195 30.969 -8.188 1 98 42 SER B C 1
ATOM 3034 O O . SER B 1 42 ? -5.844 31.688 -9.125 1 98 42 SER B O 1
ATOM 3036 N N . LEU B 1 43 ? -6.602 31.469 -7.074 1 97.56 43 LEU B N 1
ATOM 3037 C CA . LEU B 1 43 ? -6.773 32.906 -6.859 1 97.56 43 LEU B CA 1
ATOM 3038 C C . LEU B 1 43 ? -5.477 33.531 -6.379 1 97.56 43 LEU B C 1
ATOM 3040 O O . LEU B 1 43 ? -5.082 34.594 -6.867 1 97.56 43 LEU B O 1
ATOM 3044 N N . ARG B 1 44 ? -4.801 32.875 -5.465 1 97.44 44 ARG B N 1
ATOM 3045 C CA . ARG B 1 44 ? -3.75 33.531 -4.699 1 97.44 44 ARG B CA 1
ATOM 3046 C C . ARG B 1 44 ? -2.377 33.281 -5.312 1 97.44 44 ARG B C 1
ATOM 3048 O O . ARG B 1 44 ? -1.473 34.094 -5.195 1 97.44 44 ARG B O 1
ATOM 3055 N N . LEU B 1 45 ? -2.213 32.125 -5.918 1 97.62 45 LEU B N 1
ATOM 3056 C CA . LEU B 1 45 ? -0.896 31.734 -6.41 1 97.62 45 LEU B CA 1
ATOM 3057 C C . LEU B 1 45 ? -0.406 32.688 -7.484 1 97.62 45 LEU B C 1
ATOM 3059 O O . LEU B 1 45 ? 0.744 33.156 -7.445 1 97.62 45 LEU B O 1
ATOM 3063 N N . PRO B 1 46 ? -1.219 33.062 -8.484 1 96.25 46 PRO B N 1
ATOM 3064 C CA . PRO B 1 46 ? -0.77 34.031 -9.484 1 96.25 46 PRO B CA 1
ATOM 3065 C C . PRO B 1 46 ? -0.394 35.406 -8.867 1 96.25 46 PRO B C 1
ATOM 3067 O O . PRO B 1 46 ? 0.505 36.062 -9.367 1 96.25 46 PRO B O 1
ATOM 3070 N N . GLU B 1 47 ? -0.972 35.719 -7.793 1 96.19 47 GLU B N 1
ATOM 3071 C CA . GLU B 1 47 ? -0.712 37 -7.129 1 96.19 47 GLU B CA 1
ATOM 3072 C C . GLU B 1 47 ? 0.699 37.031 -6.551 1 96.19 47 GLU B C 1
ATOM 3074 O O . GLU B 1 47 ? 1.261 38.125 -6.352 1 96.19 47 GLU B O 1
ATOM 3079 N N . CYS B 1 48 ? 1.216 35.969 -6.312 1 92.44 48 CYS B N 1
ATOM 3080 C CA . CYS B 1 48 ? 2.557 35.938 -5.742 1 92.44 48 CYS B CA 1
ATOM 3081 C C . CYS B 1 48 ? 3.576 35.438 -6.77 1 92.44 48 CYS B C 1
ATOM 3083 O O . CYS B 1 48 ? 4.652 34.969 -6.41 1 92.44 48 CYS B O 1
ATOM 3085 N N . GLY B 1 49 ? 3.16 35.438 -8.086 1 94.5 49 GLY B N 1
ATOM 3086 C CA . GLY B 1 49 ? 4.09 35.125 -9.156 1 94.5 49 GLY B CA 1
ATOM 3087 C C . GLY B 1 49 ? 4.16 33.625 -9.469 1 94.5 49 GLY B C 1
ATOM 3088 O O . GLY B 1 49 ? 5.059 33.188 -10.18 1 94.5 49 GLY B O 1
ATOM 3089 N N . GLY B 1 50 ? 3.217 32.906 -8.891 1 96.62 50 GLY B N 1
ATOM 3090 C CA . GLY B 1 50 ? 3.201 31.453 -9.125 1 96.62 50 GLY B CA 1
ATOM 3091 C C . GLY B 1 50 ? 2.285 31.047 -10.258 1 96.62 50 GLY B C 1
ATOM 3092 O O . GLY B 1 50 ? 1.721 31.906 -10.945 1 96.62 50 GLY B O 1
ATOM 3093 N N . GLN B 1 51 ? 2.262 29.781 -10.523 1 97.62 51 GLN B N 1
ATOM 3094 C CA . GLN B 1 51 ? 1.463 29.234 -11.617 1 97.62 51 GLN B CA 1
ATOM 3095 C C . GLN B 1 51 ? 0.466 28.203 -11.109 1 97.62 51 GLN B C 1
ATOM 3097 O O . GLN B 1 51 ? 0.816 27.344 -10.297 1 97.62 51 GLN B O 1
ATOM 3102 N N . PHE B 1 52 ? -0.717 28.344 -11.531 1 98.19 52 PHE B N 1
ATOM 3103 C CA . PHE B 1 52 ? -1.802 27.406 -11.25 1 98.19 52 PHE B CA 1
ATOM 3104 C C . PHE B 1 52 ? -2.264 26.719 -12.531 1 98.19 52 PHE B C 1
ATOM 3106 O O . PHE B 1 52 ? -2.586 27.375 -13.523 1 98.19 52 PHE B O 1
ATOM 3113 N N . VAL B 1 53 ? -2.275 25.359 -12.523 1 98.06 53 VAL B N 1
ATOM 3114 C CA . VAL B 1 53 ? -2.797 24.609 -13.664 1 98.06 53 VAL B CA 1
ATOM 3115 C C . VAL B 1 53 ? -3.836 23.609 -13.188 1 98.06 53 VAL B C 1
ATOM 3117 O O . VAL B 1 53 ? -3.535 22.734 -12.359 1 98.06 53 VAL B O 1
ATOM 3120 N N . GLN B 1 54 ? -5.016 23.75 -13.578 1 97.44 54 GLN B N 1
ATOM 3121 C CA . GLN B 1 54 ? -5.973 22.641 -13.469 1 97.44 54 GLN B CA 1
ATOM 3122 C C . GLN B 1 54 ? -5.695 21.562 -14.508 1 97.44 54 GLN B C 1
ATOM 3124 O O . GLN B 1 54 ? -5.984 21.75 -15.695 1 97.44 54 GLN B O 1
ATOM 3129 N N . ALA B 1 55 ? -5.211 20.5 -14.039 1 96.69 55 ALA B N 1
ATOM 3130 C CA . ALA B 1 55 ? -4.797 19.422 -14.953 1 96.69 55 ALA B CA 1
ATOM 3131 C C . ALA B 1 55 ? -6.008 18.672 -15.492 1 96.69 55 ALA B C 1
ATOM 3133 O O . ALA B 1 55 ? -7.109 18.781 -14.945 1 96.69 55 ALA B O 1
ATOM 3134 N N . GLU B 1 56 ? -5.844 17.922 -16.562 1 95.62 56 GLU B N 1
ATOM 3135 C CA . GLU B 1 56 ? -6.895 17.109 -17.172 1 95.62 56 GLU B CA 1
ATOM 3136 C C . GLU B 1 56 ? -7.203 15.875 -16.344 1 95.62 56 GLU B C 1
ATOM 3138 O O . GLU B 1 56 ? -8.273 15.273 -16.484 1 95.62 56 GLU B O 1
ATOM 3143 N N . SER B 1 57 ? -6.289 15.484 -15.547 1 96.44 57 SER B N 1
ATOM 3144 C CA . SER B 1 57 ? -6.406 14.328 -14.672 1 96.44 57 SER B CA 1
ATOM 3145 C C . SER B 1 57 ? -5.332 14.344 -13.586 1 96.44 57 SER B C 1
ATOM 3147 O O . SER B 1 57 ? -4.406 15.156 -13.641 1 96.44 57 SER B O 1
ATOM 3149 N N . GLU B 1 58 ? -5.492 13.555 -12.711 1 97.06 58 GLU B N 1
ATOM 3150 C CA . GLU B 1 58 ? -4.48 13.43 -11.664 1 97.06 58 GLU B CA 1
ATOM 3151 C C . GLU B 1 58 ? -3.195 12.812 -12.219 1 97.06 58 GLU B C 1
ATOM 3153 O O . GLU B 1 58 ? -2.105 13.086 -11.703 1 97.06 58 GLU B O 1
ATOM 3158 N N . VAL B 1 59 ? -3.234 11.992 -13.266 1 97.44 59 VAL B N 1
ATOM 3159 C CA . VAL B 1 59 ? -2.025 11.516 -13.938 1 97.44 59 VAL B CA 1
ATOM 3160 C C . VAL B 1 59 ? -1.241 12.695 -14.492 1 97.44 59 VAL B C 1
ATOM 3162 O O . VAL B 1 59 ? -0.023 12.781 -14.32 1 97.44 59 VAL B O 1
ATOM 3165 N N . ALA B 1 60 ? -1.979 13.586 -15.125 1 98 60 ALA B N 1
ATOM 3166 C CA . ALA B 1 60 ? -1.334 14.789 -15.664 1 98 60 ALA B CA 1
ATOM 3167 C C . ALA B 1 60 ? -0.767 15.648 -14.539 1 98 60 ALA B C 1
ATOM 3169 O O . ALA B 1 60 ? 0.353 16.156 -14.641 1 98 60 ALA B O 1
ATOM 3170 N N . ALA B 1 61 ? -1.504 15.82 -13.484 1 98.5 61 ALA B N 1
ATOM 3171 C CA . ALA B 1 61 ? -1.115 16.688 -12.367 1 98.5 61 ALA B CA 1
ATOM 3172 C C . ALA B 1 61 ? 0.197 16.219 -11.75 1 98.5 61 ALA B C 1
ATOM 3174 O O . ALA B 1 61 ? 1.108 17.016 -11.531 1 98.5 61 ALA B O 1
ATOM 3175 N N . ILE B 1 62 ? 0.285 14.922 -11.5 1 98.56 62 ILE B N 1
ATOM 3176 C CA . ILE B 1 62 ? 1.457 14.406 -10.805 1 98.56 62 ILE B CA 1
ATOM 3177 C C . ILE B 1 62 ? 2.682 14.5 -11.711 1 98.56 62 ILE B C 1
ATOM 3179 O O . ILE B 1 62 ? 3.797 14.727 -11.234 1 98.56 62 ILE B O 1
ATOM 3183 N N . ASN B 1 63 ? 2.496 14.32 -13 1 97.81 63 ASN B N 1
ATOM 3184 C CA . ASN B 1 63 ? 3.625 14.414 -13.914 1 97.81 63 ASN B CA 1
ATOM 3185 C C . ASN B 1 63 ? 4.09 15.859 -14.086 1 97.81 63 ASN B C 1
ATOM 3187 O O . ASN B 1 63 ? 5.281 16.109 -14.266 1 97.81 63 ASN B O 1
ATOM 3191 N N . MET B 1 64 ? 3.156 16.797 -14.047 1 98.38 64 MET B N 1
ATOM 3192 C CA . MET B 1 64 ? 3.545 18.203 -14.023 1 98.38 64 MET B CA 1
ATOM 3193 C C . MET B 1 64 ? 4.301 18.547 -12.742 1 98.38 64 MET B C 1
ATOM 3195 O O . MET B 1 64 ? 5.281 19.297 -12.773 1 98.38 64 MET B O 1
ATOM 3199 N N . LEU B 1 65 ? 3.836 18 -11.633 1 98.5 65 LEU B N 1
ATOM 3200 C CA . LEU B 1 65 ? 4.516 18.188 -10.352 1 98.5 65 LEU B CA 1
ATOM 3201 C C . LEU B 1 65 ? 5.938 17.641 -10.406 1 98.5 65 LEU B C 1
ATOM 3203 O O . LEU B 1 65 ? 6.867 18.266 -9.891 1 98.5 65 LEU B O 1
ATOM 3207 N N . LEU B 1 66 ? 6.043 16.453 -11.023 1 97.38 66 LEU B N 1
ATOM 3208 C CA . LEU B 1 66 ? 7.355 15.859 -11.242 1 97.38 66 LEU B CA 1
ATOM 3209 C C . LEU B 1 66 ? 8.281 16.828 -11.969 1 97.38 66 LEU B C 1
ATOM 3211 O O . LEU B 1 66 ? 9.43 17.016 -11.57 1 97.38 66 LEU B O 1
ATOM 3215 N N . GLY B 1 67 ? 7.793 17.453 -13.031 1 96 67 GLY B N 1
ATOM 3216 C CA . GLY B 1 67 ? 8.586 18.406 -13.781 1 96 67 GLY B CA 1
ATOM 3217 C C . GLY B 1 67 ? 9.023 19.594 -12.945 1 96 67 GLY B C 1
ATOM 3218 O O . GLY B 1 67 ? 10.195 19.984 -12.977 1 96 67 GLY B O 1
ATOM 3219 N N . ALA B 1 68 ? 8.102 20.172 -12.203 1 96.88 68 ALA B N 1
ATOM 3220 C CA . ALA B 1 68 ? 8.406 21.328 -11.359 1 96.88 68 ALA B CA 1
ATOM 3221 C C . ALA B 1 68 ? 9.406 20.953 -10.266 1 96.88 68 ALA B C 1
ATOM 3223 O O . ALA B 1 68 ? 10.375 21.688 -10.031 1 96.88 68 ALA B O 1
ATOM 3224 N N . GLY B 1 69 ? 9.172 19.828 -9.586 1 96.62 69 GLY B N 1
ATOM 3225 C CA . GLY B 1 69 ? 10.086 19.359 -8.562 1 96.62 69 GLY B CA 1
ATOM 3226 C C . GLY B 1 69 ? 11.5 19.125 -9.078 1 96.62 69 GLY B C 1
ATOM 3227 O O . GLY B 1 69 ? 12.469 19.422 -8.383 1 96.62 69 GLY B O 1
ATOM 3228 N N . ALA B 1 70 ? 11.57 18.578 -10.281 1 95.44 70 ALA B N 1
ATOM 3229 C CA . ALA B 1 70 ? 12.875 18.312 -10.898 1 95.44 70 ALA B CA 1
ATOM 3230 C C . ALA B 1 70 ? 13.656 19.609 -11.094 1 95.44 70 ALA B C 1
ATOM 3232 O O . ALA B 1 70 ? 14.891 19.594 -11.086 1 95.44 70 ALA B O 1
ATOM 3233 N N . CYS B 1 71 ? 12.977 20.703 -11.227 1 94.12 71 CYS B N 1
ATOM 3234 C CA . CYS B 1 71 ? 13.617 22 -11.438 1 94.12 71 CYS B CA 1
ATOM 3235 C C . CYS B 1 71 ? 13.867 22.703 -10.109 1 94.12 71 CYS B C 1
ATOM 3237 O O . CYS B 1 71 ? 14.312 23.844 -10.086 1 94.12 71 CYS B O 1
ATOM 3239 N N . GLY B 1 72 ? 13.539 22.094 -9.031 1 94.38 72 GLY B N 1
ATOM 3240 C CA . GLY B 1 72 ? 13.781 22.672 -7.715 1 94.38 72 GLY B CA 1
ATOM 3241 C C . GLY B 1 72 ? 12.75 23.703 -7.312 1 94.38 72 GLY B C 1
ATOM 3242 O O . GLY B 1 72 ? 13 24.516 -6.426 1 94.38 72 GLY B O 1
ATOM 3243 N N . ILE B 1 73 ? 11.641 23.703 -7.984 1 95.75 73 ILE B N 1
ATOM 3244 C CA . ILE B 1 73 ? 10.578 24.656 -7.691 1 95.75 73 ILE B CA 1
ATOM 3245 C C . ILE B 1 73 ? 9.672 24.109 -6.598 1 95.75 73 ILE B C 1
ATOM 3247 O O . ILE B 1 73 ? 9.172 22.984 -6.703 1 95.75 73 ILE B O 1
ATOM 3251 N N . PRO B 1 74 ? 9.523 24.828 -5.492 1 97.62 74 PRO B N 1
ATOM 3252 C CA . PRO B 1 74 ? 8.508 24.406 -4.527 1 97.62 74 PRO B CA 1
ATOM 3253 C C . PRO B 1 74 ? 7.113 24.312 -5.137 1 97.62 74 PRO B C 1
ATOM 3255 O O . PRO B 1 74 ? 6.531 25.344 -5.5 1 97.62 74 PRO B O 1
ATOM 3258 N N . ALA B 1 75 ? 6.613 23.141 -5.336 1 98.44 75 ALA B N 1
ATOM 3259 C CA . ALA B 1 75 ? 5.344 22.875 -6.012 1 98.44 75 ALA B CA 1
ATOM 3260 C C . ALA B 1 75 ? 4.531 21.828 -5.258 1 98.44 75 ALA B C 1
ATOM 3262 O O . ALA B 1 75 ? 5.078 21.078 -4.457 1 98.44 75 ALA B O 1
ATOM 3263 N N . MET B 1 76 ? 3.246 21.859 -5.496 1 98.81 76 MET B N 1
ATOM 3264 C CA . MET B 1 76 ? 2.412 20.891 -4.793 1 98.81 76 MET B CA 1
ATOM 3265 C C . MET B 1 76 ? 1.22 20.469 -5.645 1 98.81 76 MET B C 1
ATOM 3267 O O . MET B 1 76 ? 0.947 21.078 -6.68 1 98.81 76 MET B O 1
ATOM 3271 N N . THR B 1 77 ? 0.648 19.406 -5.254 1 98.88 77 THR B N 1
ATOM 3272 C CA . THR B 1 77 ? -0.661 18.969 -5.73 1 98.88 77 THR B CA 1
ATOM 3273 C C . THR B 1 77 ? -1.542 18.531 -4.566 1 98.88 77 THR B C 1
ATOM 3275 O O . THR B 1 77 ? -1.066 18.406 -3.436 1 98.88 77 THR B O 1
ATOM 3278 N N . SER B 1 78 ? -2.779 18.531 -4.77 1 98.81 78 SER B N 1
ATOM 3279 C CA . SER B 1 78 ? -3.736 18 -3.807 1 98.81 78 SER B CA 1
ATOM 3280 C C . SER B 1 78 ? -4.82 17.172 -4.5 1 98.81 78 SER B C 1
ATOM 3282 O O . SER B 1 78 ? -5.152 17.422 -5.66 1 98.81 78 SER B O 1
ATOM 3284 N N . SER B 1 79 ? -5.277 16.172 -3.887 1 98.62 79 SER B N 1
ATOM 3285 C CA . SER B 1 79 ? -6.371 15.336 -4.371 1 98.62 79 SER B CA 1
ATOM 3286 C C . SER B 1 79 ? -7.012 14.547 -3.232 1 98.62 79 SER B C 1
ATOM 3288 O O . SER B 1 79 ? -6.934 14.953 -2.07 1 98.62 79 SER B O 1
ATOM 3290 N N . SER B 1 80 ? -7.863 13.578 -3.629 1 98.12 80 SER B N 1
ATOM 3291 C CA . SER B 1 80 ? -8.547 12.742 -2.656 1 98.12 80 SER B CA 1
ATOM 3292 C C . SER B 1 80 ? -8.555 11.281 -3.092 1 98.12 80 SER B C 1
ATOM 3294 O O . SER B 1 80 ? -8.984 10.961 -4.199 1 98.12 80 SER B O 1
ATOM 3296 N N . SER B 1 81 ? -8.094 10.406 -2.285 1 97.31 81 SER B N 1
ATOM 3297 C CA . SER B 1 81 ? -8.234 8.953 -2.311 1 97.31 81 SER B CA 1
ATOM 3298 C C . SER B 1 81 ? -8.094 8.414 -3.727 1 97.31 81 SER B C 1
ATOM 3300 O O . SER B 1 81 ? -6.977 8.219 -4.215 1 97.31 81 SER B O 1
ATOM 3302 N N . CYS B 1 82 ? -9.242 8.406 -4.531 1 96.06 82 CYS B N 1
ATOM 3303 C CA . CYS B 1 82 ? -9.195 7.82 -5.867 1 96.06 82 CYS B CA 1
ATOM 3304 C C . CYS B 1 82 ? -8.258 8.602 -6.777 1 96.06 82 CYS B C 1
ATOM 3306 O O . CYS B 1 82 ? -7.539 8.008 -7.582 1 96.06 82 CYS B O 1
ATOM 3308 N N . GLY B 1 83 ? -8.273 9.945 -6.625 1 97.44 83 GLY B N 1
ATOM 3309 C CA . GLY B 1 83 ? -7.328 10.75 -7.387 1 97.44 83 GLY B CA 1
ATOM 3310 C C . GLY B 1 83 ? -5.883 10.445 -7.047 1 97.44 83 GLY B C 1
ATOM 3311 O O . GLY B 1 83 ? -5.02 10.453 -7.93 1 97.44 83 GLY B O 1
ATOM 3312 N N . ILE B 1 84 ? -5.598 10.211 -5.809 1 98.25 84 ILE B N 1
ATOM 3313 C CA . ILE B 1 84 ? -4.246 9.867 -5.375 1 98.25 84 ILE B CA 1
ATOM 3314 C C . ILE B 1 84 ? -3.85 8.516 -5.961 1 98.25 84 ILE B C 1
ATOM 3316 O O . ILE B 1 84 ? -2.686 8.297 -6.305 1 98.25 84 ILE B O 1
ATOM 3320 N N . SER B 1 85 ? -4.809 7.57 -6.062 1 97.94 85 SER B N 1
ATOM 3321 C CA . SER B 1 85 ? -4.551 6.273 -6.68 1 97.94 85 SER B CA 1
ATOM 3322 C C . SER B 1 85 ? -4.059 6.434 -8.117 1 97.94 85 SER B C 1
ATOM 3324 O O . SER B 1 85 ? -3.201 5.672 -8.57 1 97.94 85 SER B O 1
ATOM 3326 N N . LEU B 1 86 ? -4.559 7.422 -8.828 1 97.88 86 LEU B N 1
ATOM 3327 C CA . LEU B 1 86 ? -4.16 7.684 -10.203 1 97.88 86 LEU B CA 1
ATOM 3328 C C . LEU B 1 86 ? -2.752 8.266 -10.258 1 97.88 86 LEU B C 1
ATOM 3330 O O . LEU B 1 86 ? -2.105 8.242 -11.312 1 97.88 86 LEU B O 1
ATOM 3334 N N . MET B 1 87 ? -2.283 8.797 -9.133 1 98.12 87 MET B N 1
ATOM 3335 C CA . MET B 1 87 ? -1 9.492 -9.102 1 98.12 87 MET B CA 1
ATOM 3336 C C . MET B 1 87 ? 0.127 8.531 -8.727 1 98.12 87 MET B C 1
ATOM 3338 O O . MET B 1 87 ? 1.3 8.914 -8.75 1 98.12 87 MET B O 1
ATOM 3342 N N . GLN B 1 88 ? -0.164 7.25 -8.453 1 97.88 88 GLN B N 1
ATOM 3343 C CA . GLN B 1 88 ? 0.769 6.371 -7.758 1 97.88 88 GLN B CA 1
ATOM 3344 C C . GLN B 1 88 ? 2.025 6.129 -8.586 1 97.88 88 GLN B C 1
ATOM 3346 O O . GLN B 1 88 ? 3.131 6.062 -8.047 1 97.88 88 GLN B O 1
ATOM 3351 N N . GLU B 1 89 ? 1.91 5.941 -9.922 1 97.25 89 GLU B N 1
ATOM 3352 C CA . GLU B 1 89 ? 3.105 5.766 -10.742 1 97.25 89 GLU B CA 1
ATOM 3353 C C . GLU B 1 89 ? 4.031 6.973 -10.633 1 97.25 89 GLU B C 1
ATOM 3355 O O . GLU B 1 89 ? 5.242 6.82 -10.453 1 97.25 89 GLU B O 1
ATOM 3360 N N . GLY B 1 90 ? 3.422 8.172 -10.742 1 97.12 90 GLY B N 1
ATOM 3361 C CA . GLY B 1 90 ? 4.215 9.391 -10.664 1 97.12 90 GLY B CA 1
ATOM 3362 C C . GLY B 1 90 ? 4.879 9.578 -9.312 1 97.12 90 GLY B C 1
ATOM 3363 O O . GLY B 1 90 ? 6.027 10.023 -9.234 1 97.12 90 GLY B O 1
ATOM 3364 N N . ILE B 1 91 ? 4.199 9.219 -8.234 1 97.69 91 ILE B N 1
ATOM 3365 C CA . ILE B 1 91 ? 4.73 9.359 -6.883 1 97.69 91 ILE B CA 1
ATOM 3366 C C . ILE B 1 91 ? 5.945 8.445 -6.711 1 97.69 91 ILE B C 1
ATOM 3368 O O . ILE B 1 91 ? 6.992 8.875 -6.227 1 97.69 91 ILE B O 1
ATOM 3372 N N . SER B 1 92 ? 5.793 7.215 -7.133 1 96.69 92 SER B N 1
ATOM 3373 C CA . SER B 1 92 ? 6.898 6.262 -7.055 1 96.69 92 SER B CA 1
ATOM 3374 C C . SER B 1 92 ? 8.078 6.715 -7.906 1 96.69 92 SER B C 1
ATOM 3376 O O . SER B 1 92 ? 9.234 6.535 -7.523 1 96.69 92 SER B O 1
ATOM 3378 N N . TYR B 1 93 ? 7.762 7.32 -9.062 1 96.38 93 TYR B N 1
ATOM 3379 C CA . TYR B 1 93 ? 8.789 7.828 -9.961 1 96.38 93 TYR B CA 1
ATOM 3380 C C . TYR B 1 93 ? 9.578 8.961 -9.305 1 96.38 93 TYR B C 1
ATOM 3382 O O . TYR B 1 93 ? 10.812 8.984 -9.375 1 96.38 93 TYR B O 1
ATOM 3390 N N . MET B 1 94 ? 8.898 9.812 -8.68 1 96.31 94 MET B N 1
ATOM 3391 C CA . MET B 1 94 ? 9.555 10.938 -8.016 1 96.31 94 MET B CA 1
ATOM 3392 C C . MET B 1 94 ? 10.43 10.461 -6.871 1 96.31 94 MET B C 1
ATOM 3394 O O . MET B 1 94 ? 11.555 10.938 -6.703 1 96.31 94 MET B O 1
ATOM 3398 N N . ALA B 1 95 ? 9.938 9.508 -6.094 1 95.81 95 ALA B N 1
ATOM 3399 C CA . ALA B 1 95 ? 10.727 8.945 -5.004 1 95.81 95 ALA B CA 1
ATOM 3400 C C . ALA B 1 95 ? 12 8.289 -5.527 1 95.81 95 ALA B C 1
ATOM 3402 O O . ALA B 1 95 ? 13.086 8.508 -4.992 1 95.81 95 ALA B O 1
ATOM 3403 N N . GLY B 1 96 ? 11.828 7.5 -6.586 1 93.88 96 GLY B N 1
ATOM 3404 C CA . GLY B 1 96 ? 12.969 6.812 -7.18 1 93.88 96 GLY B CA 1
ATOM 3405 C C . GLY B 1 96 ? 13.977 7.758 -7.805 1 93.88 96 GLY B C 1
ATOM 3406 O O . GLY B 1 96 ? 15.164 7.434 -7.902 1 93.88 96 GLY B O 1
ATOM 3407 N N . SER B 1 97 ? 13.523 8.984 -8.18 1 93.44 97 SER B N 1
ATOM 3408 C CA . SER B 1 97 ? 14.367 9.945 -8.875 1 93.44 97 SER B CA 1
ATOM 3409 C C . SER B 1 97 ? 14.883 11.023 -7.926 1 93.44 97 SER B C 1
ATOM 3411 O O . SER B 1 97 ? 15.531 11.977 -8.352 1 93.44 97 SER B O 1
ATOM 3413 N N . HIS B 1 98 ? 14.602 10.914 -6.703 1 93.69 98 HIS B N 1
ATOM 3414 C CA . HIS B 1 98 ? 15.016 11.898 -5.703 1 93.69 98 HIS B CA 1
ATOM 3415 C C . HIS B 1 98 ? 14.508 13.289 -6.051 1 93.69 98 HIS B C 1
ATOM 3417 O O . HIS B 1 98 ? 15.281 14.242 -6.105 1 93.69 98 HIS B O 1
ATOM 3423 N N . ILE B 1 99 ? 13.234 13.32 -6.273 1 96.12 99 ILE B N 1
ATOM 3424 C CA . ILE B 1 99 ? 12.586 14.586 -6.617 1 96.12 99 ILE B CA 1
ATOM 3425 C C . ILE B 1 99 ? 11.617 14.992 -5.508 1 96.12 99 ILE B C 1
ATOM 3427 O O . ILE B 1 99 ? 10.758 14.203 -5.109 1 96.12 99 ILE B O 1
ATOM 3431 N N . PRO B 1 100 ? 11.781 16.172 -4.98 1 97.25 100 PRO B N 1
ATOM 3432 C CA . PRO B 1 100 ? 10.844 16.641 -3.949 1 97.25 100 PRO B CA 1
ATOM 3433 C C . PRO B 1 100 ? 9.453 16.922 -4.496 1 97.25 100 PRO B C 1
ATOM 3435 O O . PRO B 1 100 ? 9.305 17.344 -5.645 1 97.25 100 PRO B O 1
ATOM 3438 N N . ALA B 1 101 ? 8.492 16.656 -3.678 1 96.62 101 ALA B N 1
ATOM 3439 C CA . ALA B 1 101 ? 7.094 16.969 -3.973 1 96.62 101 ALA B CA 1
ATOM 3440 C C . ALA B 1 101 ? 6.266 17.031 -2.693 1 96.62 101 ALA B C 1
ATOM 3442 O O . ALA B 1 101 ? 6.512 16.281 -1.747 1 96.62 101 ALA B O 1
ATOM 3443 N N . VAL B 1 102 ? 5.348 17.984 -2.697 1 98.88 102 VAL B N 1
ATOM 3444 C CA . VAL B 1 102 ? 4.367 18.016 -1.617 1 98.88 102 VAL B CA 1
ATOM 3445 C C . VAL B 1 102 ? 2.992 17.625 -2.156 1 98.88 102 VAL B C 1
ATOM 3447 O O . VAL B 1 102 ? 2.498 18.219 -3.113 1 98.88 102 VAL B O 1
ATOM 3450 N N . ILE B 1 103 ? 2.42 16.594 -1.602 1 98.88 103 ILE B N 1
ATOM 3451 C CA . ILE B 1 103 ? 1.145 16.031 -2.031 1 98.88 103 ILE B CA 1
ATOM 3452 C C . ILE B 1 103 ? 0.161 16.031 -0.863 1 98.88 103 ILE B C 1
ATOM 3454 O O . ILE B 1 103 ? 0.465 15.516 0.213 1 98.88 103 ILE B O 1
ATOM 3458 N N . VAL B 1 104 ? -0.964 16.656 -1.08 1 98.94 104 VAL B N 1
ATOM 3459 C CA . VAL B 1 104 ? -2 16.641 -0.051 1 98.94 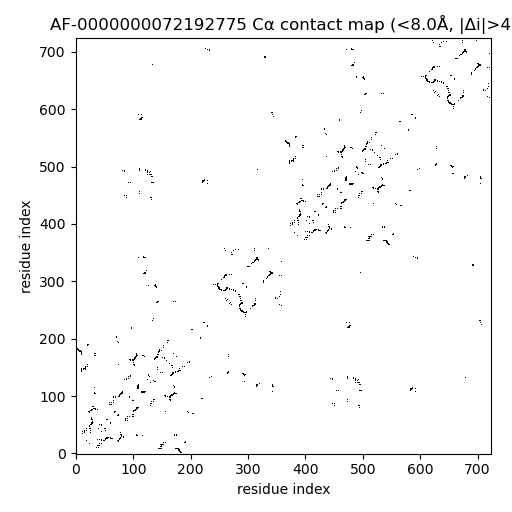104 VAL B CA 1
ATOM 3460 C C . VAL B 1 104 ? -3.094 15.648 -0.435 1 98.94 104 VAL B C 1
ATOM 3462 O O . VAL B 1 104 ? -3.654 15.727 -1.531 1 98.94 104 VAL B O 1
ATOM 3465 N N . ASN B 1 105 ? -3.375 14.695 0.391 1 98.81 105 ASN B N 1
ATOM 3466 C CA . ASN B 1 105 ? -4.488 13.766 0.265 1 98.81 105 ASN B CA 1
ATOM 3467 C C . ASN B 1 105 ? -5.539 13.992 1.35 1 98.81 105 ASN B C 1
ATOM 3469 O O . ASN B 1 105 ? -5.352 13.586 2.498 1 98.81 105 ASN B O 1
ATOM 3473 N N . MET B 1 106 ? -6.605 14.703 0.984 1 98.81 106 MET B N 1
ATOM 3474 C CA . MET B 1 106 ? -7.773 14.742 1.861 1 98.81 106 MET B CA 1
ATOM 3475 C C . MET B 1 106 ? -8.688 13.547 1.605 1 98.81 106 MET B C 1
ATOM 3477 O O . MET B 1 106 ? -9.547 13.594 0.724 1 98.81 106 MET B O 1
ATOM 3481 N N . GLU B 1 107 ? -8.562 12.562 2.465 1 98.31 107 GLU B N 1
ATOM 3482 C CA . GLU B 1 107 ? -9.18 11.258 2.23 1 98.31 107 GLU B CA 1
ATOM 3483 C C . GLU B 1 107 ? -10.703 11.367 2.215 1 98.31 107 GLU B C 1
ATOM 3485 O O . GLU B 1 107 ? -11.289 12.109 3.006 1 98.31 107 GLU B O 1
ATOM 3490 N N . ARG B 1 108 ? -11.258 10.648 1.333 1 96.44 108 ARG B N 1
ATOM 3491 C CA . ARG B 1 108 ? -12.695 10.422 1.311 1 96.44 108 ARG B CA 1
ATOM 3492 C C . ARG B 1 108 ? -13.016 8.93 1.353 1 96.44 108 ARG B C 1
ATOM 3494 O O . ARG B 1 108 ? -12.117 8.094 1.229 1 96.44 108 ARG B O 1
ATOM 3501 N N . GLY B 1 109 ? -14.305 8.617 1.485 1 94.62 109 GLY B N 1
ATOM 3502 C CA . GLY B 1 109 ? -14.711 7.234 1.657 1 94.62 109 GLY B CA 1
ATOM 3503 C C . GLY B 1 109 ? -14.422 6.367 0.445 1 94.62 109 GLY B C 1
ATOM 3504 O O . GLY B 1 109 ? -14.688 6.77 -0.689 1 94.62 109 GLY B O 1
ATOM 3505 N N . GLY B 1 110 ? -13.812 5.148 0.61 1 93.56 110 GLY B N 1
ATOM 3506 C CA . GLY B 1 110 ? -13.602 4.105 -0.379 1 93.56 110 GLY B CA 1
ATOM 3507 C C . GLY B 1 110 ? -13.773 2.705 0.182 1 93.56 110 GLY B C 1
ATOM 3508 O O . GLY B 1 110 ? -14.234 2.537 1.311 1 93.56 110 GLY B O 1
ATOM 3509 N N . PRO B 1 111 ? -13.461 1.727 -0.626 1 94.81 111 PRO B N 1
ATOM 3510 C CA . PRO B 1 111 ? -12.891 1.782 -1.976 1 94.81 111 PRO B CA 1
ATOM 3511 C C . PRO B 1 111 ? -13.945 2.076 -3.045 1 94.81 111 PRO B C 1
ATOM 3513 O O . PRO B 1 111 ? -15.117 2.254 -2.727 1 94.81 111 PRO B O 1
ATOM 3516 N N . GLY B 1 112 ? -13.516 2.182 -4.32 1 91.25 112 GLY B N 1
ATOM 3517 C CA . GLY B 1 112 ? -14.406 2.58 -5.398 1 91.25 112 GLY B CA 1
ATOM 3518 C C . GLY B 1 112 ? -14.641 4.074 -5.453 1 91.25 112 GLY B C 1
ATOM 3519 O O . GLY B 1 112 ? -13.812 4.859 -4.988 1 91.25 112 GLY B O 1
ATOM 3520 N N . LEU B 1 113 ? -15.703 4.449 -6.062 1 87.06 113 LEU B N 1
ATOM 3521 C CA . LEU B 1 113 ? -16.031 5.871 -6.012 1 87.06 113 LEU B CA 1
ATOM 3522 C C . LEU B 1 113 ? -16.391 6.297 -4.594 1 87.06 113 LEU B C 1
ATOM 3524 O O . LEU B 1 113 ? -16.25 7.469 -4.238 1 87.06 113 LEU B O 1
ATOM 3528 N N . GLY B 1 114 ? -16.875 5.23 -3.865 1 90.75 114 GLY B N 1
ATOM 3529 C CA . GLY B 1 114 ? -17.109 5.461 -2.447 1 90.75 114 GLY B CA 1
ATOM 3530 C C . GLY B 1 114 ? -18.109 6.574 -2.18 1 90.75 114 GLY B C 1
ATOM 3531 O O . GLY B 1 114 ? -19.203 6.582 -2.736 1 90.75 114 GLY B O 1
ATOM 3532 N N . ASP B 1 115 ? -17.781 7.363 -1.221 1 91 115 ASP B N 1
ATOM 3533 C CA . ASP B 1 115 ? -18.547 8.562 -0.913 1 91 115 ASP B CA 1
ATOM 3534 C C . ASP B 1 115 ? -17.625 9.734 -0.564 1 91 115 ASP B C 1
ATOM 3536 O O . ASP B 1 115 ? -16.422 9.656 -0.776 1 91 115 ASP B O 1
ATOM 3540 N N . ILE B 1 116 ? -18.188 10.867 -0.198 1 89.62 116 ILE B N 1
ATOM 3541 C CA . ILE B 1 116 ? -17.375 12.055 0.031 1 89.62 116 ILE B CA 1
ATOM 3542 C C . ILE B 1 116 ? -17.219 12.289 1.532 1 89.62 116 ILE B C 1
ATOM 3544 O O . ILE B 1 116 ? -16.672 13.312 1.952 1 89.62 116 ILE B O 1
ATOM 3548 N N . GLY B 1 117 ? -17.625 11.266 2.311 1 93.25 117 GLY B N 1
ATOM 3549 C CA . GLY B 1 117 ? -17.531 11.375 3.758 1 93.25 117 GLY B CA 1
ATOM 3550 C C . GLY B 1 117 ? -16.156 11.039 4.297 1 93.25 117 GLY B C 1
ATOM 3551 O O . GLY B 1 117 ? -15.234 10.734 3.527 1 93.25 117 GLY B O 1
ATOM 3552 N N . PRO B 1 118 ? -16.016 11.125 5.586 1 95.56 118 PRO B N 1
ATOM 3553 C CA . PRO B 1 118 ? -14.695 10.961 6.195 1 95.56 118 PRO B CA 1
ATOM 3554 C C . PRO B 1 118 ? -14.188 9.523 6.137 1 95.56 118 PRO B C 1
ATOM 3556 O O . PRO B 1 118 ? -14.977 8.586 6.266 1 95.56 118 PRO B O 1
ATOM 3559 N N . SER B 1 119 ? -12.945 9.398 5.934 1 97.56 119 SER B N 1
ATOM 3560 C CA . SER B 1 119 ? -12.273 8.109 5.887 1 97.56 119 SER B CA 1
ATOM 3561 C C . SER B 1 119 ? -10.789 8.25 6.207 1 97.56 119 SER B C 1
ATOM 3563 O O . SER B 1 119 ? -10.203 9.32 6.016 1 97.56 119 SER B O 1
ATOM 3565 N N . GLN B 1 120 ? -10.25 7.254 6.727 1 98.38 120 GLN B N 1
ATOM 3566 C CA . GLN B 1 120 ? -8.805 7.121 6.895 1 98.38 120 GLN B CA 1
ATOM 3567 C C . GLN B 1 120 ? -8.289 5.852 6.227 1 98.38 120 GLN B C 1
ATOM 3569 O O . GLN B 1 120 ? -7.336 5.234 6.707 1 98.38 120 GLN B O 1
ATOM 3574 N N . GLY B 1 121 ? -9 5.5 5.172 1 97.62 121 GLY B N 1
ATOM 3575 C CA . GLY B 1 121 ? -8.75 4.223 4.523 1 97.62 121 GLY B CA 1
ATOM 3576 C C . GLY B 1 121 ? -7.578 4.266 3.559 1 97.62 121 GLY B C 1
ATOM 3577 O O . GLY B 1 121 ? -7.289 3.277 2.879 1 97.62 121 GLY B O 1
ATOM 3578 N N . ASP B 1 122 ? -6.848 5.387 3.445 1 97.94 122 ASP B N 1
ATOM 3579 C CA . ASP B 1 122 ? -5.727 5.5 2.52 1 97.94 122 ASP B CA 1
ATOM 3580 C C . ASP B 1 122 ? -4.395 5.402 3.258 1 97.94 122 ASP B C 1
ATOM 3582 O O . ASP B 1 122 ? -3.342 5.707 2.691 1 97.94 122 ASP B O 1
ATOM 3586 N N . TYR B 1 123 ? -4.441 4.941 4.547 1 98.62 123 TYR B N 1
ATOM 3587 C CA . TYR B 1 123 ? -3.252 4.898 5.391 1 98.62 123 TYR B CA 1
ATOM 3588 C C . TYR B 1 123 ? -2.168 4.035 4.754 1 98.62 123 TYR B C 1
ATOM 3590 O O . TYR B 1 123 ? -1.033 4.488 4.574 1 98.62 123 TYR B O 1
ATOM 3598 N N . PHE B 1 124 ? -2.523 2.822 4.324 1 98 124 PHE B N 1
ATOM 3599 C CA . PHE B 1 124 ? -1.535 1.93 3.73 1 98 124 PHE B CA 1
ATOM 3600 C C . PHE B 1 124 ? -0.992 2.51 2.43 1 98 124 PHE B C 1
ATOM 3602 O O . PHE B 1 124 ? 0.218 2.492 2.195 1 98 124 PHE B O 1
ATOM 3609 N N . GLN B 1 125 ? -1.852 3.031 1.589 1 97.56 125 GLN B N 1
ATOM 3610 C CA . GLN B 1 125 ? -1.421 3.643 0.335 1 97.56 125 GLN B CA 1
ATOM 3611 C C . GLN B 1 125 ? -0.407 4.754 0.585 1 97.56 125 GLN B C 1
ATOM 3613 O O . GLN B 1 125 ? 0.561 4.898 -0.164 1 97.56 125 GLN B O 1
ATOM 3618 N N . ALA B 1 126 ? -0.614 5.469 1.642 1 98.06 126 ALA B N 1
ATOM 3619 C CA . ALA B 1 126 ? 0.206 6.641 1.939 1 98.06 126 ALA B CA 1
ATOM 3620 C C . ALA B 1 126 ? 1.551 6.23 2.533 1 98.06 126 ALA B C 1
ATOM 3622 O O . ALA B 1 126 ? 2.592 6.777 2.16 1 98.06 126 ALA B O 1
ATOM 3623 N N . VAL B 1 127 ? 1.549 5.18 3.447 1 97.38 127 VAL B N 1
ATOM 3624 C CA . VAL B 1 127 ? 2.746 4.98 4.258 1 97.38 127 VAL B CA 1
ATOM 3625 C C . VAL B 1 127 ? 3.533 3.783 3.73 1 97.38 127 VAL B C 1
ATOM 3627 O O . VAL B 1 127 ? 4.727 3.648 4.004 1 97.38 127 VAL B O 1
ATOM 3630 N N . LYS B 1 128 ? 2.896 2.822 3.027 1 92.12 128 LYS B N 1
ATOM 3631 C CA . LYS B 1 128 ? 3.592 1.627 2.564 1 92.12 128 LYS B CA 1
ATOM 3632 C C . LYS B 1 128 ? 3.912 1.719 1.075 1 92.12 128 LYS B C 1
ATOM 3634 O O . LYS B 1 128 ? 4.48 0.791 0.498 1 92.12 128 LYS B O 1
ATOM 3639 N N . GLY B 1 129 ? 3.719 2.838 0.365 1 73.94 129 GLY B N 1
ATOM 3640 C CA . GLY B 1 129 ? 4.234 3.1 -0.968 1 73.94 129 GLY B CA 1
ATOM 3641 C C . GLY B 1 129 ? 3.197 2.906 -2.059 1 73.94 129 GLY B C 1
ATOM 3642 O O . GLY B 1 129 ? 3.545 2.691 -3.221 1 73.94 129 GLY B O 1
ATOM 3643 N N . GLY B 1 130 ? 1.924 2.846 -1.894 1 90.56 130 GLY B N 1
ATOM 3644 C CA . GLY B 1 130 ? 0.849 2.791 -2.871 1 90.56 130 GLY B CA 1
ATOM 3645 C C . GLY B 1 130 ? 1.324 2.406 -4.258 1 90.56 130 GLY B C 1
ATOM 3646 O O . GLY B 1 130 ? 0.705 1.575 -4.926 1 90.56 130 GLY B O 1
ATOM 3647 N N . GLY B 1 131 ? 2.527 3.004 -4.738 1 95.75 131 GLY B N 1
ATOM 3648 C CA . GLY B 1 131 ? 3.133 2.729 -6.031 1 95.75 131 GLY B CA 1
ATOM 3649 C C . GLY B 1 131 ? 4.094 1.553 -6 1 95.75 131 GLY B C 1
ATOM 3650 O O . GLY B 1 131 ? 4.145 0.812 -5.016 1 95.75 131 GLY B O 1
ATOM 3651 N N . HIS B 1 132 ? 4.77 1.312 -7.125 1 96.94 132 HIS B N 1
ATOM 3652 C CA . HIS B 1 132 ? 5.648 0.16 -7.285 1 96.94 132 HIS B CA 1
ATOM 3653 C C . HIS B 1 132 ? 7.008 0.414 -6.645 1 96.94 132 HIS B C 1
ATOM 3655 O O . HIS B 1 132 ? 7.402 1.565 -6.449 1 96.94 132 HIS B O 1
ATOM 3661 N N . GLY B 1 133 ? 7.672 -0.668 -6.301 1 95.69 133 GLY B N 1
ATOM 3662 C CA . GLY B 1 133 ? 9.023 -0.611 -5.766 1 95.69 133 GLY B CA 1
ATOM 3663 C C . GLY B 1 133 ? 9.062 -0.319 -4.281 1 95.69 133 GLY B C 1
ATOM 3664 O O . GLY B 1 133 ? 8.031 -0.341 -3.607 1 95.69 133 GLY B O 1
ATOM 3665 N N . ASP B 1 134 ? 10.164 -0.065 -3.674 1 95.06 134 ASP B N 1
ATOM 3666 C CA . ASP B 1 134 ? 10.422 0.118 -2.25 1 95.06 134 ASP B CA 1
ATOM 3667 C C . ASP B 1 134 ? 10.398 1.597 -1.872 1 95.06 134 ASP B C 1
ATOM 3669 O O . ASP B 1 134 ? 11.141 2.033 -0.992 1 95.06 134 ASP B O 1
ATOM 3673 N N . HIS B 1 135 ? 9.516 2.32 -2.559 1 94.88 135 HIS B N 1
ATOM 3674 C CA . HIS B 1 135 ? 9.477 3.742 -2.238 1 94.88 135 HIS B CA 1
ATOM 3675 C C . HIS B 1 135 ? 8.641 4.004 -0.989 1 94.88 135 HIS B C 1
ATOM 3677 O O . HIS B 1 135 ? 7.793 3.188 -0.624 1 94.88 135 HIS B O 1
ATOM 3683 N N . ARG B 1 136 ? 8.906 5.105 -0.339 1 96.5 136 ARG B N 1
ATOM 3684 C CA . ARG B 1 136 ? 8.117 5.613 0.78 1 96.5 136 ARG B CA 1
ATOM 3685 C C . ARG B 1 136 ? 7.887 7.113 0.65 1 96.5 136 ARG B C 1
ATOM 3687 O O . ARG B 1 136 ? 8.75 7.84 0.161 1 96.5 136 ARG B O 1
ATOM 3694 N N . ASN B 1 137 ? 6.723 7.457 1.057 1 97.44 137 ASN B N 1
ATOM 3695 C CA . ASN B 1 137 ? 6.48 8.867 1.326 1 97.44 137 ASN B CA 1
ATOM 3696 C C . ASN B 1 137 ? 6.715 9.203 2.795 1 97.44 137 ASN B C 1
ATOM 3698 O O . ASN B 1 137 ? 6.461 8.383 3.676 1 97.44 137 ASN B O 1
ATOM 3702 N N . LEU B 1 138 ? 7.34 10.391 3.012 1 98.62 138 LEU B N 1
ATOM 3703 C CA . LEU B 1 138 ? 7.156 10.938 4.355 1 98.62 138 LEU B CA 1
ATOM 3704 C C . LEU B 1 138 ? 5.746 11.484 4.535 1 98.62 138 LEU B C 1
ATOM 3706 O O . LEU B 1 138 ? 5.25 12.219 3.682 1 98.62 138 LEU B O 1
ATOM 3710 N N . VAL B 1 139 ? 5.051 11.078 5.621 1 98.94 139 VAL B N 1
ATOM 3711 C CA . VAL B 1 139 ? 3.623 11.359 5.719 1 98.94 139 VAL B CA 1
ATOM 3712 C C . VAL B 1 139 ? 3.332 12.102 7.02 1 98.94 139 VAL B C 1
ATOM 3714 O O . VAL B 1 139 ? 3.65 11.617 8.109 1 98.94 139 VAL B O 1
ATOM 3717 N N . LEU B 1 140 ? 2.732 13.258 6.898 1 98.94 140 LEU B N 1
ATOM 3718 C CA . LEU B 1 140 ? 2.277 14.078 8.016 1 98.94 140 LEU B CA 1
ATOM 3719 C C . LEU B 1 140 ? 0.761 14.016 8.156 1 98.94 140 LEU B C 1
ATOM 3721 O O . LEU B 1 140 ? 0.044 13.93 7.16 1 98.94 140 LEU B O 1
ATOM 3725 N N . ALA B 1 141 ? 0.263 14.055 9.367 1 98.88 141 ALA B N 1
ATOM 3726 C CA . ALA B 1 141 ? -1.174 13.93 9.602 1 98.88 141 ALA B CA 1
ATOM 3727 C C . ALA B 1 141 ? -1.686 15.055 10.492 1 98.88 141 ALA B C 1
ATOM 3729 O O . ALA B 1 141 ? -1.647 14.953 11.719 1 98.88 141 ALA B O 1
ATOM 3730 N N . PRO B 1 142 ? -2.248 16.062 9.945 1 98.81 142 PRO B N 1
ATOM 3731 C CA . PRO B 1 142 ? -2.807 17.156 10.758 1 98.81 142 PRO B CA 1
ATOM 3732 C C . PRO B 1 142 ? -4.133 16.781 11.406 1 98.81 142 PRO B C 1
ATOM 3734 O O . PRO B 1 142 ? -4.855 15.914 10.898 1 98.81 142 PRO B O 1
ATOM 3737 N N . SER B 1 143 ? -4.453 17.406 12.508 1 98.5 143 SER B N 1
ATOM 3738 C CA . SER B 1 143 ? -5.711 17.156 13.203 1 98.5 143 SER B CA 1
ATOM 3739 C C . SER B 1 143 ? -6.523 18.438 13.359 1 98.5 143 SER B C 1
ATOM 3741 O O . SER B 1 143 ? -7.711 18.391 13.688 1 98.5 143 SER B O 1
ATOM 3743 N N . THR B 1 144 ? -5.926 19.625 13.156 1 98.31 144 THR B N 1
ATOM 3744 C CA . THR B 1 144 ? -6.578 20.922 13.281 1 98.31 144 THR B CA 1
ATOM 3745 C C . THR B 1 144 ? -6.281 21.812 12.07 1 98.31 144 THR B C 1
ATOM 3747 O O . THR B 1 144 ? -5.371 21.516 11.289 1 98.31 144 THR B O 1
ATOM 3750 N N . ALA B 1 145 ? -7.035 22.891 11.953 1 98.5 145 ALA B N 1
ATOM 3751 C CA . ALA B 1 145 ? -6.77 23.828 10.875 1 98.5 145 ALA B CA 1
ATOM 3752 C C . ALA B 1 145 ? -5.395 24.484 11.031 1 98.5 145 ALA B C 1
ATOM 3754 O O . ALA B 1 145 ? -4.688 24.703 10.047 1 98.5 145 ALA B O 1
ATOM 3755 N N . GLN B 1 146 ? -5.023 24.781 12.234 1 98.5 146 GLN B N 1
ATOM 3756 C CA . GLN B 1 146 ? -3.705 25.359 12.477 1 98.5 146 GLN B CA 1
ATOM 3757 C C . GLN B 1 146 ? -2.596 24.406 12.039 1 98.5 146 GLN B C 1
ATOM 3759 O O . GLN B 1 146 ? -1.605 24.828 11.445 1 98.5 146 GLN B O 1
ATOM 3764 N N . GLU B 1 147 ? -2.752 23.125 12.359 1 98.56 147 GLU B N 1
ATOM 3765 C CA . GLU B 1 147 ? -1.75 22.156 11.953 1 98.56 147 GLU B CA 1
ATOM 3766 C C . GLU B 1 147 ? -1.712 22 10.438 1 98.56 147 GLU B C 1
ATOM 3768 O O . GLU B 1 147 ? -0.652 21.75 9.859 1 98.56 147 GLU B O 1
ATOM 3773 N N . CYS B 1 148 ? -2.887 22.125 9.789 1 98.88 148 CYS B N 1
ATOM 3774 C CA . CYS B 1 148 ? -2.902 22.141 8.328 1 98.88 148 CYS B CA 1
ATOM 3775 C C . CYS B 1 148 ? -2 23.234 7.781 1 98.88 148 CYS B C 1
ATOM 3777 O O . CYS B 1 148 ? -1.263 23.016 6.82 1 98.88 148 CYS B O 1
ATOM 3779 N N . TYR B 1 149 ? -2.09 24.391 8.406 1 98.69 149 TYR B N 1
ATOM 3780 C CA . TYR B 1 149 ? -1.256 25.516 8.008 1 98.69 149 TYR B CA 1
ATOM 3781 C C . TYR B 1 149 ? 0.21 25.25 8.328 1 98.69 149 TYR B C 1
ATOM 3783 O O . TYR B 1 149 ? 1.07 25.344 7.453 1 98.69 149 TYR B O 1
ATOM 3791 N N . ASP B 1 150 ? 0.508 24.875 9.539 1 98.69 150 ASP B N 1
ATOM 3792 C CA . ASP B 1 150 ? 1.873 24.75 10.039 1 98.69 150 ASP B CA 1
ATOM 3793 C C . ASP B 1 150 ? 2.611 23.609 9.328 1 98.69 150 ASP B C 1
ATOM 3795 O O . ASP B 1 150 ? 3.799 23.734 9.016 1 98.69 150 ASP B O 1
ATOM 3799 N N . MET B 1 151 ? 1.931 22.547 9.055 1 98.81 151 MET B N 1
ATOM 3800 C CA . MET B 1 151 ? 2.584 21.359 8.516 1 98.81 151 MET B CA 1
ATOM 3801 C C . MET B 1 151 ? 2.969 21.562 7.055 1 98.81 151 MET B C 1
ATOM 3803 O O . MET B 1 151 ? 3.783 20.812 6.516 1 98.81 151 MET B O 1
ATOM 3807 N N . MET B 1 152 ? 2.406 22.578 6.406 1 98.81 152 MET B N 1
ATOM 3808 C CA . MET B 1 152 ? 2.822 22.844 5.031 1 98.81 152 MET B CA 1
ATOM 3809 C C . MET B 1 152 ? 4.262 23.359 4.984 1 98.81 152 MET B C 1
ATOM 3811 O O . MET B 1 152 ? 5.016 23.016 4.074 1 98.81 152 MET B O 1
ATOM 3815 N N . PHE B 1 153 ? 4.633 24.219 5.969 1 98.56 153 PHE B N 1
ATOM 3816 C CA . PHE B 1 153 ? 6.02 24.656 6.055 1 98.56 153 PHE B CA 1
ATOM 3817 C C . PHE B 1 153 ? 6.949 23.453 6.246 1 98.56 153 PHE B C 1
ATOM 3819 O O . PHE B 1 153 ? 7.977 23.344 5.574 1 98.56 153 PHE B O 1
ATOM 3826 N N . LEU B 1 154 ? 6.52 22.594 7.113 1 98.75 154 LEU B N 1
ATOM 3827 C CA . LEU B 1 154 ? 7.297 21.391 7.402 1 98.75 154 LEU B CA 1
ATOM 3828 C C . LEU B 1 154 ? 7.375 20.484 6.18 1 98.75 154 LEU B C 1
ATOM 3830 O O . LEU B 1 154 ? 8.43 19.938 5.879 1 98.75 154 LEU B O 1
ATOM 3834 N N . ALA B 1 155 ? 6.281 20.328 5.516 1 98.88 155 ALA B N 1
ATOM 3835 C CA . ALA B 1 155 ? 6.215 19.453 4.344 1 98.88 155 ALA B CA 1
ATOM 3836 C C . ALA B 1 155 ? 7.207 19.906 3.273 1 98.88 155 ALA B C 1
ATOM 3838 O O . ALA B 1 155 ? 7.953 19.078 2.732 1 98.88 155 ALA B O 1
ATOM 3839 N N . PHE B 1 156 ? 7.211 21.188 2.955 1 98.75 156 PHE B N 1
ATOM 3840 C CA . PHE B 1 156 ? 8.133 21.688 1.94 1 98.75 156 PHE B CA 1
ATOM 3841 C C . PHE B 1 156 ? 9.578 21.531 2.402 1 98.75 156 PHE B C 1
ATOM 3843 O O . PHE B 1 156 ? 10.445 21.109 1.632 1 98.75 156 PHE B O 1
ATOM 3850 N N . ALA B 1 157 ? 9.836 21.875 3.641 1 98.62 157 ALA B N 1
ATOM 3851 C CA . ALA B 1 157 ? 11.188 21.734 4.172 1 98.62 157 ALA B CA 1
ATOM 3852 C C . ALA B 1 157 ? 11.688 20.297 4.059 1 98.62 157 ALA B C 1
ATOM 3854 O O . ALA B 1 157 ? 12.805 20.062 3.594 1 98.62 157 ALA B O 1
ATOM 3855 N N . LEU B 1 158 ? 10.883 19.359 4.465 1 98.81 158 LEU B N 1
ATOM 3856 C CA . LEU B 1 158 ? 11.273 17.953 4.484 1 98.81 158 LEU B CA 1
ATOM 3857 C C . LEU B 1 158 ? 11.391 17.406 3.066 1 98.81 158 LEU B C 1
ATOM 3859 O O . LEU B 1 158 ? 12.258 16.578 2.787 1 98.81 158 LEU B O 1
ATOM 3863 N N . ALA B 1 159 ? 10.461 17.828 2.166 1 98.69 159 ALA B N 1
ATOM 3864 C CA . ALA B 1 159 ? 10.531 17.375 0.777 1 98.69 159 ALA B CA 1
ATOM 3865 C C . ALA B 1 159 ? 11.867 17.734 0.147 1 98.69 159 ALA B C 1
ATOM 3867 O O . ALA B 1 159 ? 12.484 16.906 -0.531 1 98.69 159 ALA B O 1
ATOM 3868 N N . PHE B 1 160 ? 12.344 18.953 0.382 1 98.06 160 PHE B N 1
ATOM 3869 C CA . PHE B 1 160 ? 13.586 19.422 -0.221 1 98.06 160 PHE B CA 1
ATOM 3870 C C . PHE B 1 160 ? 14.789 18.859 0.528 1 98.06 160 PHE B C 1
ATOM 3872 O O . PHE B 1 160 ? 15.805 18.5 -0.083 1 98.06 160 PHE B O 1
ATOM 3879 N N . LYS B 1 161 ? 14.672 18.75 1.863 1 97.75 161 LYS B N 1
ATOM 3880 C CA . LYS B 1 161 ? 15.758 18.172 2.66 1 97.75 161 LYS B CA 1
ATOM 3881 C C . LYS B 1 161 ? 16.094 16.766 2.195 1 97.75 161 LYS B C 1
ATOM 3883 O O . LYS B 1 161 ? 17.266 16.406 2.074 1 97.75 161 LYS B O 1
ATOM 3888 N N . TYR B 1 162 ? 15.086 15.984 1.889 1 97.75 162 TYR B N 1
ATOM 3889 C CA . TYR B 1 162 ? 15.297 14.578 1.592 1 97.75 162 TYR B CA 1
ATOM 3890 C C . TYR B 1 162 ? 15.18 14.305 0.096 1 97.75 162 TYR B C 1
ATOM 3892 O O . TYR B 1 162 ? 15.398 13.18 -0.36 1 97.75 162 TYR B O 1
ATOM 3900 N N . ALA B 1 163 ? 14.789 15.359 -0.684 1 96.5 163 ALA B N 1
ATOM 3901 C CA . ALA B 1 163 ? 14.523 15.172 -2.107 1 96.5 163 ALA B CA 1
ATOM 3902 C C . ALA B 1 163 ? 13.602 13.977 -2.34 1 96.5 163 ALA B C 1
ATOM 3904 O O . ALA B 1 163 ? 13.969 13.031 -3.041 1 96.5 163 ALA B O 1
ATOM 3905 N N . ASN B 1 164 ? 12.406 14.062 -1.734 1 97.56 164 ASN B N 1
ATOM 3906 C CA . ASN B 1 164 ? 11.43 12.977 -1.682 1 97.56 164 ASN B CA 1
ATOM 3907 C C . ASN B 1 164 ? 10.008 13.508 -1.584 1 97.56 164 ASN B C 1
ATOM 3909 O O . ASN B 1 164 ? 9.789 14.609 -1.072 1 97.56 164 ASN B O 1
ATOM 3913 N N . PRO B 1 165 ? 9.07 12.773 -2.111 1 98.19 165 PRO B N 1
ATOM 3914 C CA . PRO B 1 165 ? 7.684 13.188 -1.873 1 98.19 165 PRO B CA 1
ATOM 3915 C C . PRO B 1 165 ? 7.32 13.195 -0.39 1 98.19 165 PRO B C 1
ATOM 3917 O O . PRO B 1 165 ? 7.734 12.312 0.359 1 98.19 165 PRO B O 1
ATOM 3920 N N . VAL B 1 166 ? 6.629 14.195 0.006 1 98.88 166 VAL B N 1
ATOM 3921 C CA . VAL B 1 166 ? 6.023 14.312 1.328 1 98.88 166 VAL B CA 1
ATOM 3922 C C . VAL B 1 166 ? 4.512 14.477 1.19 1 98.88 166 VAL B C 1
ATOM 3924 O O . VAL B 1 166 ? 4.035 15.297 0.405 1 98.88 166 VAL B O 1
ATOM 3927 N N . MET B 1 167 ? 3.807 13.672 1.923 1 98.88 167 MET B N 1
ATOM 3928 C CA . MET B 1 167 ? 2.35 13.711 1.837 1 98.88 167 MET B CA 1
ATOM 3929 C C . MET B 1 167 ? 1.742 14.242 3.131 1 98.88 167 MET B C 1
ATOM 3931 O O . MET B 1 167 ? 2.176 13.867 4.223 1 98.88 167 MET B O 1
ATOM 3935 N N . LEU B 1 168 ? 0.91 15.195 3.023 1 98.94 168 LEU B N 1
ATOM 3936 C CA . LEU B 1 168 ? -0.013 15.539 4.102 1 98.94 168 LEU B CA 1
ATOM 3937 C C . LEU B 1 168 ? -1.304 14.734 3.986 1 98.94 168 LEU B C 1
ATOM 3939 O O . LEU B 1 168 ? -2.053 14.891 3.02 1 98.94 168 LEU B O 1
ATOM 3943 N N . LEU B 1 169 ? -1.561 13.906 4.938 1 98.94 169 LEU B N 1
ATOM 3944 C CA . LEU B 1 169 ? -2.717 13.016 4.91 1 98.94 169 LEU B CA 1
ATOM 3945 C C . LEU B 1 169 ? -3.801 13.5 5.863 1 98.94 169 LEU B C 1
ATOM 3947 O O . LEU B 1 169 ? -3.684 13.336 7.082 1 98.94 169 LEU B O 1
ATOM 3951 N N . GLY B 1 170 ? -4.809 14.109 5.355 1 98.69 170 GLY B N 1
ATOM 3952 C CA . GLY B 1 170 ? -6 14.5 6.086 1 98.69 170 GLY B CA 1
ATOM 3953 C C . GLY B 1 170 ? -7.234 13.719 5.668 1 98.69 170 GLY B C 1
ATOM 3954 O O . GLY B 1 170 ? -7.129 12.664 5.047 1 98.69 170 GLY B O 1
ATOM 3955 N N . ASP B 1 171 ? -8.375 14.078 6.129 1 98.25 171 ASP B N 1
ATOM 3956 C CA . ASP B 1 171 ? -9.648 13.484 5.73 1 98.25 171 ASP B CA 1
ATOM 3957 C C . ASP B 1 171 ? -10.734 14.555 5.609 1 98.25 171 ASP B C 1
ATOM 3959 O O . ASP B 1 171 ? -10.461 15.75 5.734 1 98.25 171 ASP B O 1
ATOM 3963 N N . ALA B 1 172 ? -11.914 14.125 5.309 1 97.62 172 ALA B N 1
ATOM 3964 C CA . ALA B 1 172 ? -13.008 15.047 5.027 1 97.62 172 ALA B CA 1
ATOM 3965 C C . ALA B 1 172 ? -13.297 15.938 6.234 1 97.62 172 ALA B C 1
ATOM 3967 O O . ALA B 1 172 ? -13.672 17.109 6.082 1 97.62 172 ALA B O 1
ATOM 3968 N N . ILE B 1 173 ? -13.094 15.445 7.41 1 97.94 173 ILE B N 1
ATOM 3969 C CA . ILE B 1 173 ? -13.328 16.219 8.625 1 97.94 173 ILE B CA 1
ATOM 3970 C C . ILE B 1 173 ? -12.273 17.312 8.75 1 97.94 173 ILE B C 1
ATOM 3972 O O . ILE B 1 173 ? -12.609 18.484 8.93 1 97.94 173 ILE B O 1
ATOM 3976 N N . VAL B 1 174 ? -11.023 16.953 8.633 1 98 174 VAL B N 1
ATOM 3977 C CA . VAL B 1 174 ? -9.914 17.891 8.727 1 98 174 VAL B CA 1
ATOM 3978 C C . VAL B 1 174 ? -10.016 18.922 7.609 1 98 174 VAL B C 1
ATOM 3980 O O . VAL B 1 174 ? -9.742 20.109 7.82 1 98 174 VAL B O 1
ATOM 3983 N N . ALA B 1 175 ? -10.422 18.531 6.492 1 98.31 175 ALA B N 1
ATOM 3984 C CA . ALA B 1 175 ? -10.547 19.406 5.324 1 98.31 175 ALA B CA 1
ATOM 3985 C C . ALA B 1 175 ? -11.562 20.516 5.578 1 98.31 175 ALA B C 1
ATOM 3987 O O . ALA B 1 175 ? -11.367 21.656 5.137 1 98.31 175 ALA B O 1
ATOM 3988 N N . GLN B 1 176 ? -12.625 20.172 6.316 1 97.19 176 GLN B N 1
ATOM 3989 C CA . GLN B 1 176 ? -13.781 21.062 6.371 1 97.19 176 GLN B CA 1
ATOM 3990 C C . GLN B 1 176 ? -13.867 21.766 7.719 1 97.19 176 GLN B C 1
ATOM 3992 O O . GLN B 1 176 ? -14.68 22.672 7.898 1 97.19 176 GLN B O 1
ATOM 3997 N N . ILE B 1 177 ? -13.062 21.359 8.602 1 96.69 177 ILE B N 1
ATOM 3998 C CA . ILE B 1 177 ? -13.117 21.984 9.922 1 96.69 177 ILE B CA 1
ATOM 3999 C C . ILE B 1 177 ? -12.812 23.469 9.797 1 96.69 177 ILE B C 1
ATOM 4001 O O . ILE B 1 177 ? -11.93 23.875 9.039 1 96.69 177 ILE B O 1
ATOM 4005 N N . LYS B 1 178 ? -13.641 24.328 10.445 1 97.62 178 LYS B N 1
ATOM 4006 C CA . LYS B 1 178 ? -13.422 25.766 10.461 1 97.62 178 LYS B CA 1
ATOM 4007 C C . LYS B 1 178 ? -12.945 26.234 11.836 1 97.62 178 LYS B C 1
ATOM 4009 O O . LYS B 1 178 ? -13.664 26.094 12.828 1 97.62 178 LYS B O 1
ATOM 4014 N N . GLU B 1 179 ? -11.688 26.672 11.859 1 97.88 179 GLU B N 1
ATOM 4015 C CA . GLU B 1 179 ? -11.055 27.078 13.102 1 97.88 179 GLU B CA 1
ATOM 4016 C C . GLU B 1 179 ? -10.219 28.344 12.906 1 97.88 179 GLU B C 1
ATOM 4018 O O . GLU B 1 179 ? -9.844 28.672 11.781 1 97.88 179 GLU B O 1
ATOM 4023 N N . PRO B 1 180 ? -10.047 29.141 14.008 1 98 180 PRO B N 1
ATOM 4024 C CA . PRO B 1 180 ? -9.102 30.266 13.898 1 98 180 PRO B CA 1
ATOM 4025 C C . PRO B 1 180 ? -7.672 29.797 13.625 1 98 180 PRO B C 1
ATOM 4027 O O . PRO B 1 180 ? -7.184 28.875 14.289 1 98 180 PRO B O 1
ATOM 4030 N N . VAL B 1 181 ? -7.051 30.375 12.617 1 98.06 181 VAL B N 1
ATOM 4031 C CA . VAL B 1 181 ? -5.688 30.016 12.234 1 98.06 181 VAL B CA 1
ATOM 4032 C C . VAL B 1 181 ? -4.809 31.266 12.273 1 98.06 181 VAL B C 1
ATOM 4034 O O . VAL B 1 181 ? -5.199 32.312 11.773 1 98.06 181 VAL B O 1
ATOM 4037 N N . ARG B 1 182 ? -3.711 31.125 13 1 97.38 182 ARG B N 1
ATOM 4038 C CA . ARG B 1 182 ? -2.684 32.156 12.953 1 97.38 182 ARG B CA 1
ATOM 4039 C C . ARG B 1 182 ? -1.747 31.953 11.766 1 97.38 182 ARG B C 1
ATOM 4041 O O . ARG B 1 182 ? -0.988 30.984 11.734 1 97.38 182 ARG B O 1
ATOM 4048 N N . ARG B 1 183 ? -1.778 32.844 10.812 1 95.69 183 ARG B N 1
ATOM 4049 C CA . ARG B 1 183 ? -0.939 32.719 9.625 1 95.69 183 ARG B CA 1
ATOM 4050 C C . ARG B 1 183 ? 0.459 33.281 9.891 1 95.69 183 ARG B C 1
ATOM 4052 O O . ARG B 1 183 ? 0.854 34.281 9.312 1 95.69 183 ARG B O 1
ATOM 4059 N N . GLN B 1 184 ? 1.104 32.719 10.742 1 95.69 184 GLN B N 1
ATOM 4060 C CA . GLN B 1 184 ? 2.492 33 11.078 1 95.69 184 GLN B CA 1
ATOM 4061 C C . GLN B 1 184 ? 3.377 31.781 10.875 1 95.69 184 GLN B C 1
ATOM 4063 O O . GLN B 1 184 ? 3.094 30.719 11.414 1 95.69 184 GLN B O 1
ATOM 4068 N N . PRO B 1 185 ? 4.332 32 10.07 1 95.38 185 PRO B N 1
ATOM 4069 C CA . PRO B 1 185 ? 5.23 30.859 9.867 1 95.38 185 PRO B CA 1
ATOM 4070 C C . PRO B 1 185 ? 5.812 30.328 11.18 1 95.38 185 PRO B C 1
ATOM 4072 O O . PRO B 1 185 ? 6.148 31.109 12.07 1 95.38 185 PRO B O 1
ATOM 4075 N N . PRO B 1 186 ? 5.898 29 11.258 1 95.56 186 PRO B N 1
ATOM 4076 C CA . PRO B 1 186 ? 6.59 28.469 12.43 1 95.56 186 PRO B CA 1
ATOM 4077 C C . PRO B 1 186 ? 8.023 28.984 12.562 1 95.56 186 PRO B C 1
ATOM 4079 O O . PRO B 1 186 ? 8.641 29.359 11.562 1 95.56 186 PRO B O 1
ATOM 4082 N N . ALA B 1 187 ? 8.508 28.953 13.734 1 93.31 187 ALA B N 1
ATOM 4083 C CA . ALA B 1 187 ? 9.82 29.516 14.031 1 93.31 187 ALA B CA 1
ATOM 4084 C C . ALA B 1 187 ? 10.914 28.812 13.242 1 93.31 187 ALA B C 1
ATOM 4086 O O . ALA B 1 187 ? 11.914 29.422 12.852 1 93.31 187 ALA B O 1
ATOM 4087 N N . ASP B 1 188 ? 10.68 27.578 12.977 1 93.31 188 ASP B N 1
ATOM 4088 C CA . ASP B 1 188 ? 11.703 26.766 12.32 1 93.31 188 ASP B CA 1
ATOM 4089 C C . ASP B 1 188 ? 11.422 26.625 10.828 1 93.31 188 ASP B C 1
ATOM 4091 O O . ASP B 1 188 ? 11.992 25.766 10.156 1 93.31 188 ASP B O 1
ATOM 4095 N N . ALA B 1 189 ? 10.594 27.453 10.305 1 96 189 ALA B N 1
ATOM 4096 C CA . ALA B 1 189 ? 10.258 27.422 8.883 1 96 189 ALA B CA 1
ATOM 4097 C C . ALA B 1 189 ? 11.461 27.812 8.023 1 96 189 ALA B C 1
ATOM 4099 O O . ALA B 1 189 ? 12.211 28.719 8.375 1 96 189 ALA B O 1
ATOM 4100 N N . LEU B 1 190 ? 11.641 27.125 6.953 1 95.81 190 LEU B N 1
ATOM 4101 C CA . LEU B 1 190 ? 12.672 27.5 5.992 1 95.81 190 LEU B CA 1
ATOM 4102 C C . LEU B 1 190 ? 12.18 28.609 5.07 1 95.81 190 LEU B C 1
ATOM 4104 O O . LEU B 1 190 ? 11.023 28.594 4.645 1 95.81 190 LEU B O 1
ATOM 4108 N N . SER B 1 191 ? 13.078 29.5 4.762 1 92.62 191 SER B N 1
ATOM 4109 C CA . SER B 1 191 ? 12.758 30.531 3.793 1 92.62 191 SER B CA 1
ATOM 4110 C C . SER B 1 191 ? 12.789 30 2.367 1 92.62 191 SER B C 1
ATOM 4112 O O . SER B 1 191 ? 13.398 28.953 2.105 1 92.62 191 SER B O 1
ATOM 4114 N N . PRO B 1 192 ? 12.141 30.688 1.495 1 89.56 192 PRO B N 1
ATOM 4115 C CA . PRO B 1 192 ? 12.234 30.297 0.087 1 89.56 192 PRO B CA 1
ATOM 4116 C C . PRO B 1 192 ? 13.672 30.219 -0.414 1 89.56 192 PRO B C 1
ATOM 4118 O O . PRO B 1 192 ? 14.008 29.359 -1.223 1 89.56 192 PRO B O 1
ATOM 4121 N N . GLU B 1 193 ? 14.477 31.109 0.076 1 92.31 193 GLU B N 1
ATOM 4122 C CA . GLU B 1 193 ? 15.891 31.109 -0.31 1 92.31 193 GLU B CA 1
ATOM 4123 C C . GLU B 1 193 ? 16.594 29.859 0.198 1 92.31 193 GLU B C 1
ATOM 4125 O O . GLU B 1 193 ? 17.422 29.281 -0.512 1 92.31 193 GLU B O 1
ATOM 4130 N N . ALA B 1 194 ? 16.203 29.516 1.389 1 95.06 194 ALA B N 1
ATOM 4131 C CA . ALA B 1 194 ? 16.797 28.312 1.963 1 95.06 194 ALA B CA 1
ATOM 4132 C C . ALA B 1 194 ? 16.375 27.062 1.185 1 95.06 194 ALA B C 1
ATOM 4134 O O . ALA B 1 194 ? 17.172 26.156 0.971 1 95.06 194 ALA B O 1
ATOM 4135 N N . LEU B 1 195 ? 15.164 26.969 0.778 1 94.5 195 LEU B N 1
ATOM 4136 C CA . LEU B 1 195 ? 14.688 25.875 -0.043 1 94.5 195 LEU B CA 1
ATOM 4137 C C . LEU B 1 195 ? 15.438 25.812 -1.369 1 94.5 195 LEU B C 1
ATOM 4139 O O . LEU B 1 195 ? 15.828 24.734 -1.817 1 94.5 195 LEU B O 1
ATOM 4143 N N . ALA B 1 196 ? 15.602 26.984 -1.952 1 92.38 196 ALA B N 1
ATOM 4144 C CA . ALA B 1 196 ? 16.328 27.062 -3.221 1 92.38 196 ALA B CA 1
ATOM 4145 C C . ALA B 1 196 ? 17.766 26.562 -3.07 1 92.38 196 ALA B C 1
ATOM 4147 O O . ALA B 1 196 ? 18.297 25.922 -3.977 1 92.38 196 ALA B O 1
ATOM 4148 N N . GLU B 1 197 ? 18.312 26.875 -1.961 1 94.75 197 GLU B N 1
ATOM 4149 C CA . GLU B 1 197 ? 19.688 26.438 -1.698 1 94.75 197 GLU B CA 1
ATOM 4150 C C . GLU B 1 197 ? 19.766 24.922 -1.584 1 94.75 197 GLU B C 1
ATOM 4152 O O . GLU B 1 197 ? 20.75 24.312 -2.016 1 94.75 197 GLU B O 1
ATOM 4157 N N . LEU B 1 198 ? 18.766 24.312 -1.006 1 93.81 198 LEU B N 1
ATOM 4158 C CA . LEU B 1 198 ? 18.734 22.859 -0.86 1 93.81 198 LEU B CA 1
ATOM 4159 C C . LEU B 1 198 ? 18.672 22.172 -2.223 1 93.81 198 LEU B C 1
ATOM 4161 O O . LEU B 1 198 ? 19.172 21.062 -2.385 1 93.81 198 LEU B O 1
ATOM 4165 N N . ALA B 1 199 ? 18.094 22.828 -3.195 1 93.06 199 ALA B N 1
ATOM 4166 C CA . ALA B 1 199 ? 17.906 22.25 -4.516 1 93.06 199 ALA B CA 1
ATOM 4167 C C . ALA B 1 199 ? 19.078 22.547 -5.434 1 93.06 199 ALA B C 1
ATOM 4169 O O . ALA B 1 199 ? 19.25 21.922 -6.48 1 93.06 199 ALA B O 1
ATOM 4170 N N . ALA B 1 200 ? 19.953 23.469 -5.137 1 89.62 200 ALA B N 1
ATOM 4171 C CA . ALA B 1 200 ? 21 24.016 -5.992 1 89.62 200 ALA B CA 1
ATOM 4172 C C . ALA B 1 200 ? 21.891 22.922 -6.539 1 89.62 200 ALA B C 1
ATOM 4174 O O . ALA B 1 200 ? 22.281 22.938 -7.711 1 89.62 200 ALA B O 1
ATOM 4175 N N . PRO B 1 201 ? 22.125 21.906 -5.695 1 86.69 201 PRO B N 1
ATOM 4176 C CA . PRO B 1 201 ? 23.109 20.922 -6.16 1 86.69 201 PRO B CA 1
ATOM 4177 C C . PRO B 1 201 ? 22.547 19.969 -7.207 1 86.69 201 PRO B C 1
ATOM 4179 O O . PRO B 1 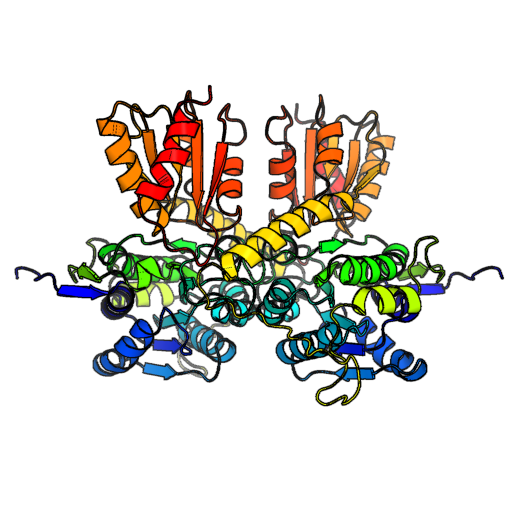201 ? 23.312 19.281 -7.898 1 86.69 201 PRO B O 1
ATOM 4182 N N . TRP B 1 202 ? 21.188 19.922 -7.355 1 86.12 202 TRP B N 1
ATOM 4183 C CA . TRP B 1 202 ? 20.703 18.828 -8.18 1 86.12 202 TRP B CA 1
ATOM 4184 C C . TRP B 1 202 ? 19.625 19.312 -9.148 1 86.12 202 TRP B C 1
ATOM 4186 O O . TRP B 1 202 ? 19.297 18.625 -10.117 1 86.12 202 TRP B O 1
ATOM 4196 N N . ARG B 1 203 ? 19.141 20.5 -8.977 1 88.38 203 ARG B N 1
ATOM 4197 C CA . ARG B 1 203 ? 17.984 20.953 -9.758 1 88.38 203 ARG B CA 1
ATOM 4198 C C . ARG B 1 203 ? 18.375 21.141 -11.219 1 88.38 203 ARG B C 1
ATOM 4200 O O . ARG B 1 203 ? 19.5 21.547 -11.523 1 88.38 203 ARG B O 1
ATOM 4207 N N . MET B 1 204 ? 17.297 20.906 -12.039 1 85.62 204 MET B N 1
ATOM 4208 C CA . MET B 1 204 ? 17.484 21.141 -13.469 1 85.62 204 MET B CA 1
ATOM 4209 C C . MET B 1 204 ? 17.359 22.625 -13.797 1 85.62 204 MET B C 1
ATOM 4211 O O . MET B 1 204 ? 16.375 23.266 -13.414 1 85.62 204 MET B O 1
ATOM 4215 N N . GLU B 1 205 ? 18.438 23.266 -14.32 1 77.44 205 GLU B N 1
ATOM 4216 C CA . GLU B 1 205 ? 18.453 24.688 -14.625 1 77.44 205 GLU B CA 1
ATOM 4217 C C . GLU B 1 205 ? 18.453 24.938 -16.125 1 77.44 205 GLU B C 1
ATOM 4219 O O . GLU B 1 205 ? 18.641 26.062 -16.578 1 77.44 205 GLU B O 1
ATOM 4224 N N . GLY B 1 206 ? 17.656 24.188 -16.984 1 62.47 206 GLY B N 1
ATOM 4225 C CA . GLY B 1 206 ? 17.516 24.359 -18.422 1 62.47 206 GLY B CA 1
ATOM 4226 C C . GLY B 1 206 ? 18.672 23.781 -19.219 1 62.47 206 GLY B C 1
ATOM 4227 O O . GLY B 1 206 ? 19.812 23.828 -18.781 1 62.47 206 GLY B O 1
ATOM 4228 N N . TYR B 1 207 ? 18.109 23.125 -20.234 1 53.94 207 TYR B N 1
ATOM 4229 C CA . TYR B 1 207 ? 19.016 22.5 -21.188 1 53.94 207 TYR B CA 1
ATOM 4230 C C . TYR B 1 207 ? 19.844 23.531 -21.938 1 53.94 207 TYR B C 1
ATOM 4232 O O . TYR B 1 207 ? 19.312 24.547 -22.406 1 53.94 207 TYR B O 1
ATOM 4240 N N . GLY B 1 208 ? 21.078 23.469 -22.141 1 51.78 208 GLY B N 1
ATOM 4241 C CA . GLY B 1 208 ? 21.859 24.344 -23 1 51.78 208 GLY B CA 1
ATOM 4242 C C . GLY B 1 208 ? 22.531 25.484 -22.234 1 51.78 208 GLY B C 1
ATOM 4243 O O . GLY B 1 208 ? 23.125 26.375 -22.844 1 51.78 208 GLY B O 1
ATOM 4244 N N . LYS B 1 209 ? 21.906 25.828 -20.984 1 54.78 209 LYS B N 1
ATOM 4245 C CA . LYS B 1 209 ? 22.844 26.797 -20.422 1 54.78 209 LYS B CA 1
ATOM 4246 C C . LYS B 1 209 ? 24.281 26.375 -20.672 1 54.78 209 LYS B C 1
ATOM 4248 O O . LYS B 1 209 ? 24.656 25.234 -20.453 1 54.78 209 LYS B O 1
ATOM 4253 N N . ARG B 1 210 ? 24.688 27.141 -21.688 1 49.56 210 ARG B N 1
ATOM 4254 C CA . ARG B 1 210 ? 26.062 27.156 -22.203 1 49.56 210 ARG B CA 1
ATOM 4255 C C . ARG B 1 210 ? 26.922 28.156 -21.453 1 49.56 210 ARG B C 1
ATOM 4257 O O . ARG B 1 210 ? 26.406 29.141 -20.906 1 49.56 210 ARG B O 1
ATOM 4264 N N . GLY B 1 211 ? 27.844 27.703 -20.844 1 48.19 211 GLY B N 1
ATOM 4265 C CA . GLY B 1 211 ? 28.906 28.516 -20.281 1 48.19 211 GLY B CA 1
ATOM 4266 C C . GLY B 1 211 ? 29.875 27.734 -19.406 1 48.19 211 GLY B C 1
ATOM 4267 O O . GLY B 1 211 ? 29.688 26.547 -19.172 1 48.19 211 GLY B O 1
ATOM 4268 N N . PRO B 1 212 ? 30.828 28.375 -18.906 1 48.28 212 PRO B N 1
ATOM 4269 C CA . PRO B 1 212 ? 31.844 27.812 -18.016 1 48.28 212 PRO B CA 1
ATOM 4270 C C . PRO B 1 212 ? 31.266 27.375 -16.672 1 48.28 212 PRO B C 1
ATOM 4272 O O . PRO B 1 212 ? 30.516 28.109 -16.031 1 48.28 212 PRO B O 1
ATOM 4275 N N . GLY B 1 213 ? 31.016 25.922 -16.391 1 56.97 213 GLY B N 1
ATOM 4276 C CA . GLY B 1 213 ? 30.594 25.391 -15.102 1 56.97 213 GLY B CA 1
ATOM 4277 C C . GLY B 1 213 ? 29.266 24.672 -15.156 1 56.97 213 GLY B C 1
ATOM 4278 O O . GLY B 1 213 ? 28.828 24.109 -14.156 1 56.97 213 GLY B O 1
ATOM 4279 N N . ALA B 1 214 ? 28.656 25 -16.25 1 53.97 214 ALA B N 1
ATOM 4280 C CA . ALA B 1 214 ? 27.375 24.297 -16.344 1 53.97 214 ALA B CA 1
ATOM 4281 C C . ALA B 1 214 ? 27.594 22.797 -16.516 1 53.97 214 ALA B C 1
ATOM 4283 O O . ALA B 1 214 ? 28.328 22.375 -17.406 1 53.97 214 ALA B O 1
ATOM 4284 N N . ARG B 1 215 ? 27.375 21.938 -15.547 1 60.62 215 ARG B N 1
ATOM 4285 C CA . ARG B 1 215 ? 27.438 20.484 -15.68 1 60.62 215 ARG B CA 1
ATOM 4286 C C . ARG B 1 215 ? 26.047 19.906 -15.914 1 60.62 215 ARG B C 1
ATOM 4288 O O . ARG B 1 215 ? 25.078 20.328 -15.273 1 60.62 215 ARG B O 1
ATOM 4295 N N . PRO B 1 216 ? 25.953 19.156 -16.969 1 61.53 216 PRO B N 1
ATOM 4296 C CA . PRO B 1 216 ? 24.656 18.516 -17.188 1 61.53 216 PRO B CA 1
ATOM 4297 C C . PRO B 1 216 ? 24.156 17.75 -15.953 1 61.53 216 PRO B C 1
ATOM 4299 O O . PRO B 1 216 ? 24.953 17.156 -15.227 1 61.53 216 PRO B O 1
ATOM 4302 N N . ARG B 1 217 ? 22.922 18.203 -15.547 1 73.38 217 ARG B N 1
ATOM 4303 C CA . ARG B 1 217 ? 22.266 17.453 -14.492 1 73.38 217 ARG B CA 1
ATOM 4304 C C . ARG B 1 217 ? 21.25 16.453 -15.062 1 73.38 217 ARG B C 1
ATOM 4306 O O . ARG B 1 217 ? 20.547 16.766 -16.031 1 73.38 217 ARG B O 1
ATOM 4313 N N . LEU B 1 218 ? 21.422 15.242 -14.742 1 69.88 218 LEU B N 1
ATOM 4314 C CA . LEU B 1 218 ? 20.531 14.188 -15.203 1 69.88 218 LEU B CA 1
ATOM 4315 C C . LEU B 1 218 ? 19.75 13.586 -14.039 1 69.88 218 LEU B C 1
ATOM 4317 O O . LEU B 1 218 ? 20.344 13.125 -13.062 1 69.88 218 LEU B O 1
ATOM 4321 N N . LEU B 1 219 ? 18.453 13.891 -14.133 1 74.31 219 LEU B N 1
ATOM 4322 C CA . LEU B 1 219 ? 17.562 13.172 -13.234 1 74.31 219 LEU B CA 1
ATOM 4323 C C . LEU B 1 219 ? 16.906 11.992 -13.945 1 74.31 219 LEU B C 1
ATOM 4325 O O . LEU B 1 219 ? 16.172 12.172 -14.914 1 74.31 219 LEU B O 1
ATOM 4329 N N . LYS B 1 220 ? 17.297 10.82 -13.578 1 74.19 220 LYS B N 1
ATOM 4330 C CA . LYS B 1 220 ? 16.766 9.625 -14.219 1 74.19 220 LYS B CA 1
ATOM 4331 C C . LYS B 1 220 ? 16.312 8.602 -13.188 1 74.19 220 LYS B C 1
ATOM 4333 O O . LYS B 1 220 ? 16.766 8.617 -12.039 1 74.19 220 LYS B O 1
ATOM 4338 N N . SER B 1 221 ? 15.414 7.855 -13.625 1 75.5 221 SER B N 1
ATOM 4339 C CA . SER B 1 221 ? 14.93 6.785 -12.766 1 75.5 221 SER B CA 1
ATOM 4340 C C . SER B 1 221 ? 15.086 5.422 -13.43 1 75.5 221 SER B C 1
ATOM 4342 O O . SER B 1 221 ? 14.398 4.465 -13.062 1 75.5 221 SER B O 1
ATOM 4344 N N . VAL B 1 222 ? 15.844 5.32 -14.453 1 80.25 222 VAL B N 1
ATOM 4345 C CA . VAL B 1 222 ? 16.125 4.055 -15.125 1 80.25 222 VAL B CA 1
ATOM 4346 C C . VAL B 1 222 ? 17.562 3.629 -14.859 1 80.25 222 VAL B C 1
ATOM 4348 O O . VAL B 1 222 ? 18.484 4.422 -15.031 1 80.25 222 VAL B O 1
ATOM 4351 N N . TYR B 1 223 ? 17.734 2.551 -14.367 1 81.38 223 TYR B N 1
ATOM 4352 C CA . TYR B 1 223 ? 19.047 2.027 -13.992 1 81.38 223 TYR B CA 1
ATOM 4353 C C . TYR B 1 223 ? 19.281 0.648 -14.594 1 81.38 223 TYR B C 1
ATOM 4355 O O . TYR B 1 223 ? 19.109 -0.37 -13.922 1 81.38 223 TYR B O 1
ATOM 4363 N N . LEU B 1 224 ? 19.781 0.634 -15.812 1 79.69 224 LEU B N 1
ATOM 4364 C CA . LEU B 1 224 ? 19.891 -0.618 -16.547 1 79.69 224 LEU B CA 1
ATOM 4365 C C . LEU B 1 224 ? 21.25 -1.266 -16.344 1 79.69 224 LEU B C 1
ATOM 4367 O O . LEU B 1 224 ? 21.406 -2.477 -16.516 1 79.69 224 LEU B O 1
ATOM 4371 N N . ALA B 1 225 ? 22.188 -0.373 -15.922 1 82.19 225 ALA B N 1
ATOM 4372 C CA . ALA B 1 225 ? 23.516 -0.934 -15.664 1 82.19 225 ALA B CA 1
ATOM 4373 C C . ALA B 1 225 ? 23.484 -1.876 -14.469 1 82.19 225 ALA B C 1
ATOM 4375 O O . ALA B 1 225 ? 22.781 -1.629 -13.492 1 82.19 225 ALA B O 1
ATOM 4376 N N . GLU B 1 226 ? 24.312 -2.84 -14.594 1 83.19 226 GLU B N 1
ATOM 4377 C CA . GLU B 1 226 ? 24.344 -3.836 -13.531 1 83.19 226 GLU B CA 1
ATOM 4378 C C . GLU B 1 226 ? 24.688 -3.195 -12.188 1 83.19 226 GLU B C 1
ATOM 4380 O O . GLU B 1 226 ? 25.641 -2.42 -12.078 1 83.19 226 GLU B O 1
ATOM 4385 N N . GLY B 1 227 ? 23.828 -3.414 -11.258 1 88.69 227 GLY B N 1
ATOM 4386 C CA . GLY B 1 227 ? 24.078 -2.951 -9.898 1 88.69 227 GLY B CA 1
ATOM 4387 C C . GLY B 1 227 ? 23.609 -1.531 -9.656 1 88.69 227 GLY B C 1
ATOM 4388 O O . GLY B 1 227 ? 23.531 -1.087 -8.508 1 88.69 227 GLY B O 1
ATOM 4389 N N . ALA B 1 228 ? 23.297 -0.857 -10.742 1 90.19 228 ALA B N 1
ATOM 4390 C CA . ALA B 1 228 ? 22.922 0.547 -10.594 1 90.19 228 ALA B CA 1
ATOM 4391 C C . ALA B 1 228 ? 21.641 0.69 -9.781 1 90.19 228 ALA B C 1
ATOM 4393 O O . ALA B 1 228 ? 21.531 1.556 -8.914 1 90.19 228 ALA B O 1
ATOM 4394 N N . LEU B 1 229 ? 20.703 -0.1 -10.086 1 93 229 LEU B N 1
ATOM 4395 C CA . LEU B 1 229 ? 19.453 -0.041 -9.344 1 93 229 LEU B CA 1
ATOM 4396 C C . LEU B 1 229 ? 19.672 -0.448 -7.887 1 93 229 LEU B C 1
ATOM 4398 O O . LEU B 1 229 ? 19.062 0.131 -6.98 1 93 229 LEU B O 1
ATOM 4402 N N . ALA B 1 230 ? 20.484 -1.427 -7.688 1 94.31 230 ALA B N 1
ATOM 4403 C CA . ALA B 1 230 ? 20.797 -1.865 -6.328 1 94.31 230 ALA B CA 1
ATOM 4404 C C . ALA B 1 230 ? 21.391 -0.725 -5.508 1 94.31 230 ALA B C 1
ATOM 4406 O O . ALA B 1 230 ? 21.031 -0.534 -4.344 1 94.31 230 ALA B O 1
ATOM 4407 N N . ALA B 1 231 ? 22.312 -0.031 -6.109 1 93.94 231 ALA B N 1
ATOM 4408 C CA . ALA B 1 231 ? 22.938 1.106 -5.438 1 93.94 231 ALA B CA 1
ATOM 4409 C C . ALA B 1 231 ? 21.906 2.174 -5.094 1 93.94 231 ALA B C 1
ATOM 4411 O O . ALA B 1 231 ? 21.953 2.775 -4.016 1 93.94 231 ALA B O 1
ATOM 4412 N N . ARG B 1 232 ? 21.016 2.367 -5.988 1 92.81 232 ARG B N 1
ATOM 4413 C CA . ARG B 1 232 ? 19.953 3.348 -5.758 1 92.81 232 ARG B CA 1
ATOM 4414 C C . ARG B 1 232 ? 19.062 2.928 -4.598 1 92.81 232 ARG B C 1
ATOM 4416 O O . ARG B 1 232 ? 18.672 3.758 -3.77 1 92.81 232 ARG B O 1
ATOM 4423 N N . ASN B 1 233 ? 18.703 1.71 -4.57 1 95.25 233 ASN B N 1
ATOM 4424 C CA . ASN B 1 233 ? 17.844 1.216 -3.496 1 95.25 233 ASN B CA 1
ATOM 4425 C C . ASN B 1 233 ? 18.547 1.261 -2.146 1 95.25 233 ASN B C 1
ATOM 4427 O O . ASN B 1 233 ? 17.922 1.501 -1.114 1 95.25 233 ASN B O 1
ATOM 4431 N N . ARG B 1 234 ? 19.875 1.063 -2.109 1 96.31 234 ARG B N 1
ATOM 4432 C CA . ARG B 1 234 ? 20.625 1.233 -0.874 1 96.31 234 ARG B CA 1
ATOM 4433 C C . ARG B 1 234 ? 20.578 2.682 -0.398 1 96.31 234 ARG B C 1
ATOM 4435 O O . ARG B 1 234 ? 20.453 2.943 0.8 1 96.31 234 ARG B O 1
ATOM 4442 N N . LEU B 1 235 ? 20.703 3.562 -1.366 1 95 235 LEU B N 1
ATOM 4443 C CA . LEU B 1 235 ? 20.594 4.98 -1.041 1 95 235 LEU B CA 1
ATOM 4444 C C . LEU B 1 235 ? 19.219 5.312 -0.474 1 95 235 LEU B C 1
ATOM 4446 O O . LEU B 1 235 ? 19.109 6.086 0.477 1 95 235 LEU B O 1
ATOM 4450 N N . LEU B 1 236 ? 18.203 4.73 -1.029 1 94.75 236 LEU B N 1
ATOM 4451 C CA . LEU B 1 236 ? 16.844 4.945 -0.539 1 94.75 236 LEU B CA 1
ATOM 4452 C C . LEU B 1 236 ? 16.688 4.41 0.879 1 94.75 236 LEU B C 1
ATOM 4454 O O . LEU B 1 236 ? 16.062 5.051 1.724 1 94.75 236 LEU B O 1
ATOM 4458 N N . MET B 1 237 ? 17.219 3.256 1.127 1 96.81 237 MET B N 1
ATOM 4459 C CA . MET B 1 237 ? 17.172 2.682 2.469 1 96.81 237 MET B CA 1
ATOM 4460 C C . MET B 1 237 ? 17.812 3.623 3.486 1 96.81 237 MET B C 1
ATOM 4462 O O . MET B 1 237 ? 17.25 3.84 4.566 1 96.81 237 MET B O 1
ATOM 4466 N N . GLU B 1 238 ? 18.938 4.152 3.129 1 97.88 238 GLU B N 1
ATOM 4467 C CA . GLU B 1 238 ? 19.625 5.09 4.016 1 97.88 238 GLU B CA 1
ATOM 4468 C C . GLU B 1 238 ? 18.797 6.352 4.23 1 97.88 238 GLU B C 1
ATOM 4470 O O . GLU B 1 238 ? 18.719 6.863 5.352 1 97.88 238 GLU B O 1
ATOM 4475 N N . LYS B 1 239 ? 18.234 6.84 3.174 1 97.56 239 LYS B N 1
ATOM 4476 C CA . LYS B 1 239 ? 17.391 8.023 3.234 1 97.56 239 LYS B CA 1
ATOM 4477 C C . LYS B 1 239 ? 16.203 7.809 4.172 1 97.56 239 LYS B C 1
ATOM 4479 O O . LYS B 1 239 ? 15.914 8.648 5.023 1 97.56 239 LYS B O 1
ATOM 4484 N N . TYR B 1 240 ? 15.5 6.68 3.992 1 97.62 240 TYR B N 1
ATOM 4485 C CA . TYR B 1 240 ? 14.328 6.391 4.801 1 97.62 240 TYR B CA 1
ATOM 4486 C C . TYR B 1 240 ? 14.711 6.141 6.254 1 97.62 240 TYR B C 1
ATOM 4488 O O . TYR B 1 240 ? 13.969 6.5 7.172 1 97.62 240 TYR B O 1
ATOM 4496 N N . ALA B 1 241 ? 15.844 5.566 6.445 1 98 241 ALA B N 1
ATOM 4497 C CA . ALA B 1 241 ? 16.359 5.426 7.809 1 98 241 ALA B CA 1
ATOM 4498 C C . ALA B 1 241 ? 16.609 6.793 8.438 1 98 241 ALA B C 1
ATOM 4500 O O . ALA B 1 241 ? 16.312 7.008 9.617 1 98 241 ALA B O 1
ATOM 4501 N N . ALA B 1 242 ? 17.156 7.703 7.664 1 98.56 242 ALA B N 1
ATOM 4502 C CA . ALA B 1 242 ? 17.438 9.047 8.156 1 98.56 242 ALA B CA 1
ATOM 4503 C C . ALA B 1 242 ? 16.156 9.797 8.484 1 98.56 242 ALA B C 1
ATOM 4505 O O . ALA B 1 242 ? 16.125 10.617 9.406 1 98.56 242 ALA B O 1
ATOM 4506 N N . MET B 1 243 ? 15.086 9.5 7.793 1 98.44 243 MET B N 1
ATOM 4507 C CA . MET B 1 243 ? 13.797 10.164 7.996 1 98.44 243 MET B CA 1
ATOM 4508 C C . MET B 1 243 ? 13.234 9.844 9.375 1 98.44 243 MET B C 1
ATOM 4510 O O . MET B 1 243 ? 12.344 10.539 9.867 1 98.44 243 MET B O 1
ATOM 4514 N N . GLN B 1 244 ? 13.766 8.773 10.008 1 98.44 244 GLN B N 1
ATOM 4515 C CA . GLN B 1 244 ? 13.281 8.398 11.328 1 98.44 244 GLN B CA 1
ATOM 4516 C C . GLN B 1 244 ? 13.469 9.539 12.328 1 98.44 244 GLN B C 1
ATOM 4518 O O . GLN B 1 244 ? 12.711 9.648 13.297 1 98.44 244 GLN B O 1
ATOM 4523 N N . ALA B 1 245 ? 14.398 10.398 12.086 1 98.44 245 ALA B N 1
ATOM 4524 C CA . ALA B 1 245 ? 14.648 11.539 12.953 1 98.44 245 ALA B CA 1
ATOM 4525 C C . ALA B 1 245 ? 13.461 12.492 12.969 1 98.44 245 ALA B C 1
ATOM 4527 O O . ALA B 1 245 ? 13.312 13.305 13.891 1 98.44 245 ALA B O 1
ATOM 4528 N N . GLU B 1 246 ? 12.562 12.367 11.914 1 98.62 246 GLU B N 1
ATOM 4529 C CA . GLU B 1 246 ? 11.445 13.289 11.766 1 98.62 246 GLU B CA 1
ATOM 4530 C C . GLU B 1 246 ? 10.188 12.75 12.438 1 98.62 246 GLU B C 1
ATOM 4532 O O . GLU B 1 246 ? 9.18 13.453 12.547 1 98.62 246 GLU B O 1
ATOM 4537 N N . ALA B 1 247 ? 10.227 11.469 12.93 1 98.81 247 ALA B N 1
ATOM 4538 C CA . ALA B 1 247 ? 9.055 10.859 13.562 1 98.81 247 ALA B CA 1
ATOM 4539 C C . ALA B 1 247 ? 8.609 11.664 14.781 1 98.81 247 ALA B C 1
ATOM 4541 O O . ALA B 1 247 ? 9.422 12 15.641 1 98.81 247 ALA B O 1
ATOM 4542 N N . CYS B 1 248 ? 7.309 11.992 14.773 1 98.69 248 CYS B N 1
ATOM 4543 C CA . CYS B 1 248 ? 6.781 12.875 15.805 1 98.69 248 CYS B CA 1
ATOM 4544 C C . CYS B 1 248 ? 5.391 12.422 16.25 1 98.69 248 CYS B C 1
ATOM 4546 O O . CYS B 1 248 ? 4.578 12.008 15.422 1 98.69 248 CYS B O 1
ATOM 4548 N N . ALA B 1 249 ? 5.129 12.438 17.531 1 98.81 249 ALA B N 1
ATOM 4549 C CA . ALA B 1 249 ? 3.826 12.133 18.109 1 98.81 249 ALA B CA 1
ATOM 4550 C C . ALA B 1 249 ? 3.512 13.07 19.281 1 98.81 249 ALA B C 1
ATOM 4552 O O . ALA B 1 249 ? 4.406 13.719 19.812 1 98.81 249 ALA B O 1
ATOM 4553 N N . GLU B 1 250 ? 2.287 13.188 19.516 1 98.56 250 GLU B N 1
ATOM 4554 C CA . GLU B 1 250 ? 1.802 13.891 20.688 1 98.56 250 GLU B CA 1
ATOM 4555 C C . GLU B 1 250 ? 1.255 12.914 21.734 1 98.56 250 GLU B C 1
ATOM 4557 O O . GLU B 1 250 ? 0.493 12 21.391 1 98.56 250 GLU B O 1
ATOM 4562 N N . CYS B 1 251 ? 1.694 13.031 22.953 1 98.56 251 CYS B N 1
ATOM 4563 C CA . CYS B 1 251 ? 1.154 12.281 24.078 1 98.56 251 CYS B CA 1
ATOM 4564 C C . CYS B 1 251 ? 0.289 13.164 24.969 1 98.56 251 CYS B C 1
ATOM 4566 O O . CYS B 1 251 ? 0.739 14.211 25.438 1 98.56 251 CYS B O 1
ATOM 4568 N N . TRP B 1 252 ? -0.933 12.727 25.125 1 98.38 252 TRP B N 1
ATOM 4569 C CA . TRP B 1 252 ? -1.865 13.469 25.953 1 98.38 252 TRP B CA 1
ATOM 4570 C C . TRP B 1 252 ? -2.352 12.609 27.125 1 98.38 252 TRP B C 1
ATOM 4572 O O . TRP B 1 252 ? -2.996 11.578 26.922 1 98.38 252 TRP B O 1
ATOM 4582 N N . ASN B 1 253 ? -2.021 12.938 28.391 1 98 253 ASN B N 1
ATOM 4583 C CA . ASN B 1 253 ? -2.42 12.25 29.609 1 98 253 ASN B CA 1
ATOM 4584 C C . ASN B 1 253 ? -1.963 10.789 29.609 1 98 253 ASN B C 1
ATOM 4586 O O . ASN B 1 253 ? -2.727 9.898 29.969 1 98 253 ASN B O 1
ATOM 4590 N N . THR B 1 254 ? -0.714 10.531 29.156 1 98.06 254 THR B N 1
ATOM 4591 C CA . THR B 1 254 ? -0.256 9.156 29.047 1 98.06 254 THR B CA 1
ATOM 4592 C C . THR B 1 254 ? 0.584 8.766 30.25 1 98.06 254 THR B C 1
ATOM 4594 O O . THR B 1 254 ? 0.834 7.578 30.484 1 98.06 254 THR B O 1
ATOM 4597 N N . ASP B 1 255 ? 0.971 9.68 31.109 1 96.81 255 ASP B N 1
ATOM 4598 C CA . ASP B 1 255 ? 1.896 9.414 32.219 1 96.81 255 ASP B CA 1
ATOM 4599 C C . ASP B 1 255 ? 1.315 8.398 33.188 1 96.81 255 ASP B C 1
ATOM 4601 O O . ASP B 1 255 ? 2.021 7.496 33.656 1 96.81 255 ASP B O 1
ATOM 4605 N N . ASP B 1 256 ? 0.047 8.516 33.469 1 96.81 256 ASP B N 1
ATOM 4606 C CA . ASP B 1 256 ? -0.581 7.625 34.438 1 96.81 256 ASP B CA 1
ATOM 4607 C C . ASP B 1 256 ? -1.62 6.73 33.781 1 96.81 256 ASP B C 1
ATOM 4609 O O . ASP B 1 256 ? -2.42 6.082 34.438 1 96.81 256 ASP B O 1
ATOM 4613 N N . ALA B 1 257 ? -1.651 6.742 32.438 1 97.31 257 ALA B N 1
ATOM 4614 C CA . ALA B 1 257 ? -2.684 6.02 31.703 1 97.31 257 ALA B CA 1
ATOM 4615 C C . ALA B 1 257 ? -2.488 4.512 31.828 1 97.31 257 ALA B C 1
ATOM 4617 O O . ALA B 1 257 ? -1.358 4.02 31.797 1 97.31 257 ALA B O 1
ATOM 4618 N N . GLU B 1 258 ? -3.533 3.828 32.031 1 97 258 GLU B N 1
ATOM 4619 C CA . GLU B 1 258 ? -3.537 2.371 31.938 1 97 258 GLU B CA 1
ATOM 4620 C C . GLU B 1 258 ? -3.9 1.898 30.531 1 97 258 GLU B C 1
ATOM 4622 O O . GLU B 1 258 ? -3.463 0.83 30.094 1 97 258 GLU B O 1
ATOM 4627 N N . LEU B 1 259 ? -4.699 2.68 29.891 1 98.19 259 LEU B N 1
ATOM 4628 C CA . LEU B 1 259 ? -5.051 2.48 28.484 1 98.19 259 LEU B CA 1
ATOM 4629 C C . LEU B 1 259 ? -4.59 3.66 27.641 1 98.19 259 LEU B C 1
ATOM 4631 O O . LEU B 1 259 ? -4.891 4.812 27.953 1 98.19 259 LEU B O 1
ATOM 4635 N N . VAL B 1 260 ? -3.857 3.395 26.688 1 98.62 260 VAL B N 1
ATOM 4636 C CA . VAL B 1 260 ? -3.449 4.43 25.75 1 98.62 260 VAL B CA 1
ATOM 4637 C C . VAL B 1 260 ? -4.203 4.258 24.438 1 98.62 260 VAL B C 1
ATOM 4639 O O . VAL B 1 260 ? -4.051 3.242 23.75 1 98.62 260 VAL B O 1
ATOM 4642 N N . VAL B 1 261 ? -5.039 5.18 24.125 1 98.88 261 VAL B N 1
ATOM 4643 C CA . VAL B 1 261 ? -5.715 5.219 22.828 1 98.88 261 VAL B CA 1
ATOM 4644 C C . VAL B 1 261 ? -4.762 5.75 21.766 1 98.88 261 VAL B C 1
ATOM 4646 O O . VAL B 1 261 ? -4.094 6.77 21.969 1 98.88 261 VAL B O 1
ATOM 4649 N N . VAL B 1 262 ? -4.613 5.055 20.688 1 98.94 262 VAL B N 1
ATOM 4650 C CA . VAL B 1 262 ? -3.779 5.48 19.562 1 98.94 262 VAL B CA 1
ATOM 4651 C C . VAL B 1 262 ? -4.66 5.879 18.391 1 98.94 262 VAL B C 1
ATOM 4653 O O . VAL B 1 262 ? -5.445 5.066 17.891 1 98.94 262 VAL B O 1
ATOM 4656 N N . ALA B 1 263 ? -4.609 7.082 17.953 1 98.94 263 ALA B N 1
ATOM 4657 C CA . ALA B 1 263 ? -5.398 7.617 16.859 1 98.94 263 ALA B CA 1
ATOM 4658 C C . ALA B 1 263 ? -4.668 8.766 16.172 1 98.94 263 ALA B C 1
ATOM 4660 O O . ALA B 1 263 ? -3.797 9.406 16.766 1 98.94 263 ALA B O 1
ATOM 4661 N N . PHE B 1 264 ? -4.961 9.047 14.906 1 98.88 264 PHE B N 1
ATOM 4662 C CA . PHE B 1 264 ? -4.328 10.148 14.188 1 98.88 264 PHE B CA 1
ATOM 4663 C C . PHE B 1 264 ? -5.371 11.023 13.516 1 98.88 264 PHE B C 1
ATOM 4665 O O . PHE B 1 264 ? -6.535 10.633 13.398 1 98.88 264 PHE B O 1
ATOM 4672 N N . GLY B 1 265 ? -4.957 12.211 13.109 1 98.56 265 GLY B N 1
ATOM 4673 C CA . GLY B 1 265 ? -5.832 13.086 12.344 1 98.56 265 GLY B CA 1
ATOM 4674 C C . GLY B 1 265 ? -7.129 13.406 13.062 1 98.56 265 GLY B C 1
ATOM 4675 O O . GLY B 1 265 ? -7.125 13.758 14.242 1 98.56 265 GLY B O 1
ATOM 4676 N N . SER B 1 266 ? -8.227 13.328 12.375 1 98.19 266 SER B N 1
ATOM 4677 C CA . SER B 1 266 ? -9.539 13.68 12.898 1 98.19 266 SER B CA 1
ATOM 4678 C C . SER B 1 266 ? -9.961 12.727 14.016 1 98.19 266 SER B C 1
ATOM 4680 O O . SER B 1 266 ? -10.578 13.148 14.992 1 98.19 266 SER B O 1
ATOM 4682 N N . MET B 1 267 ? -9.641 11.461 13.875 1 98.56 267 MET B N 1
ATOM 4683 C CA . MET B 1 267 ? -10.031 10.477 14.883 1 98.56 267 MET B CA 1
ATOM 4684 C C . MET B 1 267 ? -9.328 10.742 16.203 1 98.56 267 MET B C 1
ATOM 4686 O O . MET B 1 267 ? -9.898 10.492 17.281 1 98.56 267 MET B O 1
ATOM 4690 N N . ALA B 1 268 ? -8.102 11.234 16.109 1 98.69 268 ALA B N 1
ATOM 4691 C CA . ALA B 1 268 ? -7.395 11.602 17.344 1 98.69 268 ALA B CA 1
ATOM 4692 C C . ALA B 1 268 ? -8.117 12.727 18.062 1 98.69 268 ALA B C 1
ATOM 4694 O O . ALA B 1 268 ? -8.188 12.727 19.297 1 98.69 268 ALA B O 1
ATOM 4695 N N . ARG B 1 269 ? -8.602 13.68 17.344 1 96.81 269 ARG B N 1
ATOM 4696 C CA . ARG B 1 269 ? -9.336 14.797 17.938 1 96.81 269 ARG B CA 1
ATOM 4697 C C . ARG B 1 269 ? -10.602 14.305 18.641 1 96.81 269 ARG B C 1
ATOM 4699 O O . ARG B 1 269 ? -10.883 14.695 19.766 1 96.81 269 ARG B O 1
ATOM 4706 N N . ILE B 1 270 ? -11.32 13.5 17.938 1 97.81 270 ILE B N 1
ATOM 4707 C CA . ILE B 1 270 ? -12.555 12.945 18.484 1 97.81 270 ILE B CA 1
ATOM 4708 C C . ILE B 1 270 ? -12.242 12.078 19.703 1 97.81 270 ILE B C 1
ATOM 4710 O O . ILE B 1 270 ? -12.922 12.164 20.719 1 97.81 270 ILE B O 1
ATOM 4714 N N . ALA B 1 271 ? -11.219 11.242 19.578 1 98.56 271 ALA B N 1
ATOM 4715 C CA . ALA B 1 271 ? -10.805 10.367 20.688 1 98.56 271 ALA B CA 1
ATOM 4716 C C . ALA B 1 271 ? -10.367 11.188 21.891 1 98.56 271 ALA B C 1
ATOM 4718 O O . ALA B 1 271 ? -10.594 10.781 23.031 1 98.56 271 ALA B O 1
ATOM 4719 N N . ARG B 1 272 ? -9.688 12.297 21.656 1 98.25 272 ARG B N 1
ATOM 4720 C CA . ARG B 1 272 ? -9.234 13.148 22.75 1 98.25 272 ARG B CA 1
ATOM 4721 C C . ARG B 1 272 ? -10.406 13.617 23.594 1 98.25 272 ARG B C 1
ATOM 4723 O O . ARG B 1 272 ? -10.328 13.609 24.828 1 98.25 272 ARG B O 1
ATOM 4730 N N . SER B 1 273 ? -11.438 14.047 22.938 1 97.94 273 SER B N 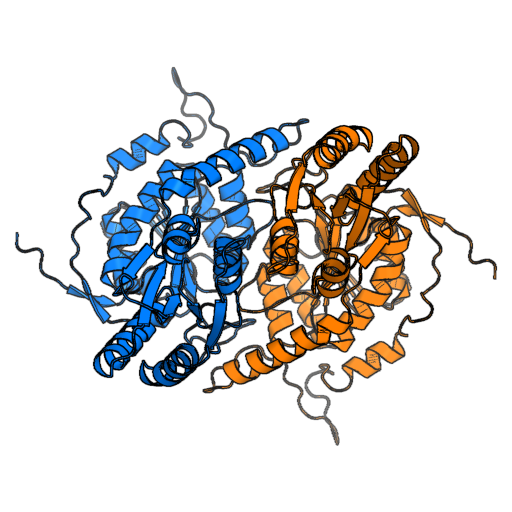1
ATOM 4731 C CA . SER B 1 273 ? -12.633 14.492 23.641 1 97.94 273 SER B CA 1
ATOM 4732 C C . SER B 1 273 ? -13.25 13.359 24.469 1 97.94 273 SER B C 1
ATOM 4734 O O . SER B 1 273 ? -13.688 13.578 25.594 1 97.94 273 SER B O 1
ATOM 4736 N N . ALA B 1 274 ? -13.305 12.18 23.875 1 98.38 274 ALA B N 1
ATOM 4737 C CA . ALA B 1 274 ? -13.828 11.016 24.578 1 98.38 274 ALA B CA 1
ATOM 4738 C C . ALA B 1 274 ? -12.969 10.672 25.797 1 98.38 274 ALA B C 1
ATOM 4740 O O . ALA B 1 274 ? -13.492 10.391 26.875 1 98.38 274 ALA B O 1
ATOM 4741 N N . VAL B 1 275 ? -11.664 10.672 25.625 1 98.44 275 VAL B N 1
ATOM 4742 C CA . VAL B 1 275 ? -10.727 10.367 26.703 1 98.44 275 VAL B CA 1
ATOM 4743 C C . VAL B 1 275 ? -10.867 11.383 27.828 1 98.44 275 VAL B C 1
ATOM 4745 O O . VAL B 1 275 ? -10.852 11.023 29.016 1 98.44 275 VAL B O 1
ATOM 4748 N N . ARG B 1 276 ? -10.977 12.68 27.469 1 98.12 276 ARG B N 1
ATOM 4749 C CA . ARG B 1 276 ? -11.156 13.734 28.469 1 98.12 276 ARG B CA 1
ATOM 4750 C C . ARG B 1 276 ? -12.367 13.461 29.359 1 98.12 276 ARG B C 1
ATOM 4752 O O . ARG B 1 276 ? -12.273 13.539 30.578 1 98.12 276 ARG B O 1
ATOM 4759 N N . LYS B 1 277 ? -13.453 13.125 28.688 1 97.75 277 LYS B N 1
ATOM 4760 C CA . LYS B 1 277 ? -14.68 12.836 29.422 1 97.75 277 LYS B CA 1
ATOM 4761 C C . LYS B 1 277 ? -14.5 11.625 30.344 1 97.75 277 LYS B C 1
ATOM 4763 O O . LYS B 1 277 ? -14.922 11.648 31.5 1 97.75 277 LYS B O 1
ATOM 4768 N N . LEU B 1 278 ? -13.914 10.602 29.859 1 97.56 278 LEU B N 1
ATOM 4769 C CA . LEU B 1 278 ? -13.742 9.367 30.609 1 97.56 278 LEU B CA 1
ATOM 4770 C C . LEU B 1 278 ? -12.781 9.57 31.781 1 97.56 278 LEU B C 1
ATOM 4772 O O . LEU B 1 278 ? -12.938 8.953 32.844 1 97.56 278 LEU B O 1
ATOM 4776 N N . ARG B 1 279 ? -11.789 10.43 31.656 1 97.38 279 ARG B N 1
ATOM 4777 C CA . ARG B 1 279 ? -10.883 10.781 32.75 1 97.38 279 ARG B CA 1
ATOM 4778 C C . ARG B 1 279 ? -11.633 11.492 33.875 1 97.38 279 ARG B C 1
ATOM 4780 O O . ARG B 1 279 ? -11.336 11.273 35.031 1 97.38 279 ARG B O 1
ATOM 4787 N N . GLU B 1 280 ? -12.531 12.289 33.438 1 97.56 280 GLU B N 1
ATOM 4788 C CA . GLU B 1 280 ? -13.359 12.961 34.438 1 97.56 280 GLU B CA 1
ATOM 4789 C C . GLU B 1 280 ? -14.18 11.953 35.25 1 97.56 280 GLU B C 1
ATOM 4791 O O . GLU B 1 280 ? -14.539 12.211 36.406 1 97.56 280 GLU B O 1
ATOM 4796 N N . GLU B 1 281 ? -14.414 10.812 34.656 1 96.75 281 GLU B N 1
ATOM 4797 C CA . GLU B 1 281 ? -15.172 9.758 35.312 1 96.75 281 GLU B CA 1
ATOM 4798 C C . GLU B 1 281 ? -14.258 8.812 36.062 1 96.75 281 GLU B C 1
ATOM 4800 O O . GLU B 1 281 ? -14.719 7.844 36.688 1 96.75 281 GLU B O 1
ATOM 4805 N N . GLY B 1 282 ? -12.93 9.039 35.969 1 96.62 282 GLY B N 1
ATOM 4806 C CA . GLY B 1 282 ? -12 8.297 36.781 1 96.62 282 GLY B CA 1
ATOM 4807 C C . GLY B 1 282 ? -11.234 7.23 36.031 1 96.62 282 GLY B C 1
ATOM 4808 O O . GLY B 1 282 ? -10.406 6.516 36.594 1 96.62 282 GLY B O 1
ATOM 4809 N N . LEU B 1 283 ? -11.492 7.145 34.781 1 97.12 283 LEU B N 1
ATOM 4810 C CA . LEU B 1 283 ? -10.781 6.148 33.969 1 97.12 283 LEU B CA 1
ATOM 4811 C C . LEU B 1 283 ? -9.414 6.664 33.562 1 97.12 283 LEU B C 1
ATOM 4813 O O . LEU B 1 283 ? -9.273 7.828 33.156 1 97.12 283 LEU B O 1
ATOM 4817 N N . LYS B 1 284 ? -8.422 5.895 33.656 1 97.38 284 LYS B N 1
ATOM 4818 C CA . LYS B 1 284 ? -7.047 6.281 33.344 1 97.38 284 LYS B CA 1
ATOM 4819 C C . LYS B 1 284 ? -6.695 6 31.891 1 97.38 284 LYS B C 1
ATOM 4821 O O . LYS B 1 284 ? -5.852 5.148 31.609 1 97.38 284 LYS B O 1
ATOM 4826 N N . ALA B 1 285 ? -7.273 6.711 31.047 1 98.12 285 ALA B N 1
ATOM 4827 C CA . ALA B 1 285 ? -6.996 6.629 29.625 1 98.12 285 ALA B CA 1
ATOM 4828 C C . ALA B 1 285 ? -6.156 7.812 29.156 1 98.12 285 ALA B C 1
ATOM 4830 O O . ALA B 1 285 ? -6.219 8.898 29.734 1 98.12 285 ALA B O 1
ATOM 4831 N N . GLY B 1 286 ? -5.301 7.598 28.266 1 98.56 286 GLY B N 1
ATOM 4832 C CA . GLY B 1 286 ? -4.527 8.625 27.578 1 98.56 286 GLY B CA 1
ATOM 4833 C C . GLY B 1 286 ? -4.594 8.516 26.062 1 98.56 286 GLY B C 1
ATOM 4834 O O . GLY B 1 286 ? -5.277 7.637 25.531 1 98.56 286 GLY B O 1
ATOM 4835 N N . LEU B 1 287 ? -3.959 9.422 25.375 1 98.88 287 LEU B N 1
ATOM 4836 C CA . LEU B 1 287 ? -3.99 9.461 23.922 1 98.88 287 LEU B CA 1
ATOM 4837 C C . LEU B 1 287 ? -2.582 9.602 23.344 1 98.88 287 LEU B C 1
ATOM 4839 O O . LEU B 1 287 ? -1.812 10.453 23.797 1 98.88 287 LEU B O 1
ATOM 4843 N N . PHE B 1 288 ? -2.203 8.719 22.547 1 98.88 288 PHE B N 1
ATOM 4844 C CA . PHE B 1 288 ? -1.022 8.812 21.688 1 98.88 288 PHE B CA 1
ATOM 4845 C C . PHE B 1 288 ? -1.414 9.141 20.25 1 98.88 288 PHE B C 1
ATOM 4847 O O . PHE B 1 288 ? -2.07 8.344 19.578 1 98.88 288 PHE B O 1
ATOM 4854 N N . ARG B 1 289 ? -1.001 10.281 19.766 1 98.94 289 ARG B N 1
ATOM 4855 C CA . ARG B 1 289 ? -1.364 10.734 18.438 1 98.94 289 ARG B CA 1
ATOM 4856 C C . ARG B 1 289 ? -0.129 10.898 17.547 1 98.94 289 ARG B C 1
ATOM 4858 O O . ARG B 1 289 ? 0.597 11.883 17.672 1 98.94 289 ARG B O 1
ATOM 4865 N N . PRO B 1 290 ? 0.09 9.914 16.641 1 98.94 290 PRO B N 1
ATOM 4866 C CA . PRO B 1 290 ? 1.157 10.18 15.664 1 98.94 290 PRO B CA 1
ATOM 4867 C C . PRO B 1 290 ? 0.878 11.406 14.805 1 98.94 290 PRO B C 1
ATOM 4869 O O . PRO B 1 290 ? -0.213 11.539 14.242 1 98.94 290 PRO B O 1
ATOM 4872 N N . LYS B 1 291 ? 1.811 12.328 14.727 1 98.88 291 LYS B N 1
ATOM 4873 C CA . LYS B 1 291 ? 1.771 13.461 13.812 1 98.88 291 LYS B CA 1
ATOM 4874 C C . LYS B 1 291 ? 2.469 13.133 12.5 1 98.88 291 LYS B C 1
ATOM 4876 O O . LYS B 1 291 ? 2.186 13.742 11.469 1 98.88 291 LYS B O 1
ATOM 4881 N N . THR B 1 292 ? 3.457 12.234 12.586 1 98.88 292 THR B N 1
ATOM 4882 C CA . THR B 1 292 ? 4.066 11.586 11.43 1 98.88 292 THR B CA 1
ATOM 4883 C C . THR B 1 292 ? 3.598 10.141 11.312 1 98.88 292 THR B C 1
ATOM 4885 O O . THR B 1 292 ? 3.689 9.375 12.273 1 98.88 292 THR B O 1
ATOM 4888 N N . LEU B 1 293 ? 3.072 9.797 10.18 1 98.88 293 LEU B N 1
ATOM 4889 C CA . LEU B 1 293 ? 2.598 8.438 9.977 1 98.88 293 LEU B CA 1
ATOM 4890 C C . LEU B 1 293 ? 3.666 7.582 9.305 1 98.88 293 LEU B C 1
ATOM 4892 O O . LEU B 1 293 ? 3.639 6.352 9.398 1 98.88 293 LEU B O 1
ATOM 4896 N N . TYR B 1 294 ? 4.574 8.234 8.609 1 98.5 294 TYR B N 1
ATOM 4897 C CA . TYR B 1 294 ? 5.832 7.652 8.156 1 98.5 294 TYR B CA 1
ATOM 4898 C C . TYR B 1 294 ? 6.953 8.688 8.18 1 98.5 294 TYR B C 1
ATOM 4900 O O . TYR B 1 294 ? 6.848 9.742 7.543 1 98.5 294 TYR B O 1
ATOM 4908 N N . PRO B 1 295 ? 8.016 8.43 8.766 1 98.38 295 PRO B N 1
ATOM 4909 C CA . PRO B 1 295 ? 8.195 7.234 9.602 1 98.38 295 PRO B CA 1
ATOM 4910 C C . PRO B 1 295 ? 7.309 7.242 10.844 1 98.38 295 PRO B C 1
ATOM 4912 O O . PRO B 1 295 ? 7.07 8.305 11.43 1 98.38 295 PRO B O 1
ATOM 4915 N N . PHE B 1 296 ? 6.754 6.059 11.211 1 98.81 296 PHE B N 1
ATOM 4916 C CA . PHE B 1 296 ? 5.906 5.938 12.391 1 98.81 296 PHE B CA 1
ATOM 4917 C C . PHE B 1 296 ? 6.707 6.191 13.664 1 98.81 296 PHE B C 1
ATOM 4919 O O . PHE B 1 296 ? 7.848 5.734 13.789 1 98.81 296 PHE B O 1
ATOM 4926 N N . PRO B 1 297 ? 6.223 6.938 14.57 1 98.81 297 PRO B N 1
ATOM 4927 C CA . PRO B 1 297 ? 6.949 7.219 15.812 1 98.81 297 PRO B CA 1
ATOM 4928 C C . PRO B 1 297 ? 6.973 6.023 16.766 1 98.81 297 PRO B C 1
ATOM 4930 O O . PRO B 1 297 ? 6.512 6.129 17.906 1 98.81 297 PRO B O 1
ATOM 4933 N N . ALA B 1 298 ? 7.551 5 16.391 1 98.44 298 ALA B N 1
ATOM 4934 C CA . ALA B 1 298 ? 7.578 3.723 17.094 1 98.44 298 ALA B CA 1
ATOM 4935 C C . ALA B 1 298 ? 8.305 3.852 18.438 1 98.44 298 ALA B C 1
ATOM 4937 O O . ALA B 1 298 ? 7.895 3.256 19.438 1 98.44 298 ALA B O 1
ATOM 4938 N N . GLY B 1 299 ? 9.445 4.57 18.453 1 97.88 299 GLY B N 1
ATOM 4939 C CA . GLY B 1 299 ? 10.195 4.75 19.688 1 97.88 299 GLY B CA 1
ATOM 4940 C C . GLY B 1 299 ? 9.367 5.379 20.797 1 97.88 299 GLY B C 1
ATOM 4941 O O . GLY B 1 299 ? 9.383 4.902 21.938 1 97.88 299 GLY B O 1
ATOM 4942 N N . ALA B 1 300 ? 8.656 6.438 20.406 1 98.19 300 ALA B N 1
ATOM 4943 C CA . ALA B 1 300 ? 7.812 7.125 21.375 1 98.19 300 ALA B CA 1
ATOM 4944 C C . ALA B 1 300 ? 6.703 6.211 21.891 1 98.19 300 ALA B C 1
ATOM 4946 O O . ALA B 1 300 ? 6.363 6.23 23.062 1 98.19 300 ALA B O 1
ATOM 4947 N N . LEU B 1 301 ? 6.125 5.41 21.016 1 98.56 301 LEU B N 1
ATOM 4948 C CA . LEU B 1 301 ? 5.059 4.496 21.406 1 98.56 301 LEU B CA 1
ATOM 4949 C C . LEU B 1 301 ? 5.59 3.4 22.328 1 98.56 301 LEU B C 1
ATOM 4951 O O . LEU B 1 301 ? 4.957 3.066 23.328 1 98.56 301 LEU B O 1
ATOM 4955 N N . ARG B 1 302 ? 6.723 2.818 21.984 1 97.25 302 ARG B N 1
ATOM 4956 C CA . ARG B 1 302 ? 7.332 1.743 22.75 1 97.25 302 ARG B CA 1
ATOM 4957 C C . ARG B 1 302 ? 7.652 2.203 24.172 1 97.25 302 ARG B C 1
ATOM 4959 O O . ARG B 1 302 ? 7.555 1.42 25.125 1 97.25 302 ARG B O 1
ATOM 4966 N N . ALA B 1 303 ? 8.047 3.438 24.281 1 97 303 ALA B N 1
ATOM 4967 C CA . ALA B 1 303 ? 8.383 3.992 25.594 1 97 303 ALA B CA 1
ATOM 4968 C C . ALA B 1 303 ? 7.176 3.965 26.531 1 97 303 ALA B C 1
ATOM 4970 O O . ALA B 1 303 ? 7.328 3.953 27.75 1 97 303 ALA B O 1
ATOM 4971 N N . LEU B 1 304 ? 5.957 3.834 25.953 1 97.38 304 LEU B N 1
ATOM 4972 C CA . LEU B 1 304 ? 4.738 3.84 26.766 1 97.38 304 LEU B CA 1
ATOM 4973 C C . LEU B 1 304 ? 4.305 2.418 27.094 1 97.38 304 LEU B C 1
ATOM 4975 O O . LEU B 1 304 ? 3.41 2.219 27.922 1 97.38 304 LEU B O 1
ATOM 4979 N N . ALA B 1 305 ? 4.902 1.415 26.547 1 95.56 305 ALA B N 1
ATOM 4980 C CA . ALA B 1 305 ? 4.395 0.046 26.5 1 95.56 305 ALA B CA 1
ATOM 4981 C C . ALA B 1 305 ? 4.375 -0.579 27.891 1 95.56 305 ALA B C 1
ATOM 4983 O O . ALA B 1 305 ? 3.418 -1.26 28.25 1 95.56 305 ALA B O 1
ATOM 4984 N N . PRO B 1 306 ? 5.391 -0.417 28.734 1 92.81 306 PRO B N 1
ATOM 4985 C CA . PRO B 1 306 ? 5.441 -1.15 30 1 92.81 306 PRO B CA 1
ATOM 4986 C C . PRO B 1 306 ? 4.211 -0.907 30.875 1 92.81 306 PRO B C 1
ATOM 4988 O O . PRO B 1 306 ? 3.926 0.236 31.234 1 92.81 306 PRO B O 1
ATOM 4991 N N . GLY B 1 307 ? 3.486 -1.99 31.078 1 90.81 307 GLY B N 1
ATOM 4992 C CA . GLY B 1 307 ? 2.373 -1.959 32.031 1 90.81 307 GLY B CA 1
ATOM 4993 C C . GLY B 1 307 ? 1.118 -1.341 31.422 1 90.81 307 GLY B C 1
ATOM 4994 O O . GLY B 1 307 ? 0.18 -1.017 32.156 1 90.81 307 GLY B O 1
ATOM 4995 N N . ARG B 1 308 ? 1.098 -1.116 30.141 1 94.44 308 ARG B N 1
ATOM 4996 C CA . ARG B 1 308 ? -0.052 -0.437 29.547 1 94.44 308 ARG B CA 1
ATOM 4997 C C . ARG B 1 308 ? -0.684 -1.282 28.453 1 94.44 308 ARG B C 1
ATOM 4999 O O . ARG B 1 308 ? -0.038 -2.176 27.906 1 94.44 308 ARG B O 1
ATOM 5006 N N . ARG B 1 309 ? -1.946 -0.985 28.188 1 96.44 309 ARG B N 1
ATOM 5007 C CA . ARG B 1 309 ? -2.689 -1.536 27.062 1 96.44 309 ARG B CA 1
ATOM 5008 C C . ARG B 1 309 ? -2.973 -0.461 26.016 1 96.44 309 ARG B C 1
ATOM 5010 O O . ARG B 1 309 ? -2.973 0.731 26.328 1 96.44 309 ARG B O 1
ATOM 5017 N N . PHE B 1 310 ? -3.223 -0.914 24.859 1 98.5 310 PHE B N 1
ATOM 5018 C CA . PHE B 1 310 ? -3.422 0.034 23.766 1 98.5 310 PHE B CA 1
ATOM 5019 C C . PHE B 1 310 ? -4.723 -0.256 23.031 1 98.5 310 PHE B C 1
ATOM 5021 O O . PHE B 1 310 ? -5.094 -1.418 22.844 1 98.5 310 PHE B O 1
ATOM 5028 N N . LEU B 1 311 ? -5.43 0.742 22.656 1 98.81 311 LEU B N 1
ATOM 5029 C CA . LEU B 1 311 ? -6.594 0.67 21.781 1 98.81 311 LEU B CA 1
ATOM 5030 C C . LEU B 1 311 ? -6.414 1.576 20.562 1 98.81 311 LEU B C 1
ATOM 5032 O O . LEU B 1 311 ? -6.344 2.799 20.703 1 98.81 311 LEU B O 1
ATOM 5036 N N . VAL B 1 312 ? -6.277 0.968 19.422 1 98.94 312 VAL B N 1
ATOM 5037 C CA . VAL B 1 312 ? -6.133 1.738 18.188 1 98.94 312 VAL B CA 1
ATOM 5038 C C . VAL B 1 312 ? -7.516 2.066 17.625 1 98.94 312 VAL B C 1
ATOM 5040 O O . VAL B 1 312 ? -8.328 1.169 17.391 1 98.94 312 VAL B O 1
ATOM 5043 N N . ILE B 1 313 ? -7.773 3.334 17.453 1 98.88 313 ILE B N 1
ATOM 5044 C CA . ILE B 1 313 ? -9.023 3.789 16.844 1 98.88 313 ILE B CA 1
ATOM 5045 C C . ILE B 1 313 ? -8.727 4.477 15.516 1 98.88 313 ILE B C 1
ATOM 5047 O O . ILE B 1 313 ? -7.953 5.438 15.469 1 98.88 313 ILE B O 1
ATOM 5051 N N . GLU B 1 314 ? -9.242 4.078 14.523 1 98.75 314 GLU B N 1
ATOM 5052 C CA . GLU B 1 314 ? -9.07 4.66 13.195 1 98.75 314 GLU B CA 1
ATOM 5053 C C . GLU B 1 314 ? -10.336 4.488 12.352 1 98.75 314 GLU B C 1
ATOM 5055 O O . GLU B 1 314 ? -11.125 3.572 12.594 1 98.75 314 GLU B O 1
ATOM 5060 N N . GLN B 1 315 ? -10.555 5.383 11.453 1 98.38 315 GLN B N 1
ATOM 5061 C CA . GLN B 1 315 ? -11.727 5.316 10.586 1 98.38 315 GLN B CA 1
ATOM 5062 C C . GLN B 1 315 ? -11.422 4.543 9.305 1 98.38 315 GLN B C 1
ATOM 5064 O O . GLN B 1 315 ? -11.453 5.105 8.211 1 98.38 315 GLN B O 1
ATOM 5069 N N . ASN B 1 316 ? -11.172 3.35 9.391 1 97.88 316 ASN B N 1
ATOM 5070 C CA . ASN B 1 316 ? -10.938 2.332 8.375 1 97.88 316 ASN B CA 1
ATOM 5071 C C . ASN B 1 316 ? -11.086 0.924 8.945 1 97.88 316 ASN B C 1
ATOM 5073 O O . ASN B 1 316 ? -11.609 0.747 10.047 1 97.88 316 ASN B O 1
ATOM 5077 N N . THR B 1 317 ? -10.703 -0.101 8.211 1 97.06 317 THR B N 1
ATOM 5078 C CA . THR B 1 317 ? -11 -1.468 8.625 1 97.06 317 THR B CA 1
ATOM 5079 C C . THR B 1 317 ? -9.734 -2.158 9.141 1 97.06 317 THR B C 1
ATOM 5081 O O . THR B 1 317 ? -9.578 -3.371 8.984 1 97.06 317 THR B O 1
ATOM 5084 N N . GLY B 1 318 ? -8.789 -1.393 9.703 1 97.44 318 GLY B N 1
ATOM 5085 C CA . GLY B 1 318 ? -7.582 -1.932 10.305 1 97.44 318 GLY B CA 1
ATOM 5086 C C . GLY B 1 318 ? -6.34 -1.713 9.461 1 97.44 318 GLY B C 1
ATOM 5087 O O . GLY B 1 318 ? -5.934 -2.598 8.703 1 97.44 318 GLY B O 1
ATOM 5088 N N . GLN B 1 319 ? -5.699 -0.571 9.508 1 98 319 GLN B N 1
ATOM 5089 C CA . GLN B 1 319 ? -4.496 -0.25 8.742 1 98 319 GLN B CA 1
ATOM 5090 C C . GLN B 1 319 ? -3.373 0.223 9.656 1 98 319 GLN B C 1
ATOM 5092 O O . GLN B 1 319 ? -2.406 -0.506 9.891 1 98 319 GLN B O 1
ATOM 5097 N N . MET B 1 320 ? -3.586 1.313 10.367 1 98.75 320 MET B N 1
ATOM 5098 C CA . MET B 1 320 ? -2.564 1.82 11.281 1 98.75 320 MET B CA 1
ATOM 5099 C C . MET B 1 320 ? -2.277 0.813 12.391 1 98.75 320 MET B C 1
ATOM 5101 O O . MET B 1 320 ? -1.147 0.72 12.867 1 98.75 320 MET B O 1
ATOM 5105 N N . VAL B 1 321 ? -3.25 0.033 12.789 1 98.69 321 VAL B N 1
ATOM 5106 C CA . VAL B 1 321 ? -3.113 -0.936 13.875 1 98.69 321 VAL B CA 1
ATOM 5107 C C . VAL B 1 321 ? -1.935 -1.864 13.594 1 98.69 321 VAL B C 1
ATOM 5109 O O . VAL B 1 321 ? -1.244 -2.301 14.516 1 98.69 321 VAL B O 1
ATOM 5112 N N . GLU B 1 322 ? -1.655 -2.145 12.328 1 97.81 322 GLU B N 1
ATOM 5113 C CA . GLU B 1 322 ? -0.521 -3.002 12 1 97.81 322 GLU B CA 1
ATOM 5114 C C . GLU B 1 322 ? 0.801 -2.342 12.383 1 97.81 322 GLU B C 1
ATOM 5116 O O . GLU B 1 322 ? 1.698 -3 12.914 1 97.81 322 GLU B O 1
ATOM 5121 N N . ASP B 1 323 ? 0.907 -1.034 12.078 1 98.38 323 ASP B N 1
ATOM 5122 C CA . ASP B 1 323 ? 2.133 -0.331 12.438 1 98.38 323 ASP B CA 1
ATOM 5123 C C . ASP B 1 323 ? 2.275 -0.22 13.953 1 98.38 323 ASP B C 1
ATOM 5125 O O . ASP B 1 323 ? 3.389 -0.261 14.484 1 98.38 323 ASP B O 1
ATOM 5129 N N . VAL B 1 324 ? 1.125 -0.045 14.633 1 98.81 324 VAL B N 1
ATOM 5130 C CA . VAL B 1 324 ? 1.146 -0.015 16.094 1 98.81 324 VAL B CA 1
ATOM 5131 C C . VAL B 1 324 ? 1.628 -1.361 16.625 1 98.81 324 VAL B C 1
ATOM 5133 O O . VAL B 1 324 ? 2.518 -1.413 17.484 1 98.81 324 VAL B O 1
ATOM 5136 N N . ARG B 1 325 ? 1.095 -2.447 16.109 1 98 325 ARG B N 1
ATOM 5137 C CA . ARG B 1 325 ? 1.482 -3.787 16.531 1 98 325 ARG B CA 1
ATOM 5138 C C . ARG B 1 325 ? 2.955 -4.051 16.234 1 98 325 ARG B C 1
ATOM 5140 O O . ARG B 1 325 ? 3.68 -4.578 17.078 1 98 325 ARG B O 1
ATOM 5147 N N . LEU B 1 326 ? 3.398 -3.674 15.078 1 97.38 326 LEU B N 1
ATOM 5148 C CA . LEU B 1 326 ? 4.801 -3.848 14.719 1 97.38 326 LEU B CA 1
ATOM 5149 C C . LEU B 1 326 ? 5.707 -3.066 15.664 1 97.38 326 LEU B C 1
ATOM 5151 O O . LEU B 1 326 ? 6.773 -3.549 16.047 1 97.38 326 LEU B O 1
ATOM 5155 N N . SER B 1 327 ? 5.25 -1.862 16.016 1 97.38 327 SER B N 1
ATOM 5156 C CA . SER B 1 327 ? 6.039 -0.991 16.891 1 97.38 327 SER B CA 1
ATOM 5157 C C . SER B 1 327 ? 6.168 -1.574 18.281 1 97.38 327 SER B C 1
ATOM 5159 O O . SER B 1 327 ? 7.137 -1.292 19 1 97.38 327 SER B O 1
ATOM 5161 N N . LEU B 1 328 ? 5.219 -2.385 18.656 1 96.5 328 LEU B N 1
ATOM 5162 C CA . LEU B 1 328 ? 5.176 -2.889 20.016 1 96.5 328 LEU B CA 1
ATOM 5163 C C . LEU B 1 328 ? 5.582 -4.359 20.078 1 96.5 328 LEU B C 1
ATOM 5165 O O . LEU B 1 328 ? 5.43 -5.016 21.109 1 96.5 328 LEU B O 1
ATOM 5169 N N . MET B 1 329 ? 6.02 -4.836 18.953 1 92.62 329 MET B N 1
ATOM 5170 C CA . MET B 1 329 ? 6.477 -6.223 18.906 1 92.62 329 MET B CA 1
ATOM 5171 C C . MET B 1 329 ? 7.566 -6.469 19.938 1 92.62 329 MET B C 1
ATOM 5173 O O . MET B 1 329 ? 8.531 -5.703 20.031 1 92.62 329 MET B O 1
ATOM 5177 N N . GLY B 1 330 ? 7.473 -7.527 20.641 1 88.19 330 GLY B N 1
ATOM 5178 C CA . GLY B 1 330 ? 8.445 -7.863 21.656 1 88.19 330 GLY B CA 1
ATOM 5179 C C . GLY B 1 330 ? 8.102 -7.289 23.016 1 88.19 330 GLY B C 1
ATOM 5180 O O . GLY B 1 330 ? 8.703 -7.676 24.031 1 88.19 330 GLY B O 1
ATOM 5181 N N . GLU B 1 331 ? 7.141 -6.371 22.938 1 88.44 331 GLU B N 1
ATOM 5182 C CA . GLU B 1 331 ? 6.664 -5.824 24.203 1 88.44 331 GLU B CA 1
ATOM 5183 C C . GLU B 1 331 ? 5.465 -6.609 24.734 1 88.44 331 GLU B C 1
ATOM 5185 O O . GLU B 1 331 ? 4.738 -7.23 23.953 1 88.44 331 GLU B O 1
ATOM 5190 N N . ASN B 1 332 ? 5.379 -6.805 25.984 1 84.69 332 ASN B N 1
ATOM 5191 C CA . ASN B 1 332 ? 4.195 -7.406 26.578 1 84.69 332 ASN B CA 1
ATOM 5192 C C . ASN B 1 332 ? 3.039 -6.414 26.656 1 84.69 332 ASN B C 1
ATOM 5194 O O . ASN B 1 332 ? 2.674 -5.961 27.734 1 84.69 332 ASN B O 1
ATOM 5198 N N . ALA B 1 333 ? 2.58 -6.047 25.484 1 88.44 333 ALA B N 1
ATOM 5199 C CA . ALA B 1 333 ? 1.506 -5.059 25.406 1 88.44 333 ALA B CA 1
ATOM 5200 C C . ALA B 1 333 ? 0.363 -5.555 24.531 1 88.44 333 ALA B C 1
ATOM 5202 O O . ALA B 1 333 ? 0.591 -6.031 23.422 1 88.44 333 ALA B O 1
ATOM 5203 N N . ARG B 1 334 ? -0.799 -5.5 25.078 1 93.12 334 ARG B N 1
ATOM 5204 C CA . ARG B 1 334 ? -1.998 -5.852 24.328 1 93.12 334 ARG B CA 1
ATOM 5205 C C . ARG B 1 334 ? -2.441 -4.691 23.438 1 93.12 334 ARG B C 1
ATOM 5207 O O . ARG B 1 334 ? -2.463 -3.541 23.875 1 93.12 334 ARG B O 1
ATOM 5214 N N . VAL B 1 335 ? -2.678 -4.977 22.203 1 97.38 335 VAL B N 1
ATOM 5215 C CA . VAL B 1 335 ? -3.137 -3.969 21.266 1 97.38 335 VAL B CA 1
ATOM 5216 C C . VAL B 1 335 ? -4.504 -4.363 20.703 1 97.38 335 VAL B C 1
ATOM 5218 O O . VAL B 1 335 ? -4.613 -5.305 19.922 1 97.38 335 VAL B O 1
ATOM 5221 N N . ASP B 1 336 ? -5.555 -3.668 21.094 1 97.62 336 ASP B N 1
ATOM 5222 C CA . ASP B 1 336 ? -6.898 -3.85 20.547 1 97.62 336 ASP B CA 1
ATOM 5223 C C . ASP B 1 336 ? -7.188 -2.85 19.438 1 97.62 336 ASP B C 1
ATOM 5225 O O . ASP B 1 336 ? -6.453 -1.872 19.266 1 97.62 336 ASP B O 1
ATOM 5229 N N . TRP B 1 337 ? -8.188 -3.166 18.656 1 98.25 337 TRP B N 1
ATOM 5230 C CA . TRP B 1 337 ? -8.547 -2.332 17.5 1 98.25 33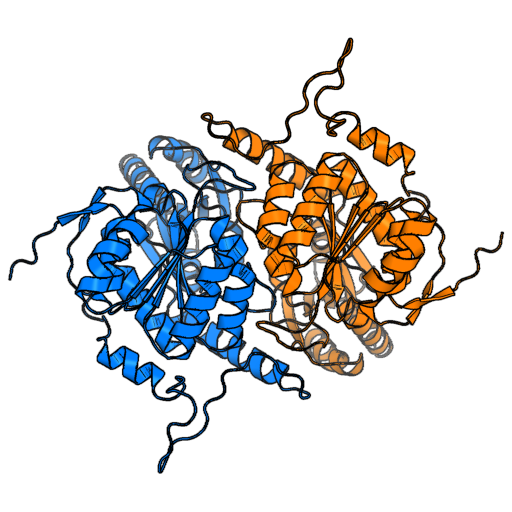7 TRP B CA 1
ATOM 5231 C C . TRP B 1 337 ? -10.039 -2.014 17.516 1 98.25 337 TRP B C 1
ATOM 5233 O O . TRP B 1 337 ? -10.867 -2.891 17.781 1 98.25 337 TRP B O 1
ATOM 5243 N N . HIS B 1 338 ? -10.391 -0.775 17.344 1 98.5 338 HIS B N 1
ATOM 5244 C CA . HIS B 1 338 ? -11.75 -0.329 17.094 1 98.5 338 HIS B CA 1
ATOM 5245 C C . HIS B 1 338 ? -11.836 0.474 15.805 1 98.5 338 HIS B C 1
ATOM 5247 O O . HIS B 1 338 ? -11.312 1.586 15.719 1 98.5 338 HIS B O 1
ATOM 5253 N N . GLY B 1 339 ? -12.531 -0.101 14.891 1 97.94 339 GLY B N 1
ATOM 5254 C CA . GLY B 1 339 ? -12.688 0.564 13.609 1 97.94 339 GLY B CA 1
ATOM 5255 C C . GLY B 1 339 ? -13.992 1.323 13.484 1 97.94 339 GLY B C 1
ATOM 5256 O O . GLY B 1 339 ? -15.055 0.813 13.859 1 97.94 339 GLY B O 1
ATOM 5257 N N . VAL B 1 340 ? -13.875 2.555 13.023 1 97.5 340 VAL B N 1
ATOM 5258 C CA . VAL B 1 340 ? -15.031 3.305 12.562 1 97.5 340 VAL B CA 1
ATOM 5259 C C . VAL B 1 340 ? -15.172 3.152 11.047 1 97.5 340 VAL B C 1
ATOM 5261 O O . VAL B 1 340 ? -14.219 3.387 10.305 1 97.5 340 VAL B O 1
ATOM 5264 N N . MET B 1 341 ? -16.344 2.75 10.602 1 96.38 341 MET B N 1
ATOM 5265 C CA . MET B 1 341 ? -16.516 2.48 9.172 1 96.38 341 MET B CA 1
ATOM 5266 C C . MET B 1 341 ? -16.453 3.773 8.367 1 96.38 341 MET B C 1
ATOM 5268 O O . MET B 1 341 ? -17 4.793 8.781 1 96.38 341 MET B O 1
ATOM 5272 N N . PRO B 1 342 ? -15.711 3.744 7.27 1 94.94 342 PRO B N 1
ATOM 5273 C CA . PRO B 1 342 ? -15.664 4.926 6.406 1 94.94 342 PRO B CA 1
ATOM 5274 C C . PRO B 1 342 ? -17.047 5.41 5.992 1 94.94 342 PRO B C 1
ATOM 5276 O O . PRO B 1 342 ? -17.938 4.594 5.742 1 94.94 342 PRO B O 1
ATOM 5279 N N . GLY B 1 343 ? -17.141 6.656 5.895 1 89.56 343 GLY B N 1
ATOM 5280 C CA . GLY B 1 343 ? -18.391 7.254 5.465 1 89.56 343 GLY B CA 1
ATOM 5281 C C . GLY B 1 343 ? -19.281 7.66 6.625 1 89.56 343 GLY B C 1
ATOM 5282 O O . GLY B 1 343 ? -20.234 8.406 6.441 1 89.56 343 GLY B O 1
ATOM 5283 N N . LEU B 1 344 ? -18.953 7.168 7.82 1 92.5 344 LEU B N 1
ATOM 5284 C CA . LEU B 1 344 ? -19.75 7.52 8.992 1 92.5 344 LEU B CA 1
ATOM 5285 C C . LEU B 1 344 ? -19.219 8.797 9.641 1 92.5 344 LEU B C 1
ATOM 5287 O O . LEU B 1 344 ? -18 8.992 9.734 1 92.5 344 LEU B O 1
ATOM 5291 N N . PHE B 1 345 ? -20.156 9.68 10.023 1 91.81 345 PHE B N 1
ATOM 5292 C CA . PHE B 1 345 ? -19.828 10.812 10.875 1 91.81 345 PHE B CA 1
ATOM 5293 C C . PHE B 1 345 ? -20.109 10.5 12.336 1 91.81 345 PHE B C 1
ATOM 5295 O O . PHE B 1 345 ? -21.25 10.164 12.688 1 91.81 345 PHE B O 1
ATOM 5302 N N . ILE B 1 346 ? -19.047 10.562 13.07 1 92.88 346 ILE B N 1
ATOM 5303 C CA . ILE B 1 346 ? -19.234 10.219 14.477 1 92.88 346 ILE B CA 1
ATOM 5304 C C . ILE B 1 346 ? -18.75 11.359 15.359 1 92.88 346 ILE B C 1
ATOM 5306 O O . ILE B 1 346 ? -17.953 12.195 14.93 1 92.88 346 ILE B O 1
ATOM 5310 N N . GLY B 1 347 ? -19.359 11.422 16.547 1 93.88 347 GLY B N 1
ATOM 5311 C CA . GLY B 1 347 ? -18.844 12.297 17.594 1 93.88 347 GLY B CA 1
ATOM 5312 C C . GLY B 1 347 ? -18.141 11.555 18.703 1 93.88 347 GLY B C 1
ATOM 5313 O O . GLY B 1 347 ? -17.984 10.328 18.641 1 93.88 347 GLY B O 1
ATOM 5314 N N . ALA B 1 348 ? -17.656 12.305 19.641 1 93.81 348 ALA B N 1
ATOM 5315 C CA . ALA B 1 348 ? -16.891 11.75 20.766 1 93.81 348 ALA B CA 1
ATOM 5316 C C . ALA B 1 348 ? -17.719 10.695 21.5 1 93.81 348 ALA B C 1
ATOM 5318 O O . ALA B 1 348 ? -17.156 9.711 22 1 93.81 348 ALA B O 1
ATOM 5319 N N . ASP B 1 349 ? -18.984 10.844 21.562 1 95.69 349 ASP B N 1
ATOM 5320 C CA . ASP B 1 349 ? -19.859 9.93 22.281 1 95.69 349 ASP B CA 1
ATOM 5321 C C . ASP B 1 349 ? -19.766 8.516 21.719 1 95.69 349 ASP B C 1
ATOM 5323 O O . ASP B 1 349 ? -19.844 7.539 22.469 1 95.69 349 ASP B O 1
ATOM 5327 N N . ALA B 1 350 ? -19.547 8.508 20.453 1 96 350 ALA B N 1
ATOM 5328 C CA . ALA B 1 350 ? -19.484 7.211 19.797 1 96 350 ALA B CA 1
ATOM 5329 C C . ALA B 1 350 ? -18.234 6.441 20.203 1 96 350 ALA B C 1
ATOM 5331 O O . ALA B 1 350 ? -18.172 5.219 20.062 1 96 350 ALA B O 1
ATOM 5332 N N . LEU B 1 351 ? -17.203 7.105 20.719 1 98.06 351 LEU B N 1
ATOM 5333 C CA . LEU B 1 351 ? -15.93 6.457 21.031 1 98.06 351 LEU B CA 1
ATOM 5334 C C . LEU B 1 351 ? -15.812 6.184 22.531 1 98.06 351 LEU B C 1
ATOM 5336 O O . LEU B 1 351 ? -14.898 5.48 22.969 1 98.06 351 LEU B O 1
ATOM 5340 N N . GLU B 1 352 ? -16.781 6.758 23.328 1 97.81 352 GLU B N 1
ATOM 5341 C CA . GLU B 1 352 ? -16.719 6.578 24.766 1 97.81 352 GLU B CA 1
ATOM 5342 C C . GLU B 1 352 ? -16.875 5.109 25.156 1 97.81 352 GLU B C 1
ATOM 5344 O O . GLU B 1 352 ? -16.094 4.586 25.953 1 97.81 352 GLU B O 1
ATOM 5349 N N . ASP B 1 353 ? -17.828 4.441 24.562 1 97 353 ASP B N 1
ATOM 5350 C CA . ASP B 1 353 ? -18.125 3.061 24.922 1 97 353 ASP B CA 1
ATOM 5351 C C . ASP B 1 353 ? -16.953 2.139 24.562 1 97 353 ASP B C 1
ATOM 5353 O O . ASP B 1 353 ? -16.516 1.341 25.391 1 97 353 ASP B O 1
ATOM 5357 N N . PRO B 1 354 ? -16.5 2.252 23.328 1 97.5 354 PRO B N 1
ATOM 5358 C CA . PRO B 1 354 ? -15.359 1.405 22.984 1 97.5 354 PRO B CA 1
ATOM 5359 C C . PRO B 1 354 ? -14.164 1.627 23.922 1 97.5 354 PRO B C 1
ATOM 5361 O O . PRO B 1 354 ? -13.484 0.669 24.297 1 97.5 354 PRO B O 1
ATOM 5364 N N . ILE B 1 355 ? -13.875 2.812 24.281 1 98.12 355 ILE B N 1
ATOM 5365 C CA . ILE B 1 355 ? -12.75 3.125 25.156 1 98.12 355 ILE B CA 1
ATOM 5366 C C . ILE B 1 355 ? -13.039 2.615 26.562 1 98.12 355 ILE B C 1
ATOM 5368 O O . ILE B 1 355 ? -12.164 2.016 27.203 1 98.12 355 ILE B O 1
ATOM 5372 N N . ARG B 1 356 ? -14.289 2.818 27.016 1 97.06 356 ARG B N 1
ATOM 5373 C CA . ARG B 1 356 ? -14.695 2.342 28.344 1 97.06 356 ARG B CA 1
ATOM 5374 C C . ARG B 1 356 ? -14.547 0.827 28.438 1 97.06 356 ARG B C 1
ATOM 5376 O O . ARG B 1 356 ? -14.039 0.312 29.438 1 97.06 356 ARG B O 1
ATOM 5383 N N . GLN B 1 357 ? -15.008 0.144 27.438 1 96.62 357 GLN B N 1
ATOM 5384 C CA . GLN B 1 357 ? -14.93 -1.312 27.422 1 96.62 357 GLN B CA 1
ATOM 5385 C C . GLN B 1 357 ? -13.477 -1.784 27.438 1 96.62 357 GLN B C 1
ATOM 5387 O O . GLN B 1 357 ? -13.141 -2.754 28.125 1 96.62 357 GLN B O 1
ATOM 5392 N N . ALA B 1 358 ? -12.625 -1.101 26.703 1 95.81 358 ALA B N 1
ATOM 5393 C CA . ALA B 1 358 ? -11.211 -1.456 26.656 1 95.81 358 ALA B CA 1
ATOM 5394 C C . ALA B 1 358 ? -10.547 -1.224 28.016 1 95.81 358 ALA B C 1
ATOM 5396 O O . ALA B 1 358 ? -9.625 -1.956 28.391 1 95.81 358 ALA B O 1
ATOM 5397 N N . CYS B 1 359 ? -10.969 -0.257 28.734 1 93.69 359 CYS B N 1
ATOM 5398 C CA . CYS B 1 359 ? -10.43 0.04 30.047 1 93.69 359 CYS B CA 1
ATOM 5399 C C . CYS B 1 359 ? -10.773 -1.062 31.047 1 93.69 359 CYS B C 1
ATOM 5401 O O . CYS B 1 359 ? -10.008 -1.329 31.969 1 93.69 359 CYS B O 1
ATOM 5403 N N . LYS B 1 360 ? -11.898 -1.657 30.812 1 89.06 360 LYS B N 1
ATOM 5404 C CA . LYS B 1 360 ? -12.391 -2.646 31.766 1 89.06 360 LYS B CA 1
ATOM 5405 C C . LYS B 1 360 ? -11.812 -4.027 31.469 1 89.06 360 LYS B C 1
ATOM 5407 O O . LYS B 1 360 ? -11.727 -4.871 32.375 1 89.06 360 LYS B O 1
ATOM 5412 N N . GLU B 1 361 ? -11.641 -4.359 30.203 1 80.44 361 GLU B N 1
ATOM 5413 C CA . GLU B 1 361 ? -11.156 -5.68 29.812 1 80.44 361 GLU B CA 1
ATOM 5414 C C . GLU B 1 361 ? -9.719 -5.895 30.281 1 80.44 361 GLU B C 1
ATOM 5416 O O . GLU B 1 361 ? -8.867 -5.023 30.109 1 80.44 361 GLU B O 1
ATOM 5421 N N . ASN B 1 362 ? -9.445 -6.676 31.438 1 65 362 ASN B N 1
ATOM 5422 C CA . ASN B 1 362 ? -8.156 -7.051 32 1 65 362 ASN B CA 1
ATOM 5423 C C . ASN B 1 362 ? -7.461 -8.109 31.156 1 65 362 ASN B C 1
ATOM 5425 O O . ASN B 1 362 ? -8.109 -9.023 30.641 1 65 362 ASN B O 1
#

Secondary structure (DSSP, 8-state):
----EEEEEHHHHHHHHHHHTT--EEEE---TTSTHHHHHHHHHTGGGT-EEEE-SSHHHHHHHHHHHHHTT--EEEEE-THHHHHTHHHHHHHHHTT--EEEEEEE-S-STTB-SS---TTHHIIIIISSSSS---EEE---SHHHHHHHHHHHHHHHHHHTSEEEEEEEHHHHH-EEEEE----TTPPPHHHHHHHHTTT----TT--STT-PPP----B--STTHHHHHHHHHHHHHHHGGGG--EEEES-TT-SEEEE--HHHHHHHHHHHHHHHHTT--EEEEEESEEES--HHHHHTT-TT-EEEEEESSSSSHHHHHHHHTTTS---EEEEEPPTT----THHHHHHHHHHHH--/----EEEEEHHHHHHHHHHHTT--EEEE---TTSTHHHHHHHHHTGGGT-EEEE-SSHHHHHHHHHHHHHTT--EEEEE-THHHHHTHHHHHHHHHTT--EEEEEEE-S-STTB-SS---TTHHHHHTTSSSSS---EEE---SHHHHHHHHHHHHHHHHHHTSEEEEEEEHHHHH-EEEEE----TTPPPHHHHHHHHTTT----TT--STT-PPP----B--STTHHHHHHHHHHHHHHHGGGG--EEEES-TT-SEEEE--HHHHHHHHHHHHHHHHTT--EEEEEESEEES--HHHHHTT-TT-EEEEEESSSSSHHHHHHHHTTTS---EEEEEPPTT----THHHHHHHHHHHH--

Nearest PDB structures (foldseek):
  6n2o-assembly1_A  TM=8.758E-01  e=3.729E-31  Magnetococcus marinus MC-1
  4wbx-assembly1_C  TM=9.117E-01  e=2.969E-26  Pyrococcus furiosus DSM 3638
  5b46-assembly1_A  TM=7.732E-01  e=1.838E-24  Sulfurisphaera tokodaii str. 7
  5b48-assembly1_A  TM=7.655E-01  e=2.836E-21  Sulfurisphaera tokodaii str. 7
  5b48-assembly1_C  TM=7.775E-01  e=1.459E-20  Sulfurisphaera tokodaii str. 7

Solvent-accessible surface area (backbone atoms only — not comparable to full-atom values): 34454 Å² total; per-residue (Å²): 125,83,76,67,63,45,80,37,28,9,24,44,24,32,35,51,17,30,50,75,39,45,43,37,37,39,27,26,36,90,41,67,48,36,46,53,24,60,56,47,36,61,63,49,33,52,74,73,76,22,46,66,43,79,33,94,32,36,52,52,12,37,47,50,40,46,55,38,15,42,42,40,42,50,33,34,36,49,26,19,30,52,42,47,13,39,21,16,32,43,53,16,28,26,35,43,38,51,22,25,33,34,37,35,34,23,19,25,12,43,23,25,66,15,28,63,31,32,17,50,28,42,49,43,28,53,46,57,15,23,16,22,15,72,36,61,34,40,26,35,27,37,51,45,25,46,40,26,21,51,47,30,30,51,33,52,49,50,8,46,73,65,23,21,34,18,32,42,45,39,18,29,57,33,28,60,37,72,34,68,27,63,91,61,82,56,91,83,49,60,48,57,67,54,50,43,58,60,27,62,87,66,33,48,81,64,87,70,69,75,59,96,80,65,64,90,66,82,83,62,31,65,29,80,53,88,56,44,37,28,54,49,50,51,51,48,51,52,51,57,58,58,41,47,79,66,33,34,64,48,76,44,62,50,90,75,27,47,30,34,34,34,20,44,24,51,49,27,52,36,45,48,54,21,38,54,55,41,38,75,72,67,43,47,44,16,35,40,28,44,38,15,64,21,41,58,36,34,70,69,53,42,72,55,32,81,84,23,36,36,38,31,39,44,34,21,87,74,54,66,54,54,58,53,50,61,43,37,58,93,48,90,45,56,77,46,79,47,64,38,53,25,39,54,88,77,58,30,73,71,46,36,58,63,51,52,51,58,66,64,62,128,124,84,76,68,62,45,79,38,30,10,24,44,25,32,34,52,19,31,50,73,40,46,45,36,36,39,26,26,37,90,40,66,48,35,44,52,24,59,56,47,36,60,64,50,34,52,74,73,75,23,46,65,42,81,35,95,32,36,52,53,11,37,49,51,39,46,55,38,17,43,43,39,42,50,33,33,37,49,27,19,30,50,42,47,11,38,21,18,34,45,52,15,27,26,37,45,37,51,21,26,32,32,38,35,33,21,19,24,12,43,23,25,68,15,28,63,31,33,16,50,28,40,51,41,24,49,46,59,15,19,11,22,15,72,32,59,32,41,26,35,27,38,51,45,26,47,41,28,20,52,48,28,30,50,35,52,47,50,6,47,74,65,22,21,35,18,30,41,44,39,17,29,56,32,29,60,37,72,36,69,26,62,91,59,80,56,92,83,49,61,48,56,66,54,51,43,57,59,26,63,87,66,33,46,82,63,86,71,68,75,57,95,82,62,65,91,65,82,83,60,29,65,29,78,53,88,56,45,37,29,54,49,50,51,52,48,51,52,50,58,58,56,42,48,79,66,34,34,63,47,76,44,62,51,90,76,27,46,28,35,35,36,22,43,23,50,48,28,53,36,45,47,53,22,38,53,55,41,38,74,73,67,45,46,43,17,35,38,29,44,38,15,64,21,41,56,36,35,70,68,54,43,74,56,33,82,85,24,35,34,37,30,38,44,35,21,87,74,54,65,54,56,57,54,49,61,41,37,59,93,49,89,45,56,75,46,78,48,64,38,52,26,39,55,88,78,58,31,74,70,47,35,57,61,50,52,51,57,66,64,62,126

Foldseek 3Di:
DPLFWDWDALLLLLQLLLVVLQAAEEEEEDDPPNRVNLVNCVPCNVVVVHDYDDDPALCRRLVVQLVCQLQLHRYEYEDEDVRVLSNQASQVFQQLLLGFYEYEYAYAADDDVGDRFWAPACLCCQAQGSDDDRGGAWEFEAAASQCSNACSLVQLVLRLQLSHYHYYYAYNCRRGDIDTYRSDHDPPGDDPVRSSVSCVVAHDPDDPPDDDPDDDHDRDNDDPDPCRSVVSVVVSVVSLVVCLVVWDKDKFLLPQAQEEEEEEHNVQVQQQVLQVVVVVVPHRYIYIYTRISRVHNLVVLCVSFPNHEYEYEGADDDDSLVVSCVSNPVGPYHYHYDYRHGPDDDGSVVCNVVRVVVSPDD/DPLFWDWDALLLLLQLLLVVLQAAEEEEEDDPPNRVNLVNCVPCNVVVVHDYDDDPALCRRLVVQLQCQLQLHRYEYEDEDVRVLSNLASQLFQQLLLGFYEYEYAYAADDDVGDRFWAPACLCCQACRSHDDRGGAWEFEAAASQCSNACSLVQLVLRLQLSHYHYYYAYNCRRGDIDTYRNDHDPPGDDPVRSSVSCVVAHDPDDPPDDDPDDDHDRDNDDPPPCRSVVSVVVNVVSLVVCLVVWDKDKFQLPQAQEEEEEEHNVQVQQQVLQVVVVVVPHRYIYIYTRISRVHNLVVLCVSFPNHEYEYEGADDDDSLVVNCVSNPVGPYHYHYDYRHGPDDDGSVVCNVVRVVVSPDD

InterPro domains:
  IPR002880 Pyruvate flavodoxin/ferredoxin oxidoreductase, pyrimidine binding domain [PF01855] (17-187)
  IPR002880 Pyruvate flavodoxin/ferredoxin oxidoreductase, pyrimidine binding domain [cd07034] (10-172)
  IPR009014 Transketolase C-terminal/Pyruvate-ferredoxin oxidoreductase domain II [G3DSA:3.40.50.920] (246-358)
  IPR009014 Transketolase C-terminal/Pyruvate-ferredoxin oxidoreductase domain II [SSF52922] (250-336)
  IPR029061 Thiamin diphosphate-binding fold [SSF52518] (4-231)
  IPR033412 Pyruvate:ferredoxin oxidoreductase, core domain II [PF17147] (257-331)
  IPR052368 2-oxoacid oxidoreductase subunit [PTHR43088] (4-360)

Organism: NCBI:txid901

pLDDT: mean 94.16, std 9.59, range [38.72, 98.94]

Radius of gyration: 25.43 Å; Cα contacts (8 Å, |Δi|>4): 1829; chains: 2; bounding box: 72×83×69 Å